Protein AF-A0A8T4AUT2-F1 (afdb_monomer)

Foldseek 3Di:
DDDDPPPPDADPDPPPPPADDDQDPPDDLAPAKDKDFLADFPDDQVQLLVLLQVVQVSQVHHWDWHADPVNQKIKIKGWHQCDDDPRGSQKIWMWIFIDGPPDHGGMIMIGIDGPVSRPDPDDNPDPPDDDPVNVVVSSVVVSVSSVCSRPVDPPQPKDKFKFKFKKFDPQLDFAQQKDDAPVRQKIWAGWWDAPNGTIIIIIHTFIASDPVRRVVVRVVVVLLLQLLLCLLQLAGMGTDDDPPFDRGDDDPCPDDDSVNRVVGDDPSIHHPDDDHSDDPPCSVVSSNVSRVLLVVDDPVLNVLLSQLSVLLNVLNVCCVPDVLSSLVSLLSSLLSLLVVVKAFDPDQDADPVPGTDGTDIPQDSLNSSLVLLLVLCCVPPVDDPVQSVLSSVLSCVSCVPRVVVVVVVVVVVVCLVVVVPDPDDDDDDSVDPPPPVVPPPQPQQCPVSSVQSSLSSSSSSQVSSCVVVVDHDDSDHHDRSPDDGDRWDWDQDPVPGTHTDD

Mean predicted aligned error: 15.31 Å

Solvent-accessible surface area (backbone atoms only — not comparable to full-atom values): 29164 Å² total; per-residue (Å²): 134,86,83,76,78,80,79,81,68,74,68,83,62,78,90,72,67,90,66,88,83,81,89,52,99,86,61,69,74,40,91,54,58,44,84,40,79,67,57,80,69,81,47,58,66,69,58,28,53,52,38,41,47,53,54,16,46,70,42,59,25,49,68,49,79,50,64,42,95,84,60,55,37,35,39,42,35,41,26,33,34,36,67,44,95,96,33,80,55,33,26,43,39,33,40,36,33,81,33,50,67,93,56,76,77,44,57,32,40,34,37,52,30,43,60,74,50,72,74,46,93,85,58,97,78,73,76,77,78,72,50,72,69,60,50,48,53,51,52,50,49,52,55,48,51,52,48,47,25,42,64,60,65,85,80,69,69,56,47,76,47,50,40,40,42,43,27,30,52,43,90,56,55,50,40,80,70,46,52,64,35,79,95,61,37,34,34,39,32,42,38,28,28,45,97,93,36,59,32,26,44,37,37,33,55,21,70,13,76,43,74,65,51,15,48,52,56,32,50,56,49,47,55,53,49,31,36,48,45,16,59,53,66,75,43,60,40,44,82,43,92,66,88,97,54,74,54,55,65,86,74,94,58,96,67,76,49,68,88,52,48,71,80,67,53,55,90,77,46,38,79,69,84,66,87,80,45,64,48,59,94,54,42,66,60,43,35,46,47,52,57,53,50,60,70,67,46,56,70,69,65,37,51,46,50,50,55,18,45,50,27,38,41,52,12,54,73,32,42,89,80,36,54,64,62,14,51,48,21,32,50,48,15,41,32,51,74,20,50,87,59,42,37,61,45,90,57,84,42,62,42,94,89,76,49,76,42,77,50,56,61,75,30,41,60,71,57,15,32,42,52,50,50,48,56,53,46,38,74,78,65,68,58,51,69,69,43,49,55,31,42,48,53,50,54,49,52,53,50,62,54,42,49,50,52,49,53,51,51,50,50,48,51,49,50,65,62,57,65,76,78,59,96,73,90,68,97,67,71,69,94,58,69,86,59,75,80,76,55,70,96,55,69,42,76,42,53,72,60,51,69,45,43,65,57,55,41,44,38,58,58,44,46,50,46,24,76,76,67,76,43,84,57,97,67,79,80,82,79,78,52,72,71,78,83,72,81,58,51,64,50,78,39,100,89,75,45,75,40,78,57,132

Secondary structure (DSSP, 8-state):
--------SS-S-GGG--------TT--S-S-EEEEE--S-SS-HHHHHHHHHHHHHHTT-EEEEEE-TTSSEEEEEEEEEEEETTEEEEEEEEEEEEEETTPPP-EEEEEEEEHHHHH-SS-TT------HHHHHHHHHHHHHHHHHHHH-------EEEEEEEEEE--TT---SS-EEEGGGTEEEPPPEEETTEEEEEEEEEEEESSHHHHHHHHHHHHHHHHHHHHHHHSS--EE---TTS-SB--SSGGG--GGGGGGTS-TTPEE--SS-----TTHHHHHHHHHHHHHHS-HHHHHHHHHHHHHHHHHHHHTTT-HHHHHHHHHHHHHHHHGGG-EE-SS-EEETTTEEEPPPEEE-HHHHHHHHHHHHHHHHH---HHHHHHHHHHHHHHIIIIIHHHHHHHHHHHHHHHGGGSS-----S-SS---GGGS-TTTTTHHHHHHHHHHHHHHHHHHHHHHHHS------SPP-S-PPP---EEEEETTTEEEEE-

Nearest PDB structures (foldseek):
  3tgo-assembly2_D  TM=3.183E-01  e=4.111E-02  Escherichia coli K-12
  3q63-assembly2_D  TM=3.493E-01  e=3.575E-01  Mesorhizobium japonicum MAFF 303099
  6byd-assembly1_A  TM=4.516E-01  e=3.997E+00  Saccharomyces cerevisiae S288C
  5yqp-assembly2_B  TM=5.111E-01  e=4.888E+00  Saccharomyces cerevisiae S288C
  5yqj-assembly3_C  TM=2.648E-01  e=4.648E+00  Saccharomyces cerevisiae S288C

Sequence (502 aa):
MPFTINITGPADNQSRQKHGVYCNHSSYPSSLTWKVDLGRLELPTEKFFENLFLSAEANGGNSYFYPRQDGTQTLCRFEWHLPWRNSAAAVRVGVVFDLMNKQRPTVATGYFATNEMFSNTSDEQKIKKISGKKLNEVKDFLSGELRKANLAESKQNLSTQLHVYYVSPPSSFVLKDGFAVQNGAIKFLPSMMYEGKHVLAVLIKSVGRSRRDSQRRSVETLYLVLALCSLATGALWKEASIDGVPQEVTGKIHRFKISDAHKLYSEKFKAASWGAPTIPKDAKSLIRRLVRQYQAFEETPKKKFREALFAHYGALSVANENKTLAIVGFLASMGSLSKHLQKRCSGKVNCSDCGGIHPHNEVGDRRAITINLQDRLAQDFNLSKDNLDALDSWIKRLYNVHRSQFVHSAQHRFREFNQSTGNDQTSGGPTAAPSDSRIVSKLNEFLSDFQKLPNVSRFLLLDQFKIHFGESIPHGNPPDFTERYTQEAFIGFPTSGWTRVY

Structure (mmCIF, N/CA/C/O backbone):
data_AF-A0A8T4AUT2-F1
#
_entry.id   AF-A0A8T4AUT2-F1
#
loop_
_atom_site.group_PDB
_atom_site.id
_atom_site.type_symbol
_atom_site.label_atom_id
_atom_site.label_alt_id
_atom_site.label_comp_id
_atom_site.label_asym_id
_atom_site.label_entity_id
_atom_site.label_seq_id
_atom_site.pdbx_PDB_ins_code
_atom_site.Cartn_x
_atom_site.Cartn_y
_atom_site.Cartn_z
_atom_site.occupancy
_atom_site.B_iso_or_equiv
_atom_site.auth_seq_id
_atom_site.auth_comp_id
_atom_site.auth_asym_id
_atom_site.auth_atom_id
_atom_site.pdbx_PDB_model_num
ATOM 1 N N . MET A 1 1 ? 27.245 -0.176 -44.318 1.00 22.53 1 MET A N 1
ATOM 2 C CA . MET A 1 1 ? 26.352 -1.272 -43.882 1.00 22.53 1 MET A CA 1
ATOM 3 C C . MET A 1 1 ? 25.766 -0.906 -42.523 1.00 22.53 1 MET A C 1
ATOM 5 O O . MET A 1 1 ? 26.556 -0.602 -41.634 1.00 22.53 1 MET A O 1
ATOM 9 N N . PRO A 1 2 ? 24.433 -0.850 -42.364 1.00 22.67 2 PRO A N 1
ATOM 10 C CA . PRO A 1 2 ? 23.800 -0.605 -41.071 1.00 22.67 2 PRO A CA 1
ATOM 11 C C . PRO A 1 2 ? 24.007 -1.828 -40.170 1.00 22.67 2 PRO A C 1
ATOM 13 O O . PRO A 1 2 ? 23.786 -2.959 -40.597 1.00 22.67 2 PRO A O 1
ATOM 16 N N . PHE A 1 3 ? 24.474 -1.612 -38.941 1.00 26.09 3 PHE A N 1
ATOM 17 C CA . PHE A 1 3 ? 24.590 -2.683 -37.958 1.00 26.09 3 PHE A CA 1
ATOM 18 C C . PHE A 1 3 ? 23.209 -2.906 -37.340 1.00 26.09 3 PHE A C 1
ATOM 20 O O . PHE A 1 3 ? 22.746 -2.119 -36.515 1.00 26.09 3 PHE A O 1
ATOM 27 N N . THR A 1 4 ? 22.537 -3.970 -37.766 1.00 22.66 4 THR A N 1
ATOM 28 C CA . THR A 1 4 ? 21.382 -4.524 -37.068 1.00 22.66 4 THR A CA 1
ATOM 29 C C . THR A 1 4 ? 21.893 -5.089 -35.748 1.00 22.66 4 THR A C 1
ATOM 31 O O . THR A 1 4 ? 22.593 -6.102 -35.727 1.00 22.66 4 THR A O 1
ATOM 34 N N . ILE A 1 5 ? 21.593 -4.431 -34.628 1.00 25.12 5 ILE A N 1
ATOM 35 C CA . ILE A 1 5 ? 21.694 -5.105 -33.335 1.00 25.12 5 ILE A CA 1
ATOM 36 C C . ILE A 1 5 ? 20.618 -6.189 -33.379 1.00 25.12 5 ILE A C 1
ATOM 38 O O . ILE A 1 5 ? 19.431 -5.883 -33.287 1.00 25.12 5 ILE A O 1
ATOM 42 N N . ASN A 1 6 ? 21.019 -7.444 -33.591 1.00 22.97 6 ASN A N 1
ATOM 43 C CA . ASN A 1 6 ? 20.125 -8.581 -33.423 1.00 22.97 6 ASN A CA 1
ATOM 44 C C . ASN A 1 6 ? 19.752 -8.645 -31.939 1.00 22.97 6 ASN A C 1
ATOM 46 O O . ASN A 1 6 ? 20.487 -9.196 -31.122 1.00 22.97 6 ASN A O 1
ATOM 50 N N . ILE A 1 7 ? 18.628 -8.016 -31.592 1.00 28.44 7 ILE A N 1
ATOM 51 C CA . ILE A 1 7 ? 17.967 -8.153 -30.296 1.00 28.44 7 ILE A CA 1
ATOM 52 C C . ILE A 1 7 ? 17.405 -9.576 -30.263 1.00 28.44 7 ILE A C 1
ATOM 54 O O . ILE A 1 7 ? 16.261 -9.826 -30.641 1.00 28.44 7 ILE A O 1
ATOM 58 N N . THR A 1 8 ? 18.236 -10.544 -29.887 1.00 23.89 8 THR A N 1
ATOM 59 C CA . THR A 1 8 ? 17.796 -11.921 -29.659 1.00 23.89 8 THR A CA 1
ATOM 60 C C . THR A 1 8 ? 17.116 -11.995 -28.297 1.00 23.89 8 THR A C 1
ATOM 62 O O . THR A 1 8 ? 17.742 -12.351 -27.305 1.00 23.89 8 THR A O 1
ATOM 65 N N . GLY A 1 9 ? 15.834 -11.630 -28.274 1.00 25.33 9 GLY A N 1
ATOM 66 C CA . GLY A 1 9 ? 14.906 -11.920 -27.181 1.00 25.33 9 GLY A CA 1
ATOM 67 C C . GLY A 1 9 ? 15.087 -11.106 -25.887 1.00 25.33 9 GLY A C 1
ATOM 68 O O . GLY A 1 9 ? 16.107 -10.449 -25.681 1.00 25.33 9 GLY A O 1
ATOM 69 N N . PRO A 1 10 ? 14.066 -11.110 -25.008 1.00 28.41 10 PRO A N 1
ATOM 70 C CA . PRO A 1 10 ? 14.187 -10.565 -23.659 1.00 28.41 10 PRO A CA 1
ATOM 71 C C . PRO A 1 10 ? 15.277 -11.327 -22.895 1.00 28.41 10 PRO A C 1
ATOM 73 O O . PRO A 1 10 ? 15.365 -12.545 -23.006 1.00 28.41 10 PRO A O 1
ATOM 76 N N . ALA A 1 11 ? 16.100 -10.619 -22.116 1.00 33.47 11 ALA A N 1
ATOM 77 C CA . ALA A 1 11 ? 17.110 -11.251 -21.273 1.00 33.47 11 ALA A CA 1
ATOM 78 C C . ALA A 1 11 ? 16.449 -12.275 -20.331 1.00 33.47 11 ALA A C 1
ATOM 80 O O . ALA A 1 11 ? 15.643 -11.907 -19.469 1.00 33.47 11 ALA A O 1
ATOM 81 N N . ASP A 1 12 ? 16.789 -13.552 -20.504 1.00 29.06 12 ASP A N 1
ATOM 82 C CA . ASP A 1 12 ? 16.372 -14.615 -19.601 1.00 29.06 12 ASP A CA 1
ATOM 83 C C . ASP A 1 12 ? 16.930 -14.355 -18.191 1.00 29.06 12 ASP A C 1
ATOM 85 O O . ASP A 1 12 ? 18.135 -14.243 -17.972 1.00 29.06 12 ASP A O 1
ATOM 89 N N . ASN A 1 13 ? 16.009 -14.294 -17.226 1.00 36.22 13 ASN A N 1
ATOM 90 C CA . ASN A 1 13 ? 16.213 -14.301 -15.774 1.00 36.22 13 ASN A CA 1
ATOM 91 C C . ASN A 1 13 ? 17.039 -13.159 -15.133 1.00 36.22 13 ASN A C 1
ATOM 93 O O . ASN A 1 13 ? 18.220 -13.300 -14.816 1.00 36.22 13 ASN A O 1
ATOM 97 N N . GLN A 1 14 ? 16.337 -12.093 -14.719 1.00 39.19 14 GLN A N 1
ATOM 98 C CA . GLN A 1 14 ? 16.816 -11.117 -13.719 1.00 39.19 14 GLN A CA 1
ATOM 99 C C . GLN A 1 14 ? 17.168 -11.773 -12.361 1.00 39.19 14 GLN A C 1
ATOM 101 O O . GLN A 1 14 ? 18.038 -11.284 -11.647 1.00 39.19 14 GLN A O 1
ATOM 106 N N . SER A 1 15 ? 16.555 -12.916 -12.022 1.00 34.06 15 SER A N 1
ATOM 107 C CA . SER A 1 15 ? 16.720 -13.619 -10.734 1.00 34.06 15 SER A CA 1
ATOM 108 C C . SER A 1 15 ? 18.100 -14.265 -10.511 1.00 34.06 15 SER A C 1
ATOM 110 O O . SER A 1 15 ? 18.414 -14.665 -9.391 1.00 34.06 15 SER A O 1
ATOM 112 N N . ARG A 1 16 ? 18.943 -14.370 -11.551 1.00 32.78 16 ARG A N 1
ATOM 113 C CA . ARG A 1 16 ? 20.293 -14.967 -11.468 1.00 32.78 16 ARG A CA 1
ATOM 114 C C . ARG A 1 16 ? 21.430 -13.942 -11.433 1.00 32.78 16 ARG A C 1
ATOM 116 O O . ARG A 1 16 ? 22.574 -14.321 -11.185 1.00 32.78 16 ARG A O 1
ATOM 123 N N . GLN A 1 17 ? 21.146 -12.658 -11.646 1.00 40.78 17 GLN A N 1
ATOM 124 C CA . GLN A 1 17 ? 22.164 -11.606 -11.642 1.00 40.78 17 GLN A CA 1
ATOM 125 C C . GLN A 1 17 ? 22.468 -11.149 -10.205 1.00 40.78 17 GLN A C 1
ATOM 127 O O . GLN A 1 17 ? 21.906 -10.179 -9.705 1.00 40.78 17 GLN A O 1
ATOM 132 N N . LYS A 1 18 ? 23.379 -11.857 -9.524 1.00 35.91 18 LYS A N 1
ATOM 133 C CA . LYS A 1 18 ? 23.950 -11.445 -8.228 1.00 35.91 18 LYS A CA 1
ATOM 134 C C . LYS A 1 18 ? 24.985 -10.335 -8.436 1.00 35.91 18 LYS A C 1
ATOM 136 O O . LYS A 1 18 ? 26.183 -10.599 -8.453 1.00 35.91 18 LYS A O 1
ATOM 141 N N . HIS A 1 19 ? 24.546 -9.096 -8.608 1.00 44.81 19 HIS A N 1
ATOM 142 C CA . HIS A 1 19 ? 25.460 -7.953 -8.639 1.00 44.81 19 HIS A CA 1
ATOM 143 C C . HIS A 1 19 ? 25.034 -6.898 -7.622 1.00 44.81 19 HIS A C 1
ATOM 145 O O . HIS A 1 19 ? 23.843 -6.666 -7.436 1.00 44.81 19 HIS A O 1
ATOM 151 N N . GLY A 1 20 ? 26.015 -6.264 -6.974 1.00 38.97 20 GLY A N 1
ATOM 152 C CA . GLY A 1 20 ? 25.772 -5.258 -5.944 1.00 38.97 20 GLY A CA 1
ATOM 153 C C . GLY A 1 20 ? 24.944 -4.080 -6.463 1.00 38.97 20 GLY A C 1
ATOM 154 O O . GLY A 1 20 ? 25.210 -3.540 -7.540 1.00 38.97 20 GLY A O 1
ATOM 155 N N . VAL A 1 21 ? 23.937 -3.686 -5.684 1.00 40.50 21 VAL A N 1
ATOM 156 C CA . VAL A 1 21 ? 23.207 -2.428 -5.863 1.00 40.50 21 VAL A CA 1
ATOM 157 C C . VAL A 1 21 ? 24.050 -1.327 -5.217 1.00 40.50 21 VAL A C 1
ATOM 159 O O . VAL A 1 21 ? 24.328 -1.382 -4.022 1.00 40.50 21 VAL A O 1
ATOM 162 N N . TYR A 1 22 ? 24.498 -0.346 -6.002 1.00 48.38 22 TYR A N 1
ATOM 163 C CA . TYR A 1 22 ? 25.294 0.773 -5.490 1.00 48.38 22 TYR A CA 1
ATOM 164 C C . TYR A 1 22 ? 24.356 1.847 -4.936 1.00 48.38 22 TYR A C 1
ATOM 166 O O . TYR A 1 22 ? 23.683 2.545 -5.695 1.00 48.38 22 TYR A O 1
ATOM 174 N N . CYS A 1 23 ? 24.314 1.958 -3.609 1.00 41.78 23 CYS A N 1
ATOM 175 C CA . CYS A 1 23 ? 23.425 2.848 -2.863 1.00 41.78 23 CYS A CA 1
ATOM 176 C C . CYS A 1 23 ? 24.129 4.145 -2.428 1.00 41.78 23 CYS A C 1
ATOM 178 O O . CYS A 1 23 ? 24.100 4.483 -1.247 1.00 41.78 23 CYS A O 1
ATOM 180 N N . ASN A 1 24 ? 24.804 4.866 -3.331 1.00 47.47 24 ASN A N 1
ATOM 181 C CA . ASN A 1 24 ? 25.446 6.128 -2.953 1.00 47.47 24 ASN A CA 1
ATOM 182 C C . ASN A 1 24 ? 25.302 7.218 -4.027 1.00 47.47 24 ASN A C 1
ATOM 184 O O . ASN A 1 24 ? 25.418 6.951 -5.220 1.00 47.47 24 ASN A O 1
ATOM 188 N N . HIS A 1 25 ? 25.075 8.455 -3.576 1.00 45.62 25 HIS A N 1
ATOM 189 C CA . HIS A 1 25 ? 25.040 9.670 -4.395 1.00 45.62 25 HIS A CA 1
ATOM 190 C C . HIS A 1 25 ? 26.406 10.017 -5.013 1.00 45.62 25 HIS A C 1
ATOM 192 O O . HIS A 1 25 ? 26.460 10.812 -5.947 1.00 45.62 25 HIS A O 1
ATOM 198 N N . SER A 1 26 ? 27.504 9.448 -4.501 1.00 46.66 26 SER A N 1
ATOM 199 C CA . SER A 1 26 ? 28.872 9.819 -4.886 1.00 46.66 26 SER A CA 1
ATOM 200 C C . SER A 1 26 ? 29.628 8.787 -5.729 1.00 46.66 26 SER A C 1
ATOM 202 O O . SER A 1 26 ? 30.733 9.093 -6.172 1.00 46.66 26 SER A O 1
ATOM 204 N N . SER A 1 27 ? 29.079 7.593 -5.987 1.00 56.41 27 SER A N 1
ATOM 205 C CA . SER A 1 27 ? 29.794 6.545 -6.730 1.00 56.41 27 SER A CA 1
ATOM 206 C C . SER A 1 27 ? 29.032 6.051 -7.961 1.00 56.41 27 SER A C 1
ATOM 208 O O . SER A 1 27 ? 27.989 5.397 -7.891 1.00 56.41 27 SER A O 1
ATOM 210 N N . TYR A 1 28 ? 29.596 6.351 -9.132 1.00 61.94 28 TYR A N 1
ATOM 211 C CA . TYR A 1 28 ? 29.209 5.717 -10.387 1.00 61.94 28 TYR A CA 1
ATOM 212 C C . TYR A 1 28 ? 29.903 4.353 -10.499 1.00 61.94 28 TYR A C 1
ATOM 214 O O . TYR A 1 28 ? 31.017 4.199 -10.001 1.00 61.94 28 TYR A O 1
ATOM 222 N N . PRO A 1 29 ? 29.310 3.371 -11.199 1.00 59.41 29 PRO A N 1
ATOM 223 C CA . PRO A 1 29 ? 29.960 2.082 -11.459 1.00 59.41 29 PRO A CA 1
ATOM 224 C C . PRO A 1 29 ? 31.302 2.151 -12.191 1.00 59.41 29 PRO A C 1
ATOM 226 O O . PRO A 1 29 ? 32.008 1.155 -12.283 1.00 59.41 29 PRO A O 1
ATOM 229 N N . SER A 1 30 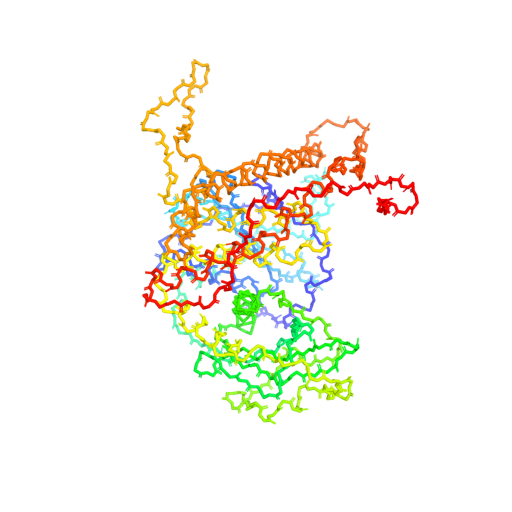? 31.600 3.294 -12.801 1.00 67.31 30 SER A N 1
ATOM 230 C CA . SER A 1 30 ? 32.774 3.518 -13.632 1.00 67.31 30 SER A CA 1
ATOM 231 C C . SER A 1 30 ? 33.148 4.994 -13.612 1.00 67.31 30 SER A C 1
ATOM 233 O O . SER A 1 30 ? 32.258 5.847 -13.605 1.00 67.31 30 SER A O 1
ATOM 235 N N . SER A 1 31 ? 34.437 5.295 -13.760 1.00 66.94 31 SER A N 1
ATOM 236 C CA . SER A 1 31 ? 34.932 6.650 -14.042 1.00 66.94 31 SER A CA 1
ATOM 237 C C . SER A 1 31 ? 34.590 7.141 -15.456 1.00 66.94 31 SER A C 1
ATOM 239 O O . SER A 1 31 ? 34.692 8.334 -15.733 1.00 66.94 31 SER A O 1
ATOM 241 N N . LEU A 1 32 ? 34.152 6.250 -16.358 1.00 77.62 32 LEU A N 1
ATOM 242 C CA . LEU A 1 32 ? 33.767 6.606 -17.723 1.00 77.62 32 LEU A CA 1
ATOM 243 C C . LEU A 1 32 ? 32.359 7.216 -17.759 1.00 77.62 32 LEU A C 1
ATOM 245 O O . LEU A 1 32 ? 31.378 6.559 -18.118 1.00 77.62 32 LEU A O 1
ATOM 249 N N . THR A 1 33 ? 32.283 8.487 -17.378 1.00 85.19 33 THR A N 1
ATOM 250 C CA . THR A 1 33 ? 31.058 9.288 -17.356 1.00 85.19 33 THR A CA 1
ATOM 251 C C . THR A 1 33 ? 31.140 10.461 -18.330 1.00 85.19 33 THR A C 1
ATOM 253 O O . THR A 1 33 ? 32.218 10.876 -18.760 1.00 85.19 33 THR A O 1
ATOM 256 N N . TRP A 1 34 ? 29.988 10.981 -18.741 1.00 89.38 34 TRP A N 1
ATOM 257 C CA . TRP A 1 34 ? 29.900 12.190 -19.555 1.00 89.38 34 TRP A CA 1
ATOM 258 C C . TRP A 1 34 ? 28.577 12.906 -19.312 1.00 89.38 34 TRP A C 1
ATOM 260 O O . TRP A 1 34 ? 27.576 12.301 -18.930 1.00 89.38 34 TRP A O 1
ATOM 270 N N . LYS A 1 35 ? 28.560 14.212 -19.565 1.00 89.75 35 LYS A N 1
ATOM 271 C CA . LYS A 1 35 ? 27.337 15.008 -19.501 1.00 89.75 35 LYS A CA 1
ATOM 272 C C . LYS A 1 35 ? 26.459 14.715 -20.719 1.00 89.75 35 LYS A C 1
ATOM 274 O O . LYS A 1 35 ? 26.958 14.653 -21.842 1.00 89.75 35 LYS A O 1
ATOM 279 N N . VAL A 1 36 ? 25.161 14.549 -20.492 1.00 88.44 36 VAL A N 1
ATOM 280 C CA . VAL A 1 36 ? 24.147 14.391 -21.535 1.00 88.44 36 VAL A CA 1
ATOM 281 C C . VAL A 1 36 ? 23.129 15.511 -21.380 1.00 88.44 36 VAL A C 1
ATOM 283 O O . VAL A 1 36 ? 22.373 15.548 -20.407 1.00 88.44 36 VAL A O 1
ATOM 286 N N . ASP A 1 37 ? 23.135 16.447 -22.325 1.00 86.75 37 ASP A N 1
ATOM 287 C CA . ASP A 1 37 ? 22.167 17.538 -22.357 1.00 86.75 37 ASP A CA 1
ATOM 288 C C . ASP A 1 37 ? 20.864 17.049 -23.001 1.00 86.75 37 ASP A C 1
ATOM 290 O O . ASP A 1 37 ? 20.851 16.530 -24.116 1.00 86.75 37 ASP A O 1
ATOM 294 N N . LEU A 1 38 ? 19.754 17.207 -22.279 1.00 82.69 38 LEU A N 1
ATOM 295 C CA . LEU A 1 38 ? 18.429 16.759 -22.724 1.00 82.69 38 LEU A CA 1
ATOM 296 C C . LEU A 1 38 ? 17.693 17.821 -23.536 1.00 82.69 38 LEU A C 1
ATOM 298 O O . LEU A 1 38 ? 16.759 17.509 -24.272 1.00 82.69 38 LEU A O 1
ATOM 302 N N . GLY A 1 39 ? 18.095 19.081 -23.364 1.00 79.19 39 GLY A N 1
ATOM 303 C CA . GLY A 1 39 ? 17.345 20.228 -23.850 1.00 79.19 39 GLY A CA 1
ATOM 304 C C . GLY A 1 39 ? 16.029 20.416 -23.092 1.00 79.19 39 GLY A C 1
ATOM 305 O O . GLY A 1 39 ? 15.903 20.079 -21.912 1.00 79.19 39 GLY A O 1
ATOM 306 N N . ARG A 1 40 ? 15.043 21.006 -23.770 1.00 82.56 40 ARG A N 1
ATOM 307 C CA . ARG A 1 40 ? 13.706 21.233 -23.216 1.00 82.56 40 ARG A CA 1
ATOM 308 C C . ARG A 1 40 ? 12.906 19.927 -23.223 1.00 82.56 40 ARG A C 1
ATOM 310 O O . ARG A 1 40 ? 12.854 19.220 -24.227 1.00 82.56 40 ARG A O 1
ATOM 317 N N . LEU A 1 41 ? 12.247 19.625 -22.106 1.00 85.31 41 LEU A N 1
ATOM 318 C CA . LEU A 1 41 ? 11.273 18.537 -22.059 1.00 85.31 41 LEU A CA 1
ATOM 319 C C . LEU A 1 41 ? 9.965 18.964 -22.721 1.00 85.31 41 LEU A C 1
ATOM 321 O O . LEU A 1 41 ? 9.389 19.990 -22.349 1.00 85.31 41 LEU A O 1
ATOM 325 N N . GLU A 1 42 ? 9.488 18.131 -23.639 1.00 85.19 42 GLU A N 1
ATOM 326 C CA . GLU A 1 42 ? 8.186 18.277 -24.295 1.00 85.19 42 GLU A CA 1
ATOM 327 C C . GLU A 1 42 ? 7.063 17.639 -23.457 1.00 85.19 42 GLU A C 1
ATOM 329 O O . GLU A 1 42 ? 5.893 18.001 -23.573 1.00 85.19 42 GLU A O 1
ATOM 334 N N . LEU A 1 43 ? 7.415 16.717 -22.551 1.00 82.00 43 LEU A N 1
ATOM 335 C CA . LEU A 1 43 ? 6.489 16.022 -21.655 1.00 82.00 43 LEU A CA 1
ATOM 336 C C . LEU A 1 43 ? 6.657 16.459 -20.186 1.00 82.00 43 LEU A C 1
ATOM 338 O O . LEU A 1 43 ? 7.732 16.913 -19.786 1.00 82.00 43 LEU A O 1
ATOM 342 N N . PRO A 1 44 ? 5.623 16.278 -19.336 1.00 82.25 44 PRO A N 1
ATOM 343 C CA . PRO A 1 44 ? 5.780 16.340 -17.884 1.00 82.25 44 PRO A CA 1
ATOM 344 C C . PRO A 1 44 ? 6.886 15.398 -17.391 1.00 82.25 44 PRO A C 1
ATOM 346 O O . PRO A 1 44 ? 7.018 14.278 -17.895 1.00 82.25 44 PRO A O 1
ATOM 349 N N . THR A 1 45 ? 7.642 15.834 -16.381 1.00 80.75 45 THR A N 1
ATOM 350 C CA . THR A 1 45 ? 8.788 15.109 -15.806 1.00 80.75 45 THR A CA 1
ATOM 351 C C . THR A 1 45 ? 8.445 13.662 -15.444 1.00 80.75 45 THR A C 1
ATOM 353 O O . THR A 1 45 ? 9.215 12.745 -15.717 1.00 80.75 45 THR A O 1
ATOM 356 N N . GLU A 1 46 ? 7.261 13.436 -14.877 1.00 78.25 46 GLU A N 1
ATOM 357 C CA . GLU A 1 46 ? 6.785 12.121 -14.450 1.00 78.25 46 GLU A CA 1
ATOM 358 C C . GLU A 1 46 ? 6.594 11.180 -15.642 1.00 78.25 46 GLU A C 1
ATOM 360 O O . GLU A 1 46 ? 6.996 10.018 -15.592 1.00 78.25 46 GLU A O 1
ATOM 365 N N . LYS A 1 47 ? 6.025 11.689 -16.743 1.00 74.62 47 LYS A N 1
ATOM 366 C CA . LYS A 1 47 ? 5.827 10.908 -17.971 1.00 74.62 47 LYS A CA 1
ATOM 367 C C . LYS A 1 47 ? 7.154 10.594 -18.647 1.00 74.62 47 LYS A C 1
ATOM 369 O O . LYS A 1 47 ? 7.337 9.483 -19.133 1.00 74.62 47 LYS A O 1
ATOM 374 N N . PHE A 1 48 ? 8.077 11.551 -18.659 1.00 84.69 48 PHE A N 1
ATOM 375 C CA . PHE A 1 48 ? 9.421 11.347 -19.188 1.00 84.69 48 PHE A CA 1
ATOM 376 C C . PHE A 1 48 ? 10.163 10.230 -18.434 1.00 84.69 48 PHE A C 1
ATOM 378 O O . PHE A 1 48 ? 10.682 9.307 -19.062 1.00 84.69 48 PHE A O 1
ATOM 385 N N . PHE A 1 49 ? 10.145 10.248 -17.097 1.00 84.75 49 PHE A N 1
ATOM 386 C CA . PHE A 1 49 ? 10.764 9.185 -16.300 1.00 84.75 49 PHE A CA 1
ATOM 387 C C . PHE A 1 49 ? 10.044 7.842 -16.407 1.00 84.75 49 PHE A C 1
ATOM 389 O O . PHE A 1 49 ? 10.714 6.812 -16.447 1.00 84.75 49 PHE A O 1
ATOM 396 N N . GLU A 1 50 ? 8.712 7.822 -16.516 1.00 76.94 50 GLU A N 1
ATOM 397 C CA . GLU A 1 50 ? 7.976 6.586 -16.816 1.00 76.94 50 GLU A CA 1
ATOM 398 C C . GLU A 1 50 ? 8.419 6.000 -18.168 1.00 76.94 50 GLU A C 1
ATOM 400 O O . GLU A 1 50 ? 8.652 4.799 -18.279 1.00 76.94 50 GLU A O 1
ATOM 405 N N . ASN A 1 51 ? 8.604 6.835 -19.193 1.00 82.12 51 ASN A N 1
ATOM 406 C CA . ASN A 1 51 ? 9.061 6.382 -20.508 1.00 82.12 51 ASN A CA 1
ATOM 407 C C . ASN A 1 51 ? 10.491 5.819 -20.464 1.00 82.12 51 ASN A C 1
ATOM 409 O O . ASN A 1 51 ? 10.762 4.795 -21.093 1.00 82.12 51 ASN A O 1
ATOM 413 N N . LEU A 1 52 ? 11.390 6.452 -19.705 1.00 85.19 52 LEU A N 1
ATOM 414 C CA . LEU A 1 52 ? 12.751 5.949 -19.500 1.00 85.19 52 LEU A CA 1
ATOM 415 C C . LEU A 1 52 ? 12.772 4.624 -18.744 1.00 85.19 52 LEU A C 1
ATOM 417 O O . LEU A 1 52 ? 13.487 3.712 -19.151 1.00 85.19 52 LEU A O 1
ATOM 421 N N . PHE A 1 53 ? 11.961 4.502 -17.692 1.00 78.75 53 PHE A N 1
ATOM 422 C CA . PHE A 1 53 ? 11.788 3.254 -16.952 1.00 78.75 53 PHE A CA 1
ATOM 423 C C . PHE A 1 53 ? 11.402 2.108 -17.894 1.00 78.75 53 PHE A C 1
ATOM 425 O O . PHE A 1 53 ? 12.049 1.063 -17.908 1.00 78.75 53 PHE A O 1
ATOM 432 N N . LEU A 1 54 ? 10.387 2.329 -18.735 1.00 73.38 54 LEU A N 1
ATOM 433 C CA . LEU A 1 54 ? 9.908 1.319 -19.680 1.00 73.38 54 LEU A CA 1
ATOM 434 C C . LEU A 1 54 ? 10.953 0.971 -20.749 1.00 73.38 54 LEU A C 1
ATOM 436 O O . LEU A 1 54 ? 11.059 -0.192 -21.137 1.00 73.38 54 LEU A O 1
ATOM 440 N N . SER A 1 55 ? 11.733 1.951 -21.216 1.00 83.25 55 SER A N 1
ATOM 441 C CA . SER A 1 55 ? 12.840 1.706 -22.150 1.00 83.25 55 SER A CA 1
ATOM 442 C C . SER A 1 55 ? 13.946 0.852 -21.514 1.00 83.25 55 SER A C 1
ATOM 444 O O . SER A 1 55 ? 14.399 -0.125 -22.120 1.00 83.25 55 SER A O 1
ATOM 446 N N . ALA A 1 56 ? 14.356 1.180 -20.286 1.00 79.50 56 ALA A N 1
ATOM 447 C CA . ALA A 1 56 ? 15.348 0.415 -19.533 1.00 79.50 56 ALA A CA 1
ATOM 448 C C . ALA A 1 56 ? 14.880 -1.034 -19.319 1.00 79.50 56 ALA A C 1
ATOM 450 O O . ALA A 1 56 ? 15.603 -1.983 -19.630 1.00 79.50 56 ALA A O 1
ATOM 451 N N . GLU A 1 57 ? 13.632 -1.209 -18.879 1.00 70.19 57 GLU A N 1
ATOM 452 C CA . GLU A 1 57 ? 13.028 -2.516 -18.621 1.00 70.19 57 GLU A CA 1
ATOM 453 C C . GLU A 1 57 ? 12.919 -3.384 -19.886 1.00 70.19 57 GLU A C 1
ATOM 455 O O . GLU A 1 57 ? 13.212 -4.582 -19.837 1.00 70.19 57 GLU A O 1
ATOM 460 N N . ALA A 1 58 ? 12.556 -2.793 -21.031 1.00 69.75 58 ALA A N 1
ATOM 461 C CA . ALA A 1 58 ? 12.472 -3.503 -22.311 1.00 69.75 58 ALA A CA 1
ATOM 462 C C . ALA A 1 58 ? 13.813 -4.127 -22.741 1.00 69.75 58 ALA A C 1
ATOM 464 O O . ALA A 1 58 ? 13.825 -5.120 -23.465 1.00 69.75 58 ALA A O 1
ATOM 465 N N . ASN A 1 59 ? 14.932 -3.585 -22.255 1.00 69.12 59 ASN A N 1
ATOM 466 C CA . ASN A 1 59 ? 16.282 -4.085 -22.510 1.00 69.12 59 ASN A CA 1
ATOM 467 C C . ASN A 1 59 ? 16.840 -4.924 -21.344 1.00 69.12 59 ASN A C 1
ATOM 469 O O . ASN A 1 59 ? 18.050 -5.101 -21.232 1.00 69.12 59 ASN A O 1
ATOM 473 N N . GLY A 1 60 ? 15.984 -5.410 -20.436 1.00 63.47 60 GLY A N 1
ATOM 474 C CA . GLY A 1 60 ? 16.411 -6.186 -19.264 1.00 63.47 60 GLY A CA 1
ATOM 475 C C . GLY A 1 60 ? 17.224 -5.382 -18.244 1.00 63.47 60 GLY A C 1
ATOM 476 O O . GLY A 1 60 ? 17.888 -5.972 -17.391 1.00 63.47 60 GLY A O 1
ATOM 477 N N . GLY A 1 61 ? 17.188 -4.054 -18.353 1.00 69.19 61 GLY A N 1
ATOM 478 C CA . GLY A 1 61 ? 17.846 -3.110 -17.468 1.00 69.19 61 GLY A CA 1
ATOM 479 C C . GLY A 1 61 ? 17.042 -2.788 -16.206 1.00 69.19 61 GLY A C 1
ATOM 480 O O . GLY A 1 61 ? 16.008 -3.403 -15.937 1.00 69.19 61 GLY A O 1
ATOM 481 N N . ASN A 1 62 ? 17.530 -1.822 -15.426 1.00 70.38 62 ASN A N 1
ATOM 482 C CA . ASN A 1 62 ? 17.002 -1.473 -14.105 1.00 70.38 62 ASN A CA 1
ATOM 483 C C . ASN A 1 62 ? 16.767 0.032 -13.959 1.00 70.38 62 ASN A C 1
ATOM 485 O O . ASN A 1 62 ? 17.280 0.851 -14.721 1.00 70.38 62 ASN A O 1
ATOM 489 N N . SER A 1 63 ? 15.994 0.422 -12.950 1.00 67.81 63 SER A N 1
ATOM 490 C CA . SER A 1 63 ? 15.827 1.825 -12.574 1.00 67.81 63 SER A CA 1
ATOM 491 C C . SER A 1 63 ? 15.784 1.973 -11.062 1.00 67.81 63 SER A C 1
ATOM 493 O O . SER A 1 63 ? 15.210 1.133 -10.373 1.00 67.81 63 SER A O 1
ATOM 495 N N . TYR A 1 64 ? 16.376 3.048 -10.553 1.00 70.50 64 TYR A N 1
ATOM 496 C CA . TYR A 1 64 ? 16.525 3.297 -9.126 1.00 70.50 64 TYR A CA 1
ATOM 497 C C . TYR A 1 64 ? 16.168 4.740 -8.791 1.00 70.50 64 TYR A C 1
ATOM 499 O O . TYR A 1 64 ? 16.484 5.662 -9.546 1.00 70.50 64 TYR A O 1
ATOM 507 N N . PHE A 1 65 ? 15.545 4.921 -7.630 1.00 69.44 65 PHE A N 1
ATOM 508 C CA . PHE A 1 65 ? 15.120 6.217 -7.116 1.00 69.44 65 PHE A CA 1
ATOM 509 C C . PHE A 1 65 ? 15.615 6.356 -5.678 1.00 69.44 65 PHE A C 1
ATOM 511 O O . PHE A 1 65 ? 15.152 5.639 -4.791 1.00 69.44 65 PHE A O 1
ATOM 518 N N . TYR A 1 66 ? 16.560 7.269 -5.458 1.00 64.88 66 TYR A N 1
ATOM 519 C CA . TYR A 1 66 ? 17.176 7.515 -4.156 1.00 64.88 66 TYR A CA 1
ATOM 520 C C . TYR A 1 66 ? 16.871 8.950 -3.705 1.00 64.88 66 TYR A C 1
ATOM 522 O O . TYR A 1 66 ? 17.598 9.882 -4.065 1.00 64.88 66 TYR A O 1
ATOM 530 N N . PRO A 1 67 ? 15.769 9.170 -2.966 1.00 58.38 67 PRO A N 1
ATOM 531 C CA . PRO A 1 67 ? 15.525 10.457 -2.333 1.00 58.38 67 PRO A CA 1
ATOM 532 C C . PRO A 1 67 ? 16.515 10.666 -1.180 1.00 58.38 67 PRO A C 1
ATOM 534 O O . PRO A 1 67 ? 16.750 9.754 -0.383 1.00 58.38 67 PRO A O 1
ATOM 537 N N . ARG A 1 68 ? 17.063 11.879 -1.046 1.00 57.56 68 ARG A N 1
ATOM 538 C CA . ARG A 1 68 ? 17.770 12.272 0.178 1.00 57.56 68 ARG A CA 1
ATOM 539 C C . ARG A 1 68 ? 16.812 12.257 1.371 1.00 57.56 68 ARG A C 1
ATOM 541 O O . ARG A 1 68 ? 15.614 12.496 1.225 1.00 57.56 68 ARG A O 1
ATOM 548 N N . GLN A 1 69 ? 17.357 12.027 2.567 1.00 50.16 69 GLN A N 1
ATOM 549 C CA . GLN A 1 69 ? 16.578 11.948 3.813 1.00 50.16 69 GLN A CA 1
ATOM 550 C C . GLN A 1 69 ? 15.776 13.222 4.124 1.00 50.16 69 GLN A C 1
ATOM 552 O O . GLN A 1 69 ? 14.713 13.144 4.733 1.00 50.16 69 GLN A O 1
ATOM 557 N N . ASP A 1 70 ? 16.264 14.384 3.697 1.00 51.84 70 ASP A N 1
ATOM 558 C CA . ASP A 1 70 ? 15.608 15.684 3.864 1.00 51.84 70 ASP A CA 1
ATOM 559 C C . ASP A 1 70 ? 14.570 15.992 2.762 1.00 51.84 70 ASP A C 1
ATOM 561 O O . ASP A 1 70 ? 13.872 17.004 2.831 1.00 51.84 70 ASP A O 1
ATOM 565 N N . GLY A 1 71 ? 14.452 15.130 1.743 1.00 56.22 71 GLY A N 1
ATOM 566 C CA . GLY A 1 71 ? 13.546 15.288 0.607 1.00 56.22 71 GLY A CA 1
ATOM 567 C C . GLY A 1 71 ? 13.886 16.454 -0.328 1.00 56.22 71 GLY A C 1
ATOM 568 O O . GLY A 1 71 ? 13.065 16.804 -1.179 1.00 56.22 71 GLY A O 1
ATOM 569 N N . THR A 1 72 ? 15.059 17.081 -0.181 1.00 66.94 72 THR A N 1
ATOM 570 C CA . THR A 1 72 ? 15.454 18.248 -0.992 1.00 66.94 72 THR A CA 1
ATOM 571 C C . THR A 1 72 ? 15.938 17.853 -2.382 1.00 66.94 72 THR A C 1
ATOM 573 O O . THR A 1 72 ? 15.796 18.631 -3.327 1.00 66.94 72 THR A O 1
ATOM 576 N N . GLN A 1 73 ? 16.448 16.630 -2.504 1.00 69.50 73 GLN A N 1
ATOM 577 C CA . GLN A 1 73 ? 17.124 16.113 -3.683 1.00 69.50 73 GLN A CA 1
ATOM 578 C C . GLN A 1 73 ? 16.712 14.661 -3.929 1.00 69.50 73 GLN A C 1
ATOM 580 O O . GLN A 1 73 ? 16.522 13.888 -2.988 1.00 69.50 73 GLN A O 1
ATOM 585 N N . THR A 1 74 ? 16.560 14.273 -5.189 1.00 71.50 74 THR A N 1
ATOM 586 C CA . THR A 1 74 ? 16.293 12.890 -5.590 1.00 71.50 74 THR A CA 1
ATOM 587 C C . THR A 1 74 ? 17.206 12.510 -6.738 1.00 71.50 74 THR A C 1
ATOM 589 O O . THR A 1 74 ? 17.227 13.180 -7.769 1.00 71.50 74 THR A O 1
ATOM 592 N N . LEU A 1 75 ? 17.929 11.406 -6.560 1.00 74.38 75 LEU A N 1
ATOM 593 C CA . LEU A 1 75 ? 18.714 10.800 -7.621 1.00 74.38 75 LEU A CA 1
ATOM 594 C C . LEU A 1 75 ? 17.847 9.770 -8.349 1.00 74.38 75 LEU A C 1
ATOM 596 O O . LEU A 1 75 ? 17.389 8.798 -7.744 1.00 74.38 75 LEU A O 1
ATOM 600 N N . CYS A 1 76 ? 17.638 9.974 -9.647 1.00 78.88 76 CYS A N 1
ATOM 601 C CA . CYS A 1 76 ? 16.960 9.016 -10.521 1.00 78.88 76 CYS A CA 1
ATOM 602 C C . CYS A 1 76 ? 17.990 8.372 -11.451 1.00 78.88 76 CYS A C 1
ATOM 604 O O . CYS A 1 76 ? 18.672 9.072 -12.198 1.00 78.88 76 CYS A O 1
ATOM 606 N N . ARG A 1 77 ? 18.109 7.045 -11.434 1.00 82.81 77 ARG A N 1
ATOM 607 C CA . ARG A 1 77 ? 19.063 6.290 -12.259 1.00 82.81 77 ARG A CA 1
ATOM 608 C C . ARG A 1 77 ? 18.324 5.302 -13.143 1.00 82.81 77 ARG A C 1
ATOM 610 O O . ARG A 1 77 ? 17.501 4.546 -12.644 1.00 82.81 77 ARG A O 1
ATOM 617 N N . PHE A 1 78 ? 18.672 5.268 -14.423 1.00 84.50 78 PHE A N 1
ATOM 618 C CA . PHE A 1 78 ? 18.129 4.328 -15.406 1.00 84.50 78 PHE A CA 1
ATOM 619 C C . PHE A 1 78 ? 19.288 3.602 -16.081 1.00 84.50 78 PHE A C 1
ATOM 621 O O . PHE A 1 78 ? 20.270 4.240 -16.460 1.00 84.50 78 PHE A O 1
ATOM 628 N N . GLU A 1 79 ? 19.201 2.280 -16.197 1.00 84.50 79 GLU A N 1
ATOM 629 C CA . GLU A 1 79 ? 20.256 1.429 -16.746 1.00 84.50 79 GLU A CA 1
ATOM 630 C C . GLU A 1 79 ? 19.703 0.517 -17.829 1.00 84.50 79 GLU A C 1
ATOM 632 O O . GLU A 1 79 ? 18.667 -0.107 -17.634 1.00 84.50 79 GLU A O 1
ATOM 637 N N . TRP A 1 80 ? 20.447 0.363 -18.914 1.00 86.25 80 TRP A N 1
ATOM 638 C CA . TRP A 1 80 ? 20.237 -0.631 -19.954 1.00 86.25 80 TRP A CA 1
ATOM 639 C C . TRP A 1 80 ? 21.340 -1.678 -19.861 1.00 86.25 80 TRP A C 1
ATOM 641 O O . TRP A 1 80 ? 22.526 -1.347 -19.765 1.00 86.25 80 TRP A O 1
ATOM 651 N N . HIS A 1 81 ? 20.948 -2.948 -19.899 1.00 81.56 81 HIS A N 1
ATOM 652 C CA . HIS A 1 81 ? 21.872 -4.072 -19.895 1.00 81.56 81 HIS A CA 1
ATOM 653 C C . HIS A 1 81 ? 22.072 -4.559 -21.328 1.00 81.56 81 HIS A C 1
ATOM 655 O O . HIS A 1 81 ? 21.190 -5.172 -21.922 1.00 81.56 81 HIS A O 1
ATOM 661 N N . LEU A 1 82 ? 23.233 -4.257 -21.904 1.00 75.69 82 LEU A N 1
ATOM 662 C CA . LEU A 1 82 ? 23.516 -4.500 -23.314 1.00 75.69 82 LEU A CA 1
ATOM 663 C C . LEU A 1 82 ? 24.475 -5.684 -23.501 1.00 75.69 82 LEU A C 1
ATOM 665 O O . LEU A 1 82 ? 25.368 -5.906 -22.674 1.00 75.69 82 LEU A O 1
ATOM 669 N N . PRO A 1 83 ? 24.326 -6.453 -24.594 1.00 70.12 83 PRO A N 1
ATOM 670 C CA . PRO A 1 83 ? 25.276 -7.498 -24.946 1.00 70.12 83 PRO A CA 1
ATOM 671 C C . PRO A 1 83 ? 26.647 -6.907 -25.305 1.00 70.12 83 PRO A C 1
ATOM 673 O O . PRO A 1 83 ? 26.752 -5.837 -25.909 1.00 70.12 83 PRO A O 1
ATOM 676 N N . TRP A 1 84 ? 27.714 -7.629 -24.962 1.00 70.88 84 TRP A N 1
ATOM 677 C CA . TRP A 1 84 ? 29.090 -7.226 -25.246 1.00 70.88 84 TRP A CA 1
ATOM 678 C C . TRP A 1 84 ? 30.006 -8.439 -25.403 1.00 70.88 84 TRP A C 1
ATOM 680 O O . TRP A 1 84 ? 30.012 -9.322 -24.551 1.00 70.88 84 TRP A O 1
ATOM 690 N N . ARG A 1 85 ? 30.800 -8.471 -26.487 1.00 64.94 85 ARG A N 1
ATOM 691 C CA . ARG A 1 85 ? 31.801 -9.522 -26.779 1.00 64.94 85 ARG A CA 1
ATOM 692 C C . ARG A 1 85 ? 31.269 -10.944 -26.534 1.00 64.94 85 ARG A C 1
ATOM 694 O O . ARG A 1 85 ? 31.824 -11.688 -25.735 1.00 64.94 85 ARG A O 1
ATOM 701 N N . ASN A 1 86 ? 30.181 -11.291 -27.223 1.00 61.94 86 ASN A N 1
ATOM 702 C CA . ASN A 1 86 ? 29.517 -12.604 -27.175 1.00 61.94 86 ASN A CA 1
ATOM 703 C C . ASN A 1 86 ? 28.907 -12.992 -25.816 1.00 61.94 86 ASN A C 1
ATOM 705 O O . ASN A 1 86 ? 28.464 -14.124 -25.653 1.00 61.94 86 ASN A O 1
ATOM 709 N N . SER A 1 87 ? 28.838 -12.063 -24.861 1.00 58.72 87 SER A N 1
ATOM 710 C CA . SER A 1 87 ? 28.144 -12.254 -23.591 1.00 58.72 87 SER A CA 1
ATOM 711 C C . SER A 1 87 ? 26.901 -11.368 -23.521 1.00 58.72 87 SER A C 1
ATOM 713 O O . SER A 1 87 ? 26.948 -10.169 -23.824 1.00 58.72 87 SER A O 1
ATOM 715 N N . ALA A 1 88 ? 25.768 -11.965 -23.153 1.00 59.09 88 ALA A N 1
ATOM 716 C CA . ALA A 1 88 ? 24.523 -11.241 -22.926 1.00 59.09 88 ALA A CA 1
ATOM 717 C C . ALA A 1 88 ? 24.641 -10.374 -21.659 1.00 59.09 88 ALA A C 1
ATOM 719 O O . ALA A 1 88 ? 25.215 -10.810 -20.663 1.00 59.09 88 ALA A O 1
ATOM 720 N N . ALA A 1 89 ? 24.101 -9.149 -21.693 1.00 58.19 89 ALA A N 1
ATOM 721 C CA . ALA A 1 89 ? 24.084 -8.222 -20.550 1.00 58.19 89 ALA A CA 1
ATOM 722 C C . ALA A 1 89 ? 25.467 -7.927 -19.914 1.00 58.19 89 ALA A C 1
ATOM 724 O O . ALA A 1 89 ? 25.565 -7.653 -18.720 1.00 58.19 89 ALA A O 1
ATOM 725 N N . ALA A 1 90 ? 26.548 -7.979 -20.698 1.00 65.81 90 ALA A N 1
ATOM 726 C CA . ALA A 1 90 ? 27.914 -7.788 -20.205 1.00 65.81 90 ALA A CA 1
ATOM 727 C C . ALA A 1 90 ? 28.340 -6.316 -20.040 1.00 65.81 90 ALA A C 1
ATOM 729 O O . ALA A 1 90 ? 29.415 -6.036 -19.496 1.00 65.81 90 ALA A O 1
ATOM 730 N N . VAL A 1 91 ? 27.507 -5.380 -20.501 1.00 73.69 91 VAL A N 1
ATOM 731 C CA . VAL A 1 91 ? 27.683 -3.936 -20.332 1.00 73.69 91 VAL A CA 1
ATOM 732 C C . VAL A 1 91 ? 26.443 -3.328 -19.693 1.00 73.69 91 VAL A C 1
ATOM 734 O O . VAL A 1 91 ? 25.317 -3.629 -20.086 1.00 73.69 91 VAL A O 1
ATOM 737 N N . ARG A 1 92 ? 26.664 -2.397 -18.767 1.00 78.94 92 ARG A N 1
ATOM 738 C CA . ARG A 1 92 ? 25.656 -1.470 -18.264 1.00 78.94 92 ARG A CA 1
ATOM 739 C C . ARG A 1 92 ? 25.921 -0.089 -18.818 1.00 78.94 92 ARG A C 1
ATOM 741 O O . ARG A 1 92 ? 26.989 0.485 -18.616 1.00 78.94 92 ARG A O 1
ATOM 748 N N . VAL A 1 93 ? 24.925 0.440 -19.498 1.00 85.62 93 VAL A N 1
ATOM 749 C CA . VAL A 1 93 ? 24.894 1.835 -19.914 1.00 85.62 93 VAL A CA 1
ATOM 750 C C . VAL A 1 93 ? 23.803 2.495 -19.103 1.00 85.62 93 VAL A C 1
ATOM 752 O O . VAL A 1 93 ? 22.717 1.935 -19.005 1.00 85.62 93 VAL A O 1
ATOM 755 N N . GLY A 1 94 ? 24.049 3.653 -18.511 1.00 88.25 94 GLY A N 1
ATOM 756 C CA . GLY A 1 94 ? 22.997 4.300 -17.744 1.00 88.25 94 GLY A CA 1
ATOM 757 C C . GLY A 1 94 ? 23.102 5.803 -17.700 1.00 88.25 94 GLY A C 1
ATOM 758 O O . GLY A 1 94 ? 24.103 6.393 -18.096 1.00 88.25 94 GLY A O 1
ATOM 759 N N . VAL A 1 95 ? 22.023 6.407 -17.224 1.00 89.69 95 VAL A N 1
ATOM 760 C CA . VAL A 1 95 ? 21.906 7.846 -17.011 1.00 89.69 95 VAL A CA 1
ATOM 761 C C . VAL A 1 95 ? 21.484 8.102 -15.577 1.00 89.69 95 VAL A C 1
ATOM 763 O O . VAL A 1 95 ? 20.668 7.370 -15.011 1.00 89.69 95 VAL A O 1
ATOM 766 N N . VAL A 1 96 ? 22.061 9.141 -14.993 1.00 87.62 96 VAL A N 1
ATOM 767 C CA . VAL A 1 96 ? 21.774 9.599 -13.640 1.00 87.62 96 VAL A CA 1
ATOM 768 C C . VAL A 1 96 ? 21.293 11.036 -13.708 1.00 87.62 96 VAL A C 1
ATOM 770 O O . VAL A 1 96 ? 21.943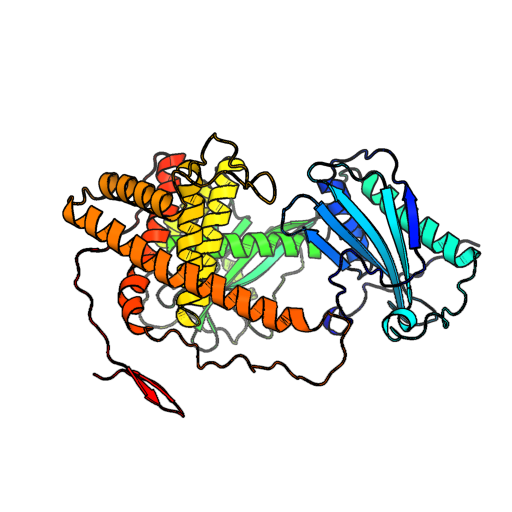 11.893 -14.304 1.00 87.62 96 VAL A O 1
ATOM 773 N N . PHE A 1 97 ? 20.150 11.285 -13.088 1.00 86.62 97 PHE A N 1
ATOM 774 C CA . PHE A 1 97 ? 19.584 12.605 -12.895 1.00 86.62 97 PHE A CA 1
ATOM 775 C C . PHE A 1 97 ? 19.703 12.958 -11.432 1.00 86.62 97 PHE A C 1
ATOM 777 O O . PHE A 1 97 ? 19.261 12.193 -10.575 1.00 86.62 97 PHE A O 1
ATOM 784 N N . ASP A 1 98 ? 20.255 14.130 -11.175 1.00 84.12 98 ASP A N 1
ATOM 785 C CA . ASP A 1 98 ? 20.278 14.706 -9.850 1.00 84.12 98 ASP A CA 1
ATOM 786 C C . ASP A 1 98 ? 19.291 15.874 -9.806 1.00 84.12 98 ASP A C 1
ATOM 788 O O . ASP A 1 98 ? 19.494 16.895 -10.467 1.00 84.12 98 ASP A O 1
ATOM 792 N N . LEU A 1 99 ? 18.158 15.674 -9.133 1.00 79.44 99 LEU A N 1
ATOM 793 C CA . LEU A 1 99 ? 17.023 16.590 -9.188 1.00 79.44 99 LEU A CA 1
ATOM 794 C C . LEU A 1 99 ? 16.785 17.230 -7.836 1.00 79.44 99 LEU A C 1
ATOM 796 O O . LEU A 1 99 ? 16.468 16.541 -6.865 1.00 79.44 99 LEU A O 1
ATOM 800 N N . MET A 1 100 ? 16.811 18.558 -7.801 1.00 77.06 100 MET A N 1
ATOM 801 C CA . MET A 1 100 ? 16.246 19.294 -6.679 1.00 77.06 100 MET A CA 1
ATOM 802 C C . MET A 1 100 ? 14.717 19.195 -6.706 1.00 77.06 100 MET A C 1
ATOM 804 O O . MET A 1 100 ? 14.094 19.008 -7.757 1.00 77.06 100 MET A O 1
ATOM 808 N N . ASN A 1 101 ? 14.085 19.333 -5.543 1.00 69.69 101 ASN A N 1
ATOM 809 C CA . ASN A 1 101 ? 12.632 19.283 -5.418 1.00 69.69 101 ASN A CA 1
ATOM 810 C C . ASN A 1 101 ? 11.945 20.245 -6.415 1.00 69.69 101 ASN A C 1
ATOM 812 O O . ASN A 1 101 ? 12.265 21.432 -6.467 1.00 69.69 101 ASN A O 1
ATOM 816 N N . LYS A 1 102 ? 10.985 19.725 -7.195 1.00 69.50 102 LYS A N 1
ATOM 817 C CA . LYS A 1 102 ? 10.247 20.424 -8.273 1.00 69.50 102 LYS A CA 1
ATOM 818 C C . LYS A 1 102 ? 11.085 20.892 -9.474 1.00 69.50 102 LYS A C 1
ATOM 820 O O . LYS A 1 102 ? 10.547 21.569 -10.351 1.00 69.50 102 LYS A O 1
ATOM 825 N N . GLN A 1 103 ? 12.363 20.530 -9.563 1.00 78.00 103 GLN A N 1
ATOM 826 C CA . GLN A 1 103 ? 13.193 20.846 -10.722 1.00 78.00 103 GLN A CA 1
ATOM 827 C C . GLN A 1 103 ? 12.838 19.945 -11.912 1.00 78.00 103 GLN A C 1
ATOM 829 O O . GLN A 1 103 ? 12.584 18.749 -11.764 1.00 78.00 103 GLN A O 1
ATOM 834 N N . ARG A 1 104 ? 12.841 20.516 -13.122 1.00 80.62 104 ARG A N 1
ATOM 835 C CA . ARG A 1 104 ? 12.741 19.731 -14.359 1.00 80.62 104 ARG A CA 1
ATOM 836 C C . ARG A 1 104 ? 14.125 19.219 -14.775 1.00 80.62 104 ARG A C 1
ATOM 838 O O . ARG A 1 104 ? 15.072 20.004 -14.730 1.00 80.62 104 ARG A O 1
ATOM 845 N N . PRO A 1 105 ? 14.255 17.954 -15.213 1.00 84.38 105 PRO A N 1
ATOM 846 C CA . PRO A 1 105 ? 15.524 17.442 -15.709 1.00 84.38 105 PRO A CA 1
ATOM 847 C C . PRO A 1 105 ? 15.929 18.161 -16.998 1.00 84.38 105 PRO A C 1
ATOM 849 O O . PRO A 1 105 ? 15.190 18.152 -17.978 1.00 84.38 105 PRO A O 1
ATOM 852 N N . THR A 1 106 ? 17.112 18.769 -16.996 1.00 82.75 106 THR A N 1
ATOM 853 C CA . THR A 1 106 ? 17.716 19.422 -18.175 1.00 82.75 106 THR A CA 1
ATOM 854 C C . THR A 1 106 ? 19.060 18.805 -18.552 1.00 82.75 106 THR A C 1
ATOM 856 O O . THR A 1 106 ? 19.453 18.819 -19.719 1.00 82.75 106 THR A O 1
ATOM 859 N N . VAL A 1 107 ? 19.743 18.215 -17.572 1.00 85.94 107 VAL A N 1
ATOM 860 C CA . VAL A 1 107 ? 21.041 17.561 -17.707 1.00 85.94 107 VAL A CA 1
ATOM 861 C C . VAL A 1 107 ? 20.986 16.213 -17.000 1.00 85.94 107 VAL A C 1
ATOM 863 O O . VAL A 1 107 ? 20.409 16.101 -15.917 1.00 85.94 107 VAL A O 1
ATOM 866 N N . ALA A 1 108 ? 21.617 15.210 -17.598 1.00 88.88 108 ALA A N 1
ATOM 867 C CA . ALA A 1 108 ? 21.920 13.940 -16.955 1.00 88.88 108 ALA A CA 1
ATOM 868 C C . ALA A 1 108 ? 23.420 13.631 -17.050 1.00 88.88 108 ALA A C 1
ATOM 870 O O . ALA A 1 108 ? 24.129 14.146 -17.917 1.00 88.88 108 ALA A O 1
ATOM 871 N N . THR A 1 109 ? 23.893 12.742 -16.184 1.00 89.12 109 THR A N 1
ATOM 872 C CA . THR A 1 109 ? 25.222 12.134 -16.284 1.00 89.12 109 THR A CA 1
ATOM 873 C C . THR A 1 109 ? 25.073 10.741 -16.879 1.00 89.12 109 THR A C 1
ATOM 875 O O . THR A 1 109 ? 24.498 9.853 -16.250 1.00 89.12 109 THR A O 1
ATOM 878 N N . GLY A 1 110 ? 25.567 10.549 -18.099 1.00 89.06 110 GLY A N 1
ATOM 879 C CA . GLY A 1 110 ? 25.690 9.241 -18.733 1.00 89.06 110 GLY A CA 1
ATOM 880 C C . GLY A 1 110 ? 26.917 8.498 -18.212 1.00 89.06 110 GLY A C 1
ATOM 881 O O . GLY A 1 110 ? 27.927 9.121 -17.887 1.00 89.06 110 GLY A O 1
ATOM 882 N N . TYR A 1 111 ? 26.846 7.173 -18.140 1.00 86.81 111 TYR A N 1
ATOM 883 C CA . TYR A 1 111 ? 27.991 6.329 -17.806 1.00 86.81 111 TYR A CA 1
ATOM 884 C C . TYR A 1 111 ? 27.966 5.005 -18.576 1.00 86.81 111 TYR A C 1
ATOM 886 O O . TYR A 1 111 ? 26.919 4.545 -19.044 1.00 86.81 111 TYR A O 1
ATOM 894 N N . PHE A 1 112 ? 29.140 4.383 -18.681 1.00 84.94 112 PHE A N 1
ATOM 895 C CA . PHE A 1 112 ? 29.334 3.073 -19.295 1.00 84.94 112 PHE A CA 1
ATOM 896 C C . PHE A 1 112 ? 30.214 2.203 -18.403 1.00 84.94 112 PHE A C 1
ATOM 898 O O . PHE A 1 112 ? 31.350 2.563 -18.106 1.00 84.94 112 PHE A O 1
ATOM 905 N N . ALA A 1 113 ? 29.718 1.019 -18.057 1.00 78.56 113 ALA A N 1
ATOM 906 C CA . ALA A 1 113 ? 30.446 0.038 -17.273 1.00 78.56 113 ALA A CA 1
ATOM 907 C C . ALA A 1 113 ? 30.369 -1.352 -17.915 1.00 78.56 113 ALA A C 1
ATOM 909 O O . ALA A 1 113 ? 29.324 -1.772 -18.401 1.00 78.56 113 ALA A O 1
ATOM 910 N N . THR A 1 114 ? 31.471 -2.094 -17.899 1.00 74.44 114 THR A N 1
ATOM 911 C CA . THR A 1 114 ? 31.501 -3.528 -18.250 1.00 74.44 114 THR A CA 1
ATOM 912 C C . THR A 1 114 ? 31.496 -4.359 -16.974 1.00 74.44 114 THR A C 1
ATOM 914 O O . THR A 1 114 ? 31.920 -3.855 -15.940 1.00 74.44 114 THR A O 1
ATOM 917 N N . ASN A 1 115 ? 31.101 -5.633 -17.029 1.00 66.25 115 ASN A N 1
ATOM 918 C CA . ASN A 1 115 ? 31.173 -6.536 -15.866 1.00 66.25 115 ASN A CA 1
ATOM 919 C C . ASN A 1 115 ? 32.554 -6.546 -15.172 1.00 66.25 115 ASN A C 1
ATOM 921 O O . ASN A 1 115 ? 32.609 -6.592 -13.948 1.00 66.25 115 ASN A O 1
ATOM 925 N N . GLU A 1 116 ? 33.650 -6.419 -15.931 1.00 62.03 116 GLU A N 1
ATOM 926 C CA . GLU A 1 116 ? 35.028 -6.333 -15.406 1.00 62.03 116 GLU A CA 1
ATOM 927 C C . GLU A 1 116 ? 35.252 -5.085 -14.519 1.00 62.03 116 GLU A C 1
ATOM 929 O O . GLU A 1 116 ? 36.052 -5.118 -13.589 1.00 62.03 116 GLU A O 1
ATOM 934 N N . MET A 1 117 ? 34.518 -3.993 -14.769 1.00 65.19 117 MET A N 1
ATOM 935 C CA . MET A 1 117 ? 34.592 -2.743 -13.993 1.00 65.19 117 MET A CA 1
ATOM 936 C C . MET A 1 117 ? 33.829 -2.821 -12.664 1.00 65.19 117 MET A C 1
ATOM 938 O O . MET A 1 117 ? 34.054 -1.996 -11.788 1.00 65.19 117 MET A O 1
ATOM 942 N N . PHE A 1 118 ? 32.947 -3.812 -12.496 1.00 58.28 118 PHE A N 1
ATOM 943 C CA . PHE A 1 118 ? 32.200 -4.031 -11.253 1.00 58.28 118 PHE A CA 1
ATOM 944 C C . PHE A 1 118 ? 32.957 -4.898 -10.240 1.00 58.28 118 PHE A C 1
ATOM 946 O O . PHE A 1 118 ? 32.671 -4.822 -9.048 1.00 58.28 118 PHE A O 1
ATOM 953 N N . SER A 1 119 ? 33.885 -5.745 -10.700 1.00 52.12 119 SER A N 1
ATOM 954 C CA . SER A 1 119 ? 34.577 -6.730 -9.857 1.00 52.12 119 SER A CA 1
ATOM 955 C C . SER A 1 119 ? 35.865 -6.220 -9.207 1.00 52.12 119 SER A C 1
ATOM 957 O O . SER A 1 119 ? 36.289 -6.801 -8.214 1.00 52.12 119 SER A O 1
ATOM 959 N N . ASN A 1 120 ? 36.473 -5.146 -9.723 1.00 50.62 120 ASN A N 1
ATOM 960 C CA . ASN A 1 120 ? 37.745 -4.616 -9.223 1.00 50.62 120 ASN A CA 1
ATOM 961 C C . ASN A 1 120 ? 37.571 -3.191 -8.685 1.00 50.62 120 ASN A C 1
ATOM 963 O O . ASN A 1 120 ? 37.699 -2.222 -9.425 1.00 50.62 120 ASN A O 1
ATOM 967 N N . THR A 1 121 ? 37.310 -3.056 -7.385 1.00 48.03 121 THR A N 1
ATOM 968 C CA . THR A 1 121 ? 37.256 -1.758 -6.685 1.00 48.03 121 THR A CA 1
ATOM 969 C C . THR A 1 121 ? 38.632 -1.185 -6.324 1.00 48.03 121 THR A C 1
ATOM 971 O O . THR A 1 121 ? 38.692 -0.069 -5.824 1.00 48.03 121 THR A O 1
ATOM 974 N N . SER A 1 122 ? 39.728 -1.917 -6.556 1.00 46.47 122 SER A N 1
ATOM 975 C CA . SER A 1 122 ? 41.078 -1.540 -6.102 1.00 46.47 122 SER A CA 1
ATOM 976 C C . SER A 1 122 ? 42.082 -1.211 -7.210 1.00 46.47 122 SER A C 1
ATOM 978 O O . SER A 1 122 ? 43.162 -0.730 -6.895 1.00 46.47 122 SER A O 1
ATOM 980 N N . ASP A 1 123 ? 41.752 -1.435 -8.486 1.00 42.12 123 ASP A N 1
ATOM 981 C CA . ASP A 1 123 ? 42.659 -1.159 -9.607 1.00 42.12 123 ASP A CA 1
ATOM 982 C C . ASP A 1 123 ? 41.994 -0.197 -10.598 1.00 42.12 123 ASP A C 1
ATOM 984 O O . ASP A 1 123 ? 41.233 -0.605 -11.478 1.00 42.12 123 ASP A O 1
ATOM 988 N N .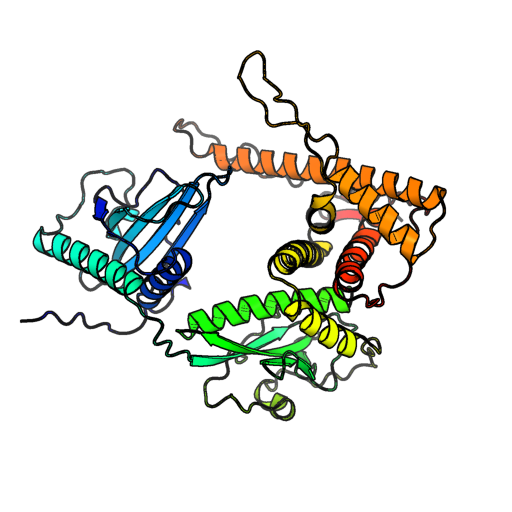 GLU A 1 124 ? 42.343 1.088 -10.518 1.00 45.53 124 GLU A N 1
ATOM 989 C CA . GLU A 1 124 ? 41.945 2.126 -11.484 1.00 45.53 124 GLU A CA 1
ATOM 990 C C . GLU A 1 124 ? 42.424 1.848 -12.931 1.00 45.53 124 GLU A C 1
ATOM 992 O O . GLU A 1 124 ? 42.103 2.602 -13.850 1.00 45.53 124 GLU A O 1
ATOM 997 N N . GLN A 1 125 ? 43.176 0.769 -13.190 1.00 45.59 125 GLN A N 1
ATOM 998 C CA . GLN A 1 125 ? 43.992 0.635 -14.404 1.00 45.59 125 GLN A CA 1
ATOM 999 C C . GLN A 1 125 ? 43.720 -0.557 -15.334 1.00 45.59 125 GLN A C 1
ATOM 1001 O O . GLN A 1 125 ? 44.561 -0.873 -16.175 1.00 45.59 125 GLN A O 1
ATOM 1006 N N . LYS A 1 126 ? 42.539 -1.184 -15.326 1.00 46.41 126 LYS A N 1
ATOM 1007 C CA . LYS A 1 126 ? 42.189 -2.148 -16.401 1.00 46.41 126 LYS A CA 1
ATOM 1008 C C . LYS A 1 126 ? 40.840 -1.886 -17.063 1.00 46.41 126 LYS A C 1
ATOM 1010 O O . LYS A 1 126 ? 40.054 -2.795 -17.303 1.00 46.41 126 LYS A O 1
ATOM 1015 N N . ILE A 1 127 ? 40.615 -0.646 -17.499 1.00 51.78 127 ILE A N 1
ATOM 1016 C CA . ILE A 1 127 ? 39.691 -0.400 -18.614 1.00 51.78 127 ILE A CA 1
ATOM 1017 C C . ILE A 1 127 ? 40.340 -1.011 -19.866 1.00 51.78 127 ILE A C 1
ATOM 1019 O O . ILE A 1 127 ? 41.267 -0.431 -20.434 1.00 51.78 127 ILE A O 1
ATOM 1023 N N . LYS A 1 128 ? 39.864 -2.169 -20.349 1.00 54.59 128 LYS A N 1
ATOM 1024 C CA . LYS A 1 128 ? 40.151 -2.570 -21.738 1.00 54.59 128 LYS A CA 1
ATOM 1025 C C . LYS A 1 128 ? 39.620 -1.449 -22.632 1.00 54.59 128 LYS A C 1
ATOM 1027 O O . LYS A 1 128 ? 38.405 -1.295 -22.725 1.00 54.59 128 LYS A O 1
ATOM 1032 N N . LYS A 1 129 ? 40.522 -0.659 -23.235 1.00 62.06 129 LYS A N 1
ATOM 1033 C CA . LYS A 1 129 ? 40.209 0.535 -24.040 1.00 62.06 129 LYS A CA 1
ATOM 1034 C C . LYS A 1 129 ? 38.983 0.281 -24.927 1.00 62.06 129 LYS A C 1
ATOM 1036 O O . LYS A 1 129 ? 39.048 -0.493 -25.883 1.00 62.06 129 LYS A O 1
ATOM 1041 N N . ILE A 1 130 ? 37.856 0.912 -24.591 1.00 72.75 130 ILE A N 1
ATOM 1042 C CA . ILE A 1 130 ? 36.736 1.051 -25.521 1.00 72.75 130 ILE A CA 1
ATOM 1043 C C . ILE A 1 130 ? 37.210 1.969 -26.646 1.00 72.75 130 ILE A C 1
ATOM 1045 O O . ILE A 1 130 ? 37.833 2.999 -26.393 1.00 72.75 130 ILE A O 1
ATOM 1049 N N . SER A 1 131 ? 36.978 1.581 -27.897 1.00 78.62 131 SER A N 1
ATOM 1050 C CA . SER A 1 131 ? 37.349 2.438 -29.020 1.00 78.62 131 SER A CA 1
ATOM 1051 C C . SER A 1 131 ? 36.492 3.705 -29.009 1.00 78.62 131 SER A C 1
ATOM 1053 O O . SER A 1 131 ? 35.316 3.656 -28.643 1.00 78.62 131 SER A O 1
ATOM 1055 N N . GLY A 1 132 ? 37.049 4.838 -29.450 1.00 81.75 132 GLY A N 1
ATOM 1056 C CA . GLY A 1 132 ? 36.301 6.102 -29.523 1.00 81.75 132 GLY A CA 1
ATOM 1057 C C . GLY A 1 132 ? 35.015 5.971 -30.345 1.00 81.75 132 GLY A C 1
ATOM 1058 O O . GLY A 1 132 ? 33.966 6.458 -29.935 1.00 81.75 132 GLY A O 1
ATOM 1059 N N . LYS A 1 133 ? 35.062 5.196 -31.438 1.00 83.00 133 LYS A N 1
ATOM 1060 C CA . LYS A 1 133 ? 33.881 4.841 -32.234 1.00 83.00 133 LYS A CA 1
ATOM 1061 C C . LYS A 1 133 ? 32.811 4.144 -31.390 1.00 83.00 133 LYS A C 1
ATOM 1063 O O . LYS A 1 133 ? 31.656 4.550 -31.418 1.00 83.00 133 LYS A O 1
ATOM 1068 N N . LYS A 1 134 ? 33.189 3.125 -30.611 1.00 79.81 134 LYS A N 1
ATOM 1069 C CA . LYS A 1 134 ? 32.232 2.359 -29.808 1.00 79.81 134 LYS A CA 1
ATOM 1070 C C . LYS A 1 134 ? 31.669 3.165 -28.638 1.00 79.81 134 LYS A C 1
ATOM 1072 O O . LYS A 1 134 ? 30.503 3.002 -28.299 1.00 79.81 134 LYS A O 1
ATOM 1077 N N . LEU A 1 135 ? 32.472 4.049 -28.050 1.00 83.31 135 LEU A N 1
ATOM 1078 C CA . LEU A 1 135 ? 32.000 4.985 -27.034 1.00 83.31 135 LEU A CA 1
ATOM 1079 C C . LEU A 1 135 ? 30.997 5.987 -27.621 1.00 83.31 135 LEU A C 1
ATOM 1081 O O . LEU A 1 135 ? 29.969 6.237 -27.001 1.00 83.31 135 LEU A O 1
ATOM 1085 N N . ASN A 1 136 ? 31.250 6.516 -28.821 1.00 85.94 136 ASN A N 1
ATOM 1086 C CA . ASN A 1 136 ? 30.301 7.401 -29.499 1.00 85.94 136 ASN A CA 1
ATOM 1087 C C . ASN A 1 136 ? 28.989 6.678 -29.832 1.00 85.94 136 ASN A C 1
ATOM 1089 O O . ASN A 1 136 ? 27.930 7.214 -29.540 1.00 85.94 136 ASN A O 1
ATOM 1093 N N . GLU A 1 137 ? 29.037 5.423 -30.291 1.00 85.69 137 GLU A N 1
ATOM 1094 C CA . GLU A 1 137 ? 27.824 4.610 -30.487 1.00 85.69 137 GLU A CA 1
ATOM 1095 C C . GLU A 1 137 ? 26.993 4.471 -29.195 1.00 85.69 137 GLU A C 1
ATOM 1097 O O . GLU A 1 137 ? 25.766 4.528 -29.230 1.00 85.69 137 GLU A O 1
ATOM 1102 N N . VAL A 1 138 ? 27.646 4.309 -28.038 1.00 86.44 138 VAL A N 1
ATOM 1103 C CA . VAL A 1 138 ? 26.968 4.258 -26.729 1.00 86.44 138 VAL A CA 1
ATOM 1104 C C . VAL A 1 138 ? 26.354 5.614 -26.361 1.00 86.44 138 VAL A C 1
ATOM 1106 O O . VAL A 1 138 ? 25.233 5.667 -25.850 1.00 86.44 138 VAL A O 1
ATOM 1109 N N . LYS A 1 139 ? 27.066 6.715 -26.624 1.00 89.81 139 LYS A N 1
ATOM 1110 C CA . LYS A 1 139 ? 26.559 8.080 -26.411 1.00 89.81 139 LYS A CA 1
ATOM 1111 C C . LYS A 1 139 ? 25.338 8.373 -27.282 1.00 89.81 139 LYS A C 1
ATOM 1113 O O . LYS A 1 139 ? 24.365 8.947 -26.786 1.00 89.81 139 LYS A O 1
ATOM 1118 N N . ASP A 1 140 ? 25.373 7.938 -28.538 1.00 89.50 140 ASP A N 1
ATOM 1119 C CA . ASP A 1 140 ? 24.278 8.086 -29.496 1.00 89.50 140 ASP A CA 1
ATOM 1120 C C . ASP A 1 140 ? 23.075 7.237 -29.086 1.00 89.50 140 ASP A C 1
ATOM 1122 O O . ASP A 1 140 ? 21.943 7.716 -29.126 1.00 89.50 140 ASP A O 1
ATOM 1126 N N . PHE A 1 141 ? 23.312 6.008 -28.613 1.00 89.38 141 PHE A N 1
ATOM 1127 C CA . PHE A 1 141 ? 22.268 5.161 -28.039 1.00 89.38 141 PHE A CA 1
ATOM 1128 C C . PHE A 1 141 ? 21.564 5.854 -26.865 1.00 89.38 141 PHE A C 1
ATOM 1130 O O . PHE A 1 141 ? 20.342 5.993 -26.892 1.00 89.38 141 PHE A O 1
ATOM 1137 N N . LEU A 1 142 ? 22.314 6.349 -25.870 1.00 89.56 142 LEU A N 1
ATOM 1138 C CA . LEU A 1 142 ? 21.725 7.036 -24.715 1.00 89.56 142 LEU A CA 1
ATOM 1139 C C . LEU A 1 142 ? 20.954 8.291 -25.118 1.00 89.56 142 LEU A C 1
ATOM 1141 O O . LEU A 1 142 ? 19.815 8.476 -24.694 1.00 89.56 142 LEU A O 1
ATOM 1145 N N . SER A 1 143 ? 21.545 9.131 -25.965 1.00 90.00 143 SER A N 1
ATOM 1146 C CA . SER A 1 143 ? 20.878 10.329 -26.486 1.00 90.00 143 SER A CA 1
ATOM 1147 C C . SER A 1 143 ? 19.595 9.966 -27.241 1.00 90.00 143 SER A C 1
ATOM 1149 O O . SER A 1 143 ? 18.568 10.631 -27.094 1.00 90.00 143 SER A O 1
ATOM 1151 N N . GLY A 1 144 ? 19.629 8.871 -28.004 1.00 89.06 144 GLY A N 1
ATOM 1152 C CA . GLY A 1 144 ? 18.482 8.307 -28.702 1.00 89.06 144 GLY A CA 1
ATOM 1153 C C . GLY A 1 144 ? 17.368 7.859 -27.758 1.00 89.06 144 GLY A C 1
ATOM 1154 O O . GLY A 1 144 ? 16.216 8.222 -27.982 1.00 89.06 144 GLY A O 1
ATOM 1155 N N . GLU A 1 145 ? 17.682 7.125 -26.689 1.00 89.88 145 GLU A N 1
ATOM 1156 C CA . GLU A 1 145 ? 16.690 6.671 -25.703 1.00 89.88 145 GLU A CA 1
ATOM 1157 C C . GLU A 1 145 ? 16.073 7.830 -24.916 1.00 89.88 145 GLU A C 1
ATOM 1159 O O . GLU A 1 145 ? 14.855 7.874 -24.734 1.00 89.88 145 GLU A O 1
ATOM 1164 N N . LEU A 1 146 ? 16.875 8.825 -24.536 1.00 90.50 146 LEU A N 1
ATOM 1165 C CA . LEU A 1 146 ? 16.378 10.044 -23.899 1.00 90.50 146 LEU A CA 1
ATOM 1166 C C . LEU A 1 146 ? 15.445 10.830 -24.829 1.00 90.50 146 LEU A C 1
ATOM 1168 O O . LEU A 1 146 ? 14.363 11.253 -24.419 1.00 90.50 146 LEU A O 1
ATOM 1172 N N . ARG A 1 147 ? 15.825 10.982 -26.103 1.00 88.81 147 ARG A N 1
ATOM 1173 C CA . ARG A 1 147 ? 14.996 11.655 -27.108 1.00 88.81 147 ARG A CA 1
ATOM 1174 C C . ARG A 1 147 ? 13.699 10.893 -27.361 1.00 88.81 147 ARG A C 1
ATOM 1176 O O . ARG A 1 147 ? 12.642 11.515 -27.394 1.00 88.81 147 ARG A O 1
ATOM 1183 N N . LYS A 1 148 ? 13.751 9.564 -27.495 1.00 88.12 148 LYS A N 1
ATOM 1184 C CA . LYS A 1 148 ? 12.552 8.719 -27.612 1.00 88.12 148 LYS A CA 1
ATOM 1185 C C . LYS A 1 148 ? 11.651 8.876 -26.393 1.00 88.12 148 LYS A C 1
ATOM 1187 O O . LYS A 1 148 ? 10.452 9.044 -26.563 1.00 88.12 148 LYS A O 1
ATOM 1192 N N . ALA A 1 149 ? 12.204 8.877 -25.181 1.00 88.38 149 ALA A N 1
ATOM 1193 C CA . ALA A 1 149 ? 11.422 9.061 -23.963 1.00 88.38 149 ALA A CA 1
ATOM 1194 C C . ALA A 1 149 ? 10.762 10.448 -23.882 1.00 88.38 149 ALA A C 1
ATOM 1196 O O . ALA A 1 149 ? 9.637 10.548 -23.397 1.00 88.38 149 ALA A O 1
ATOM 1197 N N . ASN A 1 150 ? 11.424 11.496 -24.381 1.00 88.00 150 ASN A N 1
ATOM 1198 C CA . ASN A 1 150 ? 10.894 12.863 -24.415 1.00 88.00 150 ASN A CA 1
ATOM 1199 C C . ASN A 1 150 ? 9.863 13.082 -25.541 1.00 88.00 150 ASN A C 1
ATOM 1201 O O . ASN A 1 150 ? 8.935 13.862 -25.375 1.00 88.00 150 ASN A O 1
ATOM 1205 N N . LEU A 1 151 ? 10.003 12.379 -26.670 1.00 84.31 151 LEU A N 1
ATOM 1206 C CA . LEU A 1 151 ? 9.128 12.504 -27.846 1.00 84.31 151 LEU A CA 1
ATOM 1207 C C . LEU A 1 151 ? 8.060 11.414 -27.951 1.00 84.31 151 LEU A C 1
ATOM 1209 O O . LEU A 1 151 ? 7.287 11.419 -28.907 1.00 84.31 151 LEU A O 1
ATOM 1213 N N . ALA A 1 152 ? 8.023 10.456 -27.024 1.00 75.25 152 ALA A N 1
ATOM 1214 C CA . ALA A 1 152 ? 7.012 9.411 -27.009 1.00 75.25 152 ALA A CA 1
ATOM 1215 C C . ALA A 1 152 ? 5.635 10.036 -26.742 1.00 75.25 152 ALA A C 1
ATOM 1217 O O . ALA A 1 152 ? 5.174 10.126 -25.601 1.00 75.25 152 ALA A O 1
ATOM 1218 N N . GLU A 1 153 ? 4.976 10.474 -27.817 1.00 61.72 153 GLU A N 1
ATOM 1219 C CA . GLU A 1 153 ? 3.566 10.815 -27.807 1.00 61.72 153 GLU A CA 1
ATOM 1220 C C . GLU A 1 153 ? 2.768 9.614 -27.311 1.00 61.72 153 GLU A C 1
ATOM 1222 O O . GLU A 1 153 ? 3.091 8.450 -27.560 1.00 61.72 153 GLU A O 1
ATOM 1227 N N . SER A 1 154 ? 1.673 9.915 -26.625 1.00 52.41 154 SER A N 1
ATOM 1228 C CA . SER A 1 154 ? 0.696 8.960 -26.118 1.00 52.41 154 SER A CA 1
ATOM 1229 C C . SER A 1 154 ? -0.083 8.253 -27.245 1.00 52.41 154 SER A C 1
ATOM 1231 O O . SER A 1 154 ? -1.302 8.105 -27.153 1.00 52.41 154 SER A O 1
ATOM 1233 N N . LYS A 1 155 ? 0.573 7.749 -28.300 1.00 50.34 155 LYS A N 1
ATOM 1234 C CA . LYS A 1 155 ? 0.026 6.647 -29.108 1.00 50.34 155 LYS A CA 1
ATOM 1235 C C . LYS A 1 155 ? 0.147 5.377 -28.279 1.00 50.34 155 LYS A C 1
ATOM 1237 O O . LYS A 1 155 ? 1.006 4.518 -28.447 1.00 50.34 155 LYS A O 1
ATOM 1242 N N . GLN A 1 156 ? -0.696 5.368 -27.263 1.00 53.91 156 GLN A N 1
ATOM 1243 C CA . GLN A 1 156 ? -0.804 4.390 -26.215 1.00 53.91 156 GLN A CA 1
ATOM 1244 C C . GLN A 1 156 ? -1.416 3.135 -26.842 1.00 53.91 156 GLN A C 1
ATOM 1246 O O . GLN A 1 156 ? -2.626 2.937 -26.797 1.00 53.91 156 GLN A O 1
ATOM 1251 N N . ASN A 1 157 ? -0.579 2.273 -27.429 1.00 58.84 157 ASN A N 1
ATOM 1252 C CA . ASN A 1 157 ? -0.933 0.870 -27.657 1.00 58.84 157 ASN A CA 1
ATOM 1253 C C . ASN A 1 157 ? -1.032 0.189 -26.288 1.00 58.84 157 ASN A C 1
ATOM 1255 O O . ASN A 1 157 ? -0.179 -0.592 -25.875 1.00 58.84 157 ASN A O 1
ATOM 1259 N N . LEU A 1 158 ? -2.044 0.586 -25.527 1.00 70.31 158 LEU A N 1
ATOM 1260 C CA . LEU A 1 158 ? -2.334 0.047 -24.224 1.00 70.31 158 LEU A CA 1
ATOM 1261 C C . LEU A 1 158 ? -2.944 -1.328 -24.425 1.00 70.31 158 LEU A C 1
ATOM 1263 O O . LEU A 1 158 ? -4.045 -1.473 -24.957 1.00 70.31 158 LEU A O 1
ATOM 1267 N N . SER A 1 159 ? -2.223 -2.344 -23.971 1.00 73.88 159 SER A N 1
ATOM 1268 C CA . SER A 1 159 ? -2.777 -3.683 -23.908 1.00 73.88 159 SER A CA 1
ATOM 1269 C C . SER A 1 159 ? -3.535 -3.833 -22.595 1.00 73.88 159 SER A C 1
ATOM 1271 O O . SER A 1 159 ? -3.054 -3.481 -21.514 1.00 73.88 159 SER A O 1
ATOM 1273 N N . THR A 1 160 ? -4.757 -4.338 -22.696 1.00 80.44 160 THR A N 1
ATOM 1274 C CA . THR A 1 160 ? -5.535 -4.732 -21.52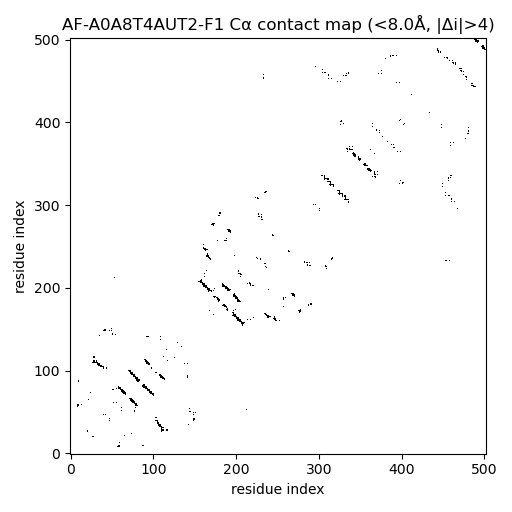9 1.00 80.44 160 THR A CA 1
ATOM 1275 C C . THR A 1 160 ? -5.222 -6.189 -21.220 1.00 80.44 160 THR A C 1
ATOM 1277 O O . THR A 1 160 ? -5.480 -7.055 -22.053 1.00 80.44 160 THR A 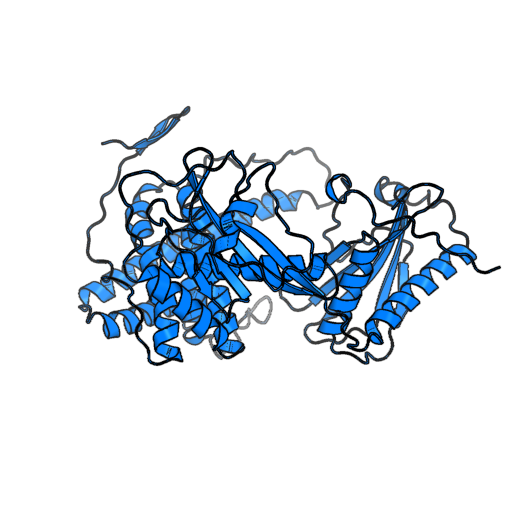O 1
ATOM 1280 N N . GLN A 1 161 ? -4.715 -6.462 -20.023 1.00 82.88 161 GLN A N 1
ATOM 1281 C CA . GLN A 1 161 ? -4.392 -7.806 -19.541 1.00 82.88 161 GLN A CA 1
ATOM 1282 C C . GLN A 1 161 ? -5.288 -8.168 -18.350 1.00 82.88 161 GLN A C 1
ATOM 1284 O O . GLN A 1 161 ? -5.835 -7.284 -17.682 1.00 82.88 161 GLN A O 1
ATOM 1289 N N . LEU A 1 162 ? -5.453 -9.465 -18.088 1.00 85.25 162 LEU A N 1
ATOM 1290 C CA . LEU A 1 162 ? -6.095 -9.965 -16.872 1.00 85.25 162 LEU A CA 1
ATOM 1291 C C . LEU A 1 162 ? -5.081 -10.781 -16.073 1.00 85.25 162 LEU A C 1
ATOM 1293 O O . LEU A 1 162 ? -4.599 -11.804 -16.549 1.00 85.25 162 LEU A O 1
ATOM 1297 N N . HIS A 1 163 ? -4.810 -10.338 -14.852 1.00 86.88 163 HIS A N 1
ATOM 1298 C CA . HIS A 1 163 ? -3.865 -10.976 -13.936 1.00 86.88 163 HIS A CA 1
ATOM 1299 C C . HIS A 1 163 ? -4.616 -11.784 -12.880 1.00 86.88 163 HIS A C 1
ATOM 1301 O O . HIS A 1 163 ? -5.717 -11.385 -12.483 1.00 86.88 163 HIS A O 1
ATOM 1307 N N . VAL A 1 164 ? -4.043 -12.910 -12.444 1.00 89.12 164 VAL A N 1
ATOM 1308 C CA . VAL A 1 164 ? -4.638 -13.804 -11.441 1.00 89.12 164 VAL A CA 1
ATOM 1309 C C . VAL A 1 164 ? -3.766 -13.809 -10.198 1.00 89.12 164 VAL A C 1
ATOM 1311 O O . VAL A 1 164 ? -2.601 -14.184 -10.250 1.00 89.12 164 VAL A O 1
ATOM 1314 N N . TYR A 1 165 ? -4.354 -13.454 -9.064 1.00 90.38 165 TYR A N 1
ATOM 1315 C CA . TYR A 1 165 ? -3.680 -13.523 -7.775 1.00 90.38 165 TYR A CA 1
ATOM 1316 C C . TYR A 1 165 ? -4.445 -14.447 -6.848 1.00 90.38 165 TYR A C 1
ATOM 1318 O O . TYR A 1 165 ? -5.666 -14.351 -6.744 1.00 90.38 165 TYR A O 1
ATOM 1326 N N . TYR A 1 166 ? -3.738 -15.327 -6.154 1.00 91.50 166 TYR A N 1
ATOM 1327 C CA . TYR A 1 166 ? -4.332 -16.148 -5.107 1.00 91.50 166 TYR A CA 1
ATOM 1328 C C . TYR A 1 166 ? -4.172 -15.425 -3.782 1.00 91.50 166 TYR A C 1
ATOM 1330 O O . TYR A 1 166 ? -3.127 -14.844 -3.499 1.00 91.50 166 TYR A O 1
ATOM 1338 N N . VAL A 1 167 ? -5.225 -15.420 -2.977 1.00 93.25 167 VAL A N 1
ATOM 1339 C CA . VAL A 1 167 ? -5.249 -14.694 -1.709 1.00 93.25 167 VAL A CA 1
ATOM 1340 C C . VAL A 1 167 ? -5.815 -15.588 -0.618 1.00 93.25 167 VAL A C 1
ATOM 1342 O O . VAL A 1 167 ? -6.747 -16.361 -0.845 1.00 93.25 167 VAL A O 1
ATOM 1345 N N . SER A 1 168 ? -5.243 -15.467 0.573 1.00 91.94 168 SER A N 1
ATOM 1346 C CA . SER A 1 168 ? -5.698 -16.103 1.801 1.00 91.94 168 SER A CA 1
ATOM 1347 C C . SER A 1 168 ? -6.534 -15.085 2.580 1.00 91.94 168 SER A C 1
ATOM 1349 O O . SER A 1 168 ? -5.958 -14.180 3.196 1.00 91.94 168 SE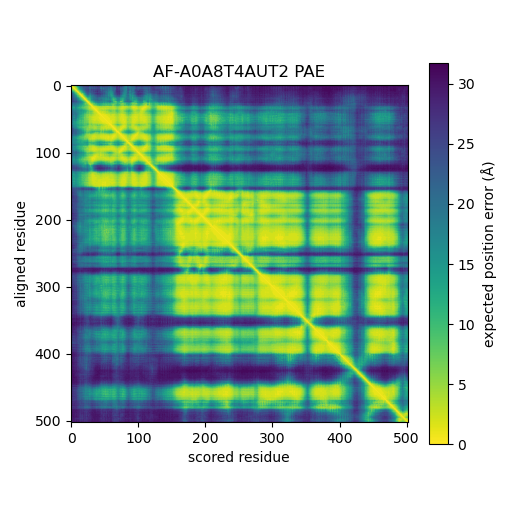R A O 1
ATOM 1351 N N . PRO A 1 169 ? -7.874 -15.185 2.555 1.00 90.75 169 PRO A N 1
ATOM 1352 C CA . PRO A 1 169 ? -8.716 -14.413 3.457 1.00 90.75 169 PRO A CA 1
ATOM 1353 C C . PRO A 1 169 ? -8.612 -14.956 4.902 1.00 90.75 169 PRO A C 1
ATOM 1355 O O . PRO A 1 169 ? -8.031 -16.026 5.123 1.00 90.75 169 PRO A O 1
ATOM 1358 N N . PRO A 1 170 ? -9.189 -14.253 5.893 1.00 86.50 170 PRO A N 1
ATOM 1359 C CA . PRO A 1 170 ? -9.391 -14.779 7.241 1.00 86.50 170 PRO A CA 1
ATOM 1360 C C . PRO A 1 170 ? -10.140 -16.117 7.207 1.00 86.50 170 PRO A C 1
ATOM 1362 O O . PRO A 1 170 ? -11.029 -16.300 6.378 1.00 86.50 170 PRO A O 1
ATOM 1365 N N . SER A 1 171 ? -9.836 -17.036 8.128 1.00 81.25 171 SER A N 1
ATOM 1366 C CA . SER A 1 171 ? -10.465 -18.371 8.176 1.00 81.25 171 SER A CA 1
ATOM 1367 C C . SER A 1 171 ? -11.990 -18.327 8.320 1.00 81.25 171 SER A C 1
ATOM 1369 O O . SER A 1 171 ? -12.682 -19.226 7.855 1.00 81.25 171 SER A O 1
ATOM 1371 N N . SER A 1 172 ? -12.522 -17.259 8.917 1.00 77.81 172 SER A N 1
ATOM 1372 C CA . SER A 1 172 ? -13.959 -17.012 9.043 1.00 77.81 172 SER A CA 1
ATOM 1373 C C . SER A 1 172 ? -14.633 -16.542 7.746 1.00 77.81 172 SER A C 1
ATOM 1375 O O . SER A 1 172 ? -15.859 -16.460 7.687 1.00 77.81 172 SER A O 1
ATOM 1377 N N . PHE A 1 173 ? -13.867 -16.218 6.701 1.00 83.81 173 PHE A N 1
ATOM 1378 C CA . PHE A 1 173 ? -14.380 -15.677 5.448 1.00 83.81 173 PHE A CA 1
ATOM 1379 C C . PHE A 1 173 ? -14.339 -16.735 4.339 1.00 83.81 173 PHE A C 1
ATOM 1381 O O . PHE A 1 173 ? -13.305 -16.971 3.713 1.00 83.81 173 PHE A O 1
ATOM 1388 N N . VAL A 1 174 ? -15.499 -17.334 4.051 1.00 85.38 174 VAL A N 1
ATOM 1389 C CA . VAL A 1 174 ? -15.664 -18.310 2.962 1.00 85.38 174 VAL A CA 1
ATOM 1390 C C . VAL A 1 174 ? -16.604 -17.762 1.898 1.00 85.38 174 VAL A C 1
ATOM 1392 O O . VAL A 1 174 ? -17.806 -17.605 2.116 1.00 85.38 174 VAL A O 1
ATOM 1395 N N . LEU A 1 175 ? -16.063 -17.489 0.712 1.00 86.19 175 LEU A N 1
ATOM 1396 C CA . LEU A 1 175 ? -16.820 -16.945 -0.407 1.00 86.19 175 LEU A CA 1
ATOM 1397 C C . LEU A 1 175 ? -17.445 -18.066 -1.242 1.00 86.19 175 LEU A C 1
ATOM 1399 O O . LEU A 1 175 ? -16.777 -18.638 -2.091 1.00 86.19 175 LEU A O 1
ATOM 1403 N N . LYS A 1 176 ? -18.729 -18.371 -1.037 1.00 83.25 176 LYS A N 1
ATOM 1404 C CA . LYS A 1 176 ? -19.432 -19.381 -1.856 1.00 83.25 176 LYS A CA 1
ATOM 1405 C C . LYS A 1 176 ? -19.644 -18.908 -3.293 1.00 83.25 176 LYS A C 1
ATOM 1407 O O . LYS A 1 176 ? -19.267 -19.589 -4.238 1.00 83.25 176 LYS A O 1
ATOM 1412 N N . ASP A 1 177 ? -20.176 -17.697 -3.435 1.00 84.56 177 ASP A N 1
ATOM 1413 C CA . ASP A 1 177 ? -20.423 -17.072 -4.730 1.00 84.56 177 ASP A CA 1
ATOM 1414 C C . ASP A 1 177 ? -19.476 -15.902 -4.941 1.00 84.56 177 ASP A C 1
ATOM 1416 O O . ASP A 1 177 ? -19.491 -14.913 -4.189 1.00 84.56 177 ASP A O 1
ATOM 1420 N N . GLY A 1 178 ? -18.698 -15.985 -6.018 1.00 87.94 178 GLY A N 1
ATOM 1421 C CA . GLY A 1 178 ? -17.818 -14.907 -6.436 1.00 87.94 178 GLY A CA 1
ATOM 1422 C C . GLY A 1 178 ? -18.559 -13.581 -6.644 1.00 87.94 178 GLY A C 1
ATOM 1423 O O . GLY A 1 178 ? -19.792 -13.490 -6.695 1.00 87.94 178 GLY A O 1
ATOM 1424 N N . PHE A 1 179 ? -17.803 -12.496 -6.753 1.00 91.69 179 PHE A N 1
ATOM 1425 C CA . PHE A 1 179 ? -18.364 -11.185 -7.055 1.00 91.69 179 PHE A CA 1
ATOM 1426 C C . PHE A 1 179 ? -17.385 -10.273 -7.756 1.00 91.69 179 PHE A C 1
ATOM 1428 O O . PHE A 1 179 ? -16.180 -10.475 -7.714 1.00 91.69 179 PHE A O 1
ATOM 1435 N N . ALA A 1 180 ? -17.926 -9.236 -8.381 1.00 91.88 180 ALA A N 1
ATOM 1436 C CA . ALA A 1 180 ? -17.139 -8.201 -9.015 1.00 91.88 180 ALA A CA 1
ATOM 1437 C C . ALA A 1 180 ? -17.260 -6.860 -8.282 1.00 91.88 180 ALA A C 1
ATOM 1439 O O . ALA A 1 180 ? -18.292 -6.566 -7.667 1.00 91.88 180 ALA A O 1
ATOM 1440 N N . VAL A 1 181 ? -16.207 -6.053 -8.402 1.00 91.81 181 VAL A N 1
ATOM 1441 C CA . VAL A 1 181 ? -16.154 -4.628 -8.044 1.00 91.81 181 VAL A CA 1
ATOM 1442 C C . VAL A 1 181 ? -15.576 -3.825 -9.214 1.00 91.81 181 VAL A C 1
ATOM 1444 O O . VAL A 1 181 ? -15.102 -4.409 -10.192 1.00 91.81 181 VAL A O 1
ATOM 1447 N N . GLN A 1 182 ? -15.660 -2.490 -9.148 1.00 87.06 182 GLN A N 1
ATOM 1448 C CA . GLN A 1 182 ? -15.150 -1.583 -10.192 1.00 87.06 182 GLN A CA 1
ATOM 1449 C C . GLN A 1 182 ? -15.663 -1.956 -11.598 1.00 87.06 182 GLN A C 1
ATOM 1451 O O . GLN A 1 182 ? -14.887 -2.232 -12.511 1.00 87.06 182 GLN A O 1
ATOM 1456 N N . ASN A 1 183 ? -16.986 -2.061 -11.762 1.00 84.12 183 ASN A N 1
ATOM 1457 C CA . ASN A 1 183 ? -17.631 -2.432 -13.031 1.00 84.12 183 ASN A CA 1
ATOM 1458 C C . ASN A 1 183 ? -17.072 -3.712 -13.689 1.00 84.12 183 ASN A C 1
ATOM 1460 O O . ASN A 1 183 ? -17.025 -3.825 -14.912 1.00 84.12 183 ASN A O 1
ATOM 1464 N N . GLY A 1 184 ? -16.616 -4.688 -12.895 1.00 85.06 184 GLY A N 1
ATOM 1465 C CA . GLY A 1 184 ? -16.082 -5.943 -13.429 1.00 85.06 184 GLY A CA 1
ATOM 1466 C C . GLY A 1 184 ? -14.576 -5.956 -13.673 1.00 85.06 184 GLY A C 1
ATOM 1467 O O . GLY A 1 184 ? -14.070 -6.986 -14.121 1.00 85.06 184 GLY A O 1
ATOM 1468 N N . ALA A 1 185 ? -13.858 -4.864 -13.387 1.00 89.06 185 ALA A N 1
ATOM 1469 C CA . ALA A 1 185 ? -12.403 -4.828 -13.515 1.00 89.06 185 ALA A CA 1
ATOM 1470 C C . ALA A 1 185 ? -11.709 -5.729 -12.485 1.00 89.06 185 ALA A C 1
ATOM 1472 O O . ALA A 1 185 ? -10.684 -6.324 -12.801 1.00 89.06 185 ALA A O 1
ATOM 1473 N N . ILE A 1 186 ? -12.288 -5.878 -11.291 1.00 92.75 186 ILE A N 1
ATOM 1474 C CA . ILE A 1 186 ? -11.789 -6.781 -10.251 1.00 92.75 186 ILE A CA 1
ATOM 1475 C C . ILE A 1 186 ? -12.866 -7.825 -9.961 1.00 92.75 186 ILE A C 1
ATOM 1477 O O . ILE A 1 186 ? -14.028 -7.470 -9.735 1.00 92.75 186 ILE A O 1
ATOM 1481 N N . LYS A 1 187 ? -12.498 -9.108 -9.962 1.00 92.94 187 LYS A N 1
ATOM 1482 C CA . LYS A 1 187 ? -13.411 -10.220 -9.662 1.00 92.94 187 LYS A CA 1
ATOM 1483 C C . LYS A 1 187 ? -12.806 -11.125 -8.602 1.00 92.94 187 LYS A C 1
ATOM 1485 O O . LYS A 1 187 ? -11.704 -11.625 -8.778 1.00 92.94 187 LYS A O 1
ATOM 1490 N N . PHE A 1 188 ? -13.560 -11.371 -7.547 1.00 92.62 188 PHE A N 1
ATOM 1491 C CA . PHE A 1 188 ? -13.277 -12.373 -6.534 1.00 92.62 188 PHE A CA 1
ATOM 1492 C C . PHE A 1 188 ? -13.984 -13.658 -6.938 1.00 92.62 188 PHE A C 1
ATOM 1494 O O . PHE A 1 188 ? -15.200 -13.652 -7.156 1.00 92.62 188 PHE A O 1
ATOM 1501 N N . LEU A 1 189 ? -13.231 -14.739 -7.073 1.00 91.50 189 LEU A N 1
ATOM 1502 C CA . LEU A 1 189 ? -13.768 -16.062 -7.362 1.00 91.50 189 LEU A CA 1
ATOM 1503 C C . LEU A 1 189 ? -14.135 -16.792 -6.063 1.00 91.50 189 LEU A C 1
ATOM 1505 O O . LEU A 1 189 ? -13.659 -16.394 -4.999 1.00 91.50 189 LEU A O 1
ATOM 1509 N N . PRO A 1 190 ? -14.996 -17.822 -6.128 1.00 89.94 190 PRO A N 1
ATOM 1510 C CA . PRO A 1 190 ? -15.330 -18.638 -4.968 1.00 89.94 190 PRO A CA 1
ATOM 1511 C C . PRO A 1 190 ? -14.101 -19.156 -4.216 1.00 89.94 190 PRO A C 1
ATOM 1513 O O . PRO A 1 190 ? -13.081 -19.478 -4.819 1.00 89.94 190 PRO A O 1
ATOM 1516 N N . SER A 1 191 ? -14.205 -19.253 -2.896 1.00 89.00 191 SER A N 1
ATOM 1517 C CA . SER A 1 191 ? -13.168 -19.821 -2.044 1.00 89.00 191 SER A CA 1
ATOM 1518 C C . SER A 1 191 ? -13.040 -21.328 -2.256 1.00 89.00 191 SER A C 1
ATOM 1520 O O . SER A 1 191 ? -14.029 -22.057 -2.287 1.00 89.00 191 SER A O 1
ATOM 1522 N N . MET A 1 192 ? -11.798 -21.788 -2.301 1.00 88.19 192 MET A N 1
ATOM 1523 C CA . MET A 1 192 ? -11.388 -23.183 -2.367 1.00 88.19 192 MET A CA 1
ATOM 1524 C C . MET A 1 192 ? -10.452 -23.503 -1.197 1.00 88.19 192 MET A C 1
ATOM 1526 O O . MET A 1 192 ? -9.935 -22.605 -0.531 1.00 88.19 192 MET A O 1
ATOM 1530 N N . MET A 1 193 ? -10.228 -24.788 -0.945 1.00 86.75 193 MET A N 1
ATOM 1531 C CA . MET A 1 193 ? -9.235 -25.270 0.010 1.00 86.75 193 MET A CA 1
ATOM 1532 C C . MET A 1 193 ? -7.959 -25.672 -0.720 1.00 86.75 193 MET A C 1
ATOM 1534 O O . MET A 1 193 ? -8.012 -26.475 -1.650 1.00 86.75 193 MET A O 1
ATOM 1538 N N . TYR A 1 194 ? -6.820 -25.162 -0.261 1.00 86.38 194 TYR A N 1
ATOM 1539 C CA . TYR A 1 194 ? -5.486 -25.558 -0.709 1.00 86.38 194 TYR A CA 1
ATOM 1540 C C . TYR A 1 194 ? -4.610 -25.787 0.527 1.00 86.38 194 TYR A C 1
ATOM 1542 O O . TYR A 1 194 ? -4.514 -24.902 1.374 1.00 86.38 194 TYR A O 1
ATOM 1550 N N . GLU A 1 195 ? -4.039 -26.988 0.675 1.00 84.31 195 GLU A N 1
ATOM 1551 C CA . GLU A 1 195 ? -3.186 -27.364 1.826 1.00 84.31 195 GLU A CA 1
ATOM 1552 C C . GLU A 1 195 ? -3.797 -27.012 3.202 1.00 84.31 195 GLU A C 1
ATOM 1554 O O . GLU A 1 195 ? -3.137 -26.494 4.101 1.00 84.31 195 GLU A O 1
ATOM 1559 N N . GLY A 1 196 ? -5.104 -27.248 3.365 1.00 80.12 196 GLY A N 1
ATOM 1560 C CA . GLY A 1 196 ? -5.816 -26.971 4.619 1.00 80.12 196 GLY A CA 1
ATOM 1561 C C . GLY A 1 196 ? -6.127 -25.491 4.881 1.00 80.12 196 GLY A C 1
ATOM 1562 O O . GLY A 1 196 ? -6.661 -25.170 5.938 1.00 80.12 196 GLY A O 1
ATOM 1563 N N . LYS A 1 197 ? -5.848 -24.589 3.932 1.00 83.38 197 LYS A N 1
ATOM 1564 C CA . LYS A 1 197 ? -6.148 -23.153 4.032 1.00 83.38 197 LYS A CA 1
ATOM 1565 C C . LYS A 1 197 ? -7.222 -22.738 3.035 1.00 83.38 197 LYS A C 1
ATOM 1567 O O . LYS A 1 197 ? -7.266 -23.232 1.907 1.00 83.38 197 LYS A O 1
ATOM 1572 N N . HIS A 1 198 ? -8.049 -21.778 3.440 1.00 85.19 198 HIS A N 1
ATOM 1573 C CA . HIS A 1 198 ? -8.959 -21.098 2.528 1.00 85.19 198 HIS A CA 1
ATOM 1574 C C . HIS A 1 198 ? -8.168 -20.181 1.599 1.00 85.19 198 HIS A C 1
ATOM 1576 O O . HIS A 1 198 ? -7.397 -19.334 2.048 1.00 85.19 198 HIS A O 1
ATOM 1582 N N . VAL A 1 199 ? -8.396 -20.340 0.303 1.00 89.56 199 VAL A N 1
ATOM 1583 C CA . VAL A 1 199 ? -7.809 -19.521 -0.752 1.00 89.56 199 VAL A CA 1
ATOM 1584 C C . VAL A 1 199 ? -8.918 -19.089 -1.693 1.00 89.56 199 VAL A C 1
ATOM 1586 O O . VAL A 1 199 ? -9.810 -19.867 -2.013 1.00 89.56 199 VAL A O 1
ATOM 1589 N N . LEU A 1 200 ? -8.859 -17.863 -2.190 1.00 90.75 200 LEU A N 1
ATOM 1590 C CA . LEU A 1 200 ? -9.658 -17.438 -3.335 1.00 90.75 200 LEU A CA 1
ATOM 1591 C C . LEU A 1 200 ? -8.766 -16.798 -4.392 1.00 90.75 200 LEU A C 1
ATOM 1593 O O . LEU A 1 200 ? -7.686 -16.299 -4.087 1.00 90.75 200 LEU A O 1
ATOM 1597 N N . ALA A 1 201 ? -9.216 -16.820 -5.641 1.00 91.44 201 ALA A N 1
ATOM 1598 C CA . ALA A 1 201 ? -8.529 -16.147 -6.731 1.00 91.44 201 ALA A CA 1
ATOM 1599 C C . ALA A 1 201 ? -9.162 -14.769 -6.960 1.00 91.44 201 ALA A C 1
ATOM 1601 O O . ALA A 1 201 ? -10.387 -14.623 -6.994 1.00 91.44 201 ALA A O 1
ATOM 1602 N N . VAL A 1 202 ? -8.319 -13.757 -7.125 1.00 92.94 202 VAL A N 1
ATOM 1603 C CA . VAL A 1 202 ? -8.685 -12.388 -7.472 1.00 92.94 202 VAL A CA 1
ATOM 1604 C C . VAL A 1 202 ? -8.170 -12.105 -8.874 1.00 92.94 202 VAL A C 1
ATOM 1606 O O . VAL A 1 202 ? -6.971 -12.143 -9.141 1.00 92.94 202 VAL A O 1
ATOM 1609 N N . LEU A 1 203 ? -9.097 -11.815 -9.777 1.00 92.06 203 LEU A N 1
ATOM 1610 C CA . LEU A 1 203 ? -8.810 -11.432 -11.150 1.00 92.06 203 LEU A CA 1
ATOM 1611 C C . LEU A 1 203 ? -8.780 -9.914 -11.250 1.00 92.06 203 LEU A C 1
ATOM 1613 O O . LEU A 1 203 ? -9.766 -9.270 -10.887 1.00 92.06 203 LEU A O 1
ATOM 1617 N N . ILE A 1 204 ? -7.697 -9.352 -11.783 1.00 91.38 204 ILE A N 1
ATOM 1618 C CA . ILE A 1 204 ? -7.527 -7.902 -11.928 1.00 91.38 204 ILE A CA 1
ATOM 1619 C C . ILE A 1 204 ? -7.268 -7.558 -13.390 1.00 91.38 204 ILE A C 1
ATOM 1621 O O . ILE A 1 204 ? -6.251 -7.931 -13.975 1.00 91.38 204 ILE A O 1
ATOM 1625 N N . LYS A 1 205 ? -8.203 -6.816 -13.984 1.00 90.19 205 LYS A N 1
ATOM 1626 C CA . LYS A 1 205 ? -8.085 -6.256 -15.327 1.00 90.19 205 LYS A CA 1
ATOM 1627 C C . LYS A 1 205 ? -7.261 -4.978 -15.246 1.00 90.19 205 LYS A C 1
ATOM 1629 O O . LYS A 1 205 ? -7.710 -3.992 -14.668 1.00 90.19 205 LYS A O 1
ATOM 1634 N N . SER A 1 206 ? -6.081 -4.995 -15.853 1.00 87.31 206 SER A N 1
ATOM 1635 C CA . SER A 1 206 ? -5.143 -3.875 -15.834 1.00 87.31 206 SER A CA 1
ATOM 1636 C C . SER A 1 206 ? -4.743 -3.472 -17.245 1.00 87.31 206 SER A C 1
ATOM 1638 O O . SER A 1 206 ? -4.672 -4.293 -18.160 1.00 87.31 206 SER A O 1
ATOM 1640 N N . VAL A 1 207 ? -4.478 -2.184 -17.421 1.00 84.88 207 VAL A N 1
ATOM 1641 C CA . VAL A 1 207 ? -4.124 -1.579 -18.701 1.00 84.88 207 VAL A CA 1
ATOM 1642 C C . VAL A 1 207 ? -2.712 -1.023 -18.581 1.00 84.88 207 VAL A C 1
ATOM 1644 O O . VAL A 1 207 ? -2.448 -0.198 -17.706 1.00 84.88 207 VAL A O 1
ATOM 1647 N N . GLY A 1 208 ? -1.811 -1.487 -19.444 1.00 76.56 208 GLY A N 1
ATOM 1648 C CA . GLY A 1 208 ? -0.404 -1.092 -19.421 1.00 76.56 208 GLY A CA 1
ATOM 1649 C C . GLY A 1 208 ? 0.212 -1.067 -20.812 1.00 76.56 208 GLY A C 1
ATOM 1650 O O . GLY A 1 208 ? -0.313 -1.667 -21.757 1.00 76.56 208 GLY A O 1
ATOM 1651 N N . ARG A 1 209 ? 1.331 -0.350 -20.940 1.00 73.31 209 ARG A N 1
ATOM 1652 C CA . ARG A 1 209 ? 2.061 -0.216 -22.215 1.00 73.31 209 ARG A CA 1
ATOM 1653 C C . ARG A 1 209 ? 2.818 -1.487 -22.588 1.00 73.31 209 ARG A C 1
ATOM 1655 O O . ARG A 1 209 ? 2.993 -1.792 -23.760 1.00 73.31 209 ARG A O 1
ATOM 1662 N N . SER A 1 210 ? 3.243 -2.231 -21.576 1.00 71.50 210 SER A N 1
ATOM 1663 C CA . SER A 1 210 ? 3.843 -3.555 -21.689 1.00 71.50 210 SER A CA 1
ATOM 1664 C C . SER A 1 210 ? 3.103 -4.528 -20.769 1.00 71.50 210 SER A C 1
ATOM 1666 O O . SER A 1 210 ? 2.318 -4.123 -19.903 1.00 71.50 210 SER A O 1
ATOM 1668 N N . ARG A 1 211 ? 3.373 -5.828 -20.928 1.00 73.25 211 ARG A N 1
ATOM 1669 C CA . ARG A 1 211 ? 2.883 -6.857 -20.001 1.00 73.25 211 ARG A CA 1
ATOM 1670 C C . ARG A 1 211 ? 3.326 -6.569 -18.562 1.00 73.25 211 ARG A C 1
ATOM 1672 O O . ARG A 1 211 ? 2.493 -6.620 -17.665 1.00 73.25 211 ARG A O 1
ATOM 1679 N N . ARG A 1 212 ? 4.597 -6.201 -18.360 1.00 72.44 212 ARG A N 1
ATOM 1680 C CA . ARG A 1 212 ? 5.157 -5.894 -17.034 1.00 72.44 212 ARG A CA 1
ATOM 1681 C C . ARG A 1 212 ? 4.581 -4.617 -16.424 1.00 72.44 212 ARG A C 1
ATOM 1683 O O . ARG A 1 212 ? 4.240 -4.615 -15.249 1.00 72.44 212 ARG A O 1
ATOM 1690 N N . ASP A 1 213 ? 4.363 -3.566 -17.216 1.00 72.62 213 ASP A N 1
ATOM 1691 C CA . ASP A 1 213 ? 3.689 -2.350 -16.733 1.00 72.62 213 ASP A CA 1
ATOM 1692 C C . ASP A 1 213 ? 2.245 -2.646 -16.299 1.00 72.62 213 ASP A C 1
ATOM 1694 O O . ASP A 1 213 ? 1.806 -2.224 -15.229 1.00 72.62 213 ASP A O 1
ATOM 1698 N N . SER A 1 214 ? 1.518 -3.442 -17.091 1.00 79.62 214 SER A N 1
ATOM 1699 C CA . SER A 1 214 ? 0.177 -3.900 -16.720 1.00 79.62 214 SER A CA 1
ATOM 1700 C C . SER A 1 214 ? 0.197 -4.723 -15.426 1.00 79.62 214 SER A C 1
ATOM 1702 O O . SER A 1 214 ? -0.648 -4.491 -14.560 1.00 79.62 214 SER A O 1
ATOM 1704 N N . GLN A 1 215 ? 1.174 -5.625 -15.278 1.00 81.06 215 GLN A N 1
ATOM 1705 C CA . GLN A 1 215 ? 1.371 -6.447 -14.082 1.00 81.06 215 GLN A CA 1
ATOM 1706 C C . GLN A 1 215 ? 1.694 -5.595 -12.849 1.00 81.06 215 GLN A C 1
ATOM 1708 O O . GLN A 1 215 ? 1.103 -5.780 -11.792 1.00 81.06 215 GLN A O 1
ATOM 1713 N N . ARG A 1 216 ? 2.581 -4.603 -12.967 1.00 79.75 216 ARG A N 1
ATOM 1714 C CA . ARG A 1 216 ? 2.890 -3.665 -11.877 1.00 79.75 216 ARG A CA 1
ATOM 1715 C C . ARG A 1 216 ? 1.631 -2.944 -11.395 1.00 79.75 216 ARG A C 1
ATOM 1717 O O . ARG A 1 216 ? 1.335 -2.940 -10.204 1.00 79.75 216 ARG A O 1
ATOM 1724 N N . ARG A 1 217 ? 0.840 -2.403 -12.326 1.00 81.19 217 ARG A N 1
ATOM 1725 C CA . ARG A 1 217 ? -0.432 -1.727 -12.015 1.00 81.19 217 ARG A CA 1
ATOM 1726 C C . ARG A 1 217 ? -1.458 -2.677 -11.385 1.00 81.19 217 ARG A C 1
ATOM 1728 O O . ARG A 1 217 ? -2.215 -2.265 -10.503 1.00 81.19 217 ARG A O 1
ATOM 1735 N N . SER A 1 218 ? -1.498 -3.947 -11.798 1.00 85.56 218 SER A N 1
ATOM 1736 C CA . SER A 1 218 ? -2.383 -4.932 -11.166 1.00 85.56 218 SER A CA 1
ATOM 1737 C C . SER A 1 218 ? -1.905 -5.346 -9.779 1.00 85.56 218 SER A C 1
ATOM 1739 O O . SER A 1 218 ? -2.756 -5.534 -8.919 1.00 85.56 218 SER A O 1
ATOM 1741 N N . VAL A 1 219 ? -0.595 -5.408 -9.526 1.00 85.19 219 VAL A N 1
ATOM 1742 C CA . VAL A 1 219 ? -0.033 -5.622 -8.182 1.00 85.19 219 VAL A CA 1
ATOM 1743 C C . VAL A 1 219 ? -0.389 -4.453 -7.258 1.00 85.19 219 VAL A C 1
ATOM 1745 O O . VAL A 1 219 ? -0.891 -4.672 -6.158 1.00 85.19 219 VAL A O 1
ATOM 1748 N N . GLU A 1 220 ? -0.226 -3.205 -7.706 1.00 84.50 220 GLU A N 1
ATOM 1749 C CA . GLU A 1 220 ? -0.659 -2.027 -6.936 1.00 84.50 220 GLU A CA 1
ATOM 1750 C C . GLU A 1 220 ? -2.159 -2.089 -6.601 1.00 84.50 220 GLU A C 1
ATOM 1752 O O . GLU A 1 220 ? -2.573 -1.826 -5.468 1.00 84.50 220 GLU A O 1
ATOM 1757 N N . THR A 1 221 ? -2.974 -2.497 -7.578 1.00 90.62 221 THR A N 1
ATOM 1758 C CA . THR A 1 221 ? -4.418 -2.693 -7.395 1.00 90.62 221 THR A CA 1
ATOM 1759 C C . THR A 1 221 ? -4.711 -3.833 -6.418 1.00 90.62 221 THR A C 1
ATOM 1761 O O . THR A 1 221 ? -5.589 -3.684 -5.571 1.00 90.62 221 THR A O 1
ATOM 1764 N N . LEU A 1 222 ? -3.974 -4.946 -6.487 1.00 91.75 222 LEU A N 1
ATOM 1765 C CA . LEU A 1 222 ? -4.116 -6.079 -5.574 1.00 91.75 222 LEU A CA 1
ATOM 1766 C C . LEU A 1 222 ? -3.900 -5.633 -4.132 1.00 91.75 222 LEU A C 1
ATOM 1768 O O . LEU A 1 222 ? -4.779 -5.840 -3.303 1.00 91.75 222 LEU A O 1
ATOM 1772 N N . TYR A 1 223 ? -2.771 -4.989 -3.833 1.00 91.38 223 TYR A N 1
ATOM 1773 C CA . TYR A 1 223 ? -2.443 -4.579 -2.466 1.00 91.38 223 TYR A CA 1
ATOM 1774 C C . TYR A 1 223 ? -3.432 -3.555 -1.910 1.00 91.38 223 TYR A C 1
ATOM 1776 O O . TYR A 1 223 ? -3.826 -3.648 -0.748 1.00 91.38 223 TYR A O 1
ATOM 1784 N N . LEU A 1 224 ? -3.900 -2.621 -2.742 1.00 92.62 224 LEU A N 1
ATOM 1785 C CA . LEU A 1 224 ? -4.982 -1.716 -2.363 1.00 92.62 224 LEU A CA 1
ATOM 1786 C C . LEU A 1 224 ? -6.264 -2.488 -2.014 1.00 92.62 224 LEU A C 1
ATOM 1788 O O . LEU A 1 224 ? -6.901 -2.215 -0.997 1.00 92.62 224 LEU A O 1
ATOM 1792 N N . VAL A 1 225 ? -6.649 -3.456 -2.846 1.00 94.69 225 VAL A N 1
ATOM 1793 C CA . VAL A 1 225 ? -7.851 -4.267 -2.634 1.00 94.69 225 VAL A CA 1
ATOM 1794 C C . VAL A 1 225 ? -7.724 -5.138 -1.385 1.00 94.69 225 VAL A C 1
ATOM 1796 O O . VAL A 1 225 ? -8.677 -5.204 -0.613 1.00 94.69 225 VAL A O 1
ATOM 1799 N N . LEU A 1 226 ? -6.567 -5.758 -1.140 1.00 94.88 226 LEU A N 1
ATOM 1800 C CA . LEU A 1 226 ? -6.296 -6.532 0.076 1.00 94.88 226 LEU A CA 1
ATOM 1801 C C . LEU A 1 226 ? -6.392 -5.655 1.326 1.00 94.88 226 LEU A C 1
ATOM 1803 O O . LEU A 1 226 ? -7.012 -6.059 2.312 1.00 94.88 226 LEU A O 1
ATOM 1807 N N . ALA A 1 227 ? -5.859 -4.434 1.272 1.00 94.81 227 ALA A N 1
ATOM 1808 C CA . ALA A 1 227 ? -5.964 -3.481 2.367 1.00 94.81 227 ALA A CA 1
ATOM 1809 C C . ALA A 1 227 ? -7.422 -3.066 2.630 1.00 94.81 227 ALA A C 1
ATOM 1811 O O . ALA A 1 227 ? -7.861 -3.072 3.778 1.00 94.81 227 ALA A O 1
ATOM 1812 N N . LEU A 1 228 ? -8.211 -2.792 1.584 1.00 95.31 228 LEU A N 1
ATOM 1813 C CA . LEU A 1 228 ? -9.643 -2.487 1.712 1.00 95.31 228 LEU A CA 1
ATOM 1814 C C . LEU A 1 228 ? -10.466 -3.687 2.210 1.00 95.31 228 LEU A C 1
ATOM 1816 O O . LEU A 1 228 ? -11.388 -3.507 3.003 1.00 95.31 228 LEU A O 1
ATOM 1820 N N . CYS A 1 229 ? -10.140 -4.912 1.789 1.00 94.31 229 CYS A N 1
ATOM 1821 C CA . CYS A 1 229 ? -10.788 -6.125 2.297 1.00 94.31 229 CYS A CA 1
ATOM 1822 C C . CYS A 1 229 ? -10.438 -6.370 3.769 1.00 94.31 229 CYS A C 1
ATOM 1824 O O . CYS A 1 229 ? -11.310 -6.737 4.561 1.00 94.31 229 CYS A O 1
ATOM 1826 N N . SER A 1 230 ? -9.188 -6.096 4.152 1.00 93.94 230 SER A N 1
ATOM 1827 C CA . SER A 1 230 ? -8.751 -6.162 5.548 1.00 93.94 230 SER A CA 1
ATOM 1828 C C . SER A 1 230 ? -9.469 -5.118 6.400 1.00 93.94 230 SER A C 1
ATOM 1830 O O . SER A 1 230 ? -9.972 -5.438 7.472 1.00 93.94 230 SER A O 1
ATOM 1832 N N . LEU A 1 231 ? -9.631 -3.898 5.876 1.00 93.25 231 LEU A N 1
ATOM 1833 C CA . LEU A 1 231 ? -10.423 -2.850 6.515 1.00 93.25 231 LEU A CA 1
ATOM 1834 C C . LEU A 1 231 ? -11.896 -3.263 6.667 1.00 93.25 231 LEU A C 1
ATOM 1836 O O . LEU A 1 231 ? -12.471 -3.099 7.739 1.00 93.25 231 LEU A O 1
ATOM 1840 N N . ALA A 1 232 ? -12.509 -3.841 5.630 1.00 91.12 232 ALA A N 1
ATOM 1841 C CA . ALA A 1 232 ? -13.901 -4.289 5.680 1.00 91.12 232 ALA A CA 1
ATOM 1842 C C . ALA A 1 232 ? -14.116 -5.366 6.751 1.00 91.12 232 ALA A C 1
ATOM 1844 O O . ALA A 1 232 ? -15.035 -5.266 7.561 1.00 91.12 232 ALA A O 1
ATOM 1845 N N . THR A 1 233 ? -13.251 -6.382 6.758 1.00 88.44 233 THR A N 1
ATOM 1846 C CA . THR A 1 233 ? -13.404 -7.580 7.597 1.00 88.44 233 THR A CA 1
ATOM 1847 C C . THR A 1 233 ? -12.797 -7.444 8.991 1.00 88.44 233 THR A C 1
ATOM 1849 O O . THR A 1 233 ? -13.121 -8.245 9.861 1.00 88.44 233 THR A O 1
ATOM 1852 N N . GLY A 1 234 ? -11.937 -6.447 9.217 1.00 88.50 234 GLY A N 1
ATOM 1853 C CA . GLY A 1 234 ? -11.191 -6.279 10.467 1.00 88.50 234 GLY A CA 1
ATOM 1854 C C . GLY A 1 234 ? -10.071 -7.303 10.669 1.00 88.50 234 GLY A C 1
ATOM 1855 O O . GLY A 1 234 ? -9.481 -7.354 11.743 1.00 88.50 234 GLY A O 1
ATOM 1856 N N . ALA A 1 235 ? -9.766 -8.114 9.657 1.00 89.62 235 ALA A N 1
ATOM 1857 C CA . ALA A 1 235 ? -8.767 -9.170 9.724 1.00 89.62 235 ALA A C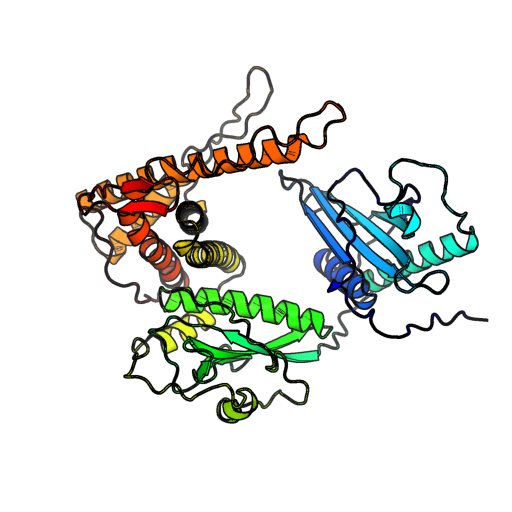A 1
ATOM 1858 C C . ALA A 1 235 ? -7.911 -9.182 8.455 1.00 89.62 235 ALA A C 1
ATOM 1860 O O . ALA A 1 235 ? -8.356 -8.764 7.390 1.00 89.62 235 ALA A O 1
ATOM 1861 N N . LEU A 1 236 ? -6.669 -9.649 8.566 1.00 92.12 236 LEU A N 1
ATOM 1862 C CA . LEU A 1 236 ? -5.703 -9.596 7.473 1.00 92.12 236 LEU A CA 1
ATOM 1863 C C . LEU A 1 236 ? -6.128 -10.476 6.288 1.00 92.12 236 LEU A C 1
ATOM 1865 O O . LEU A 1 236 ? -6.312 -11.684 6.427 1.00 92.12 236 LEU A O 1
ATOM 1869 N N . TRP A 1 237 ? -6.186 -9.868 5.108 1.00 93.06 237 TRP A N 1
ATOM 1870 C CA . TRP A 1 237 ? -6.164 -10.554 3.820 1.00 93.06 237 TRP A CA 1
ATOM 1871 C C . TRP A 1 237 ? -4.755 -10.488 3.257 1.00 93.06 237 TRP A C 1
ATOM 1873 O O . TRP A 1 237 ? -4.172 -9.412 3.239 1.00 93.06 237 TRP A O 1
ATOM 1883 N N . LYS A 1 238 ? -4.202 -11.593 2.762 1.00 92.12 238 LYS A N 1
ATOM 1884 C CA . LYS A 1 238 ? -2.842 -11.593 2.202 1.00 92.12 238 LYS A CA 1
ATOM 1885 C C . LYS A 1 238 ? -2.752 -12.377 0.908 1.00 92.12 238 LYS A C 1
ATOM 1887 O O . LYS A 1 238 ? -3.551 -13.279 0.674 1.00 92.12 238 LYS A O 1
ATOM 1892 N N . GLU A 1 239 ? -1.772 -12.042 0.082 1.00 90.00 239 GLU A N 1
ATOM 1893 C CA . GLU A 1 239 ? -1.408 -12.858 -1.074 1.00 90.00 239 GLU A CA 1
ATOM 1894 C C . GLU A 1 239 ? -0.973 -14.259 -0.609 1.00 90.00 239 GLU A C 1
ATOM 1896 O O . GLU A 1 239 ? -0.321 -14.417 0.426 1.00 90.00 239 GLU A O 1
ATOM 1901 N N . ALA A 1 240 ? -1.396 -15.283 -1.344 1.00 87.00 240 ALA A N 1
ATOM 1902 C CA . ALA A 1 240 ? -1.044 -16.673 -1.110 1.00 87.00 240 ALA A CA 1
ATOM 1903 C C . ALA A 1 240 ? -0.119 -17.143 -2.236 1.00 87.00 240 ALA A C 1
ATOM 1905 O O . ALA A 1 240 ? -0.503 -17.119 -3.405 1.00 87.00 240 ALA A O 1
ATOM 1906 N N . SER A 1 241 ? 1.083 -17.600 -1.878 1.00 80.50 241 SER A N 1
ATOM 1907 C CA . SER A 1 241 ? 1.963 -18.285 -2.825 1.00 80.50 241 SER A CA 1
ATOM 1908 C C . SER A 1 241 ? 1.470 -19.713 -3.006 1.00 80.50 241 SER A C 1
ATOM 1910 O O . SER A 1 241 ? 1.361 -20.452 -2.027 1.00 80.50 241 SER A O 1
ATOM 1912 N N . ILE A 1 242 ? 1.143 -20.082 -4.241 1.00 78.69 242 ILE A N 1
ATOM 1913 C CA . ILE A 1 242 ? 0.687 -21.424 -4.599 1.00 78.69 242 ILE A CA 1
ATOM 1914 C C . ILE A 1 242 ? 1.524 -21.905 -5.772 1.00 78.69 242 ILE A C 1
ATOM 1916 O O . ILE A 1 242 ? 1.592 -21.243 -6.810 1.00 78.69 242 ILE A O 1
ATOM 1920 N N . ASP A 1 243 ? 2.144 -23.066 -5.606 1.00 71.00 243 ASP A N 1
ATOM 1921 C CA . ASP A 1 243 ? 3.030 -23.627 -6.614 1.00 71.00 243 ASP A CA 1
ATOM 1922 C C . ASP A 1 243 ? 2.250 -24.376 -7.699 1.00 71.00 243 ASP A C 1
ATOM 1924 O O . ASP A 1 243 ? 1.341 -25.171 -7.434 1.00 71.00 243 ASP A O 1
ATOM 1928 N N . GLY A 1 244 ? 2.648 -24.157 -8.955 1.00 63.56 244 GLY A N 1
ATOM 1929 C CA . GLY A 1 244 ? 2.107 -24.881 -10.107 1.00 63.56 244 GLY A CA 1
ATOM 1930 C C . GLY A 1 244 ? 0.704 -24.450 -10.541 1.00 63.56 244 GLY A C 1
ATOM 1931 O O . GLY A 1 244 ? 0.018 -25.224 -11.205 1.00 63.56 244 GLY A O 1
ATOM 1932 N N . VAL A 1 245 ? 0.268 -23.239 -10.181 1.00 69.62 245 VAL A N 1
ATOM 1933 C CA . VAL A 1 245 ? -0.996 -22.653 -10.654 1.00 69.62 245 VAL A CA 1
ATOM 1934 C C . VAL A 1 245 ? -0.756 -21.463 -11.583 1.00 69.62 245 VAL A C 1
ATOM 1936 O O . VAL A 1 245 ? 0.247 -20.761 -11.434 1.00 69.62 245 VAL A O 1
ATOM 1939 N N . PRO A 1 246 ? -1.667 -21.190 -12.535 1.00 63.88 246 PRO A N 1
ATOM 1940 C CA . PRO A 1 246 ? -1.537 -20.031 -13.406 1.00 63.88 246 PRO A CA 1
ATOM 1941 C C . PRO A 1 246 ? -1.616 -18.735 -12.590 1.00 63.88 246 PRO A C 1
ATOM 1943 O O . PRO A 1 246 ? -2.653 -18.443 -11.993 1.00 63.88 246 PRO A O 1
ATOM 1946 N N . GLN A 1 247 ? -0.534 -17.954 -12.588 1.00 65.94 247 GLN A N 1
ATOM 1947 C CA . GLN A 1 247 ? -0.512 -16.568 -12.084 1.00 65.94 247 GLN A CA 1
ATOM 1948 C C . GLN A 1 247 ? -1.034 -15.572 -13.132 1.00 65.94 247 GLN A C 1
ATOM 1950 O O . GLN A 1 247 ? -1.386 -14.430 -12.847 1.00 65.94 247 GLN A O 1
ATOM 1955 N N . GLU A 1 248 ? -1.123 -16.021 -14.380 1.00 61.88 248 GLU A N 1
ATOM 1956 C CA . GLU A 1 248 ? -1.664 -15.250 -15.481 1.00 61.88 248 GLU A CA 1
ATOM 1957 C C . GLU A 1 248 ? -2.494 -16.164 -16.372 1.00 61.88 248 GLU A C 1
ATOM 1959 O O . GLU A 1 248 ? -2.113 -17.301 -16.657 1.00 61.88 248 GLU A O 1
ATOM 1964 N N . VAL A 1 249 ? -3.616 -15.642 -16.856 1.00 59.38 249 VAL A N 1
ATOM 1965 C CA . VAL A 1 249 ? -4.279 -16.208 -18.028 1.00 59.38 249 VAL A CA 1
ATOM 1966 C C . VAL A 1 249 ? -3.808 -15.357 -19.200 1.00 59.38 249 VAL A C 1
ATOM 1968 O O . VAL A 1 249 ? -3.904 -14.134 -19.141 1.00 59.38 249 VAL A O 1
ATOM 1971 N N . THR A 1 250 ? -3.298 -15.964 -20.270 1.00 49.47 250 THR A N 1
ATOM 1972 C CA . THR A 1 250 ? -2.952 -15.253 -21.515 1.00 49.47 250 THR A CA 1
ATOM 1973 C C . THR A 1 250 ? -3.986 -15.584 -22.602 1.00 49.47 250 THR A C 1
ATOM 1975 O O . THR A 1 250 ? -4.360 -16.741 -22.773 1.00 49.47 250 THR A O 1
ATOM 1978 N N . GLY A 1 251 ? -4.545 -14.572 -23.292 1.00 52.06 251 GLY A N 1
ATOM 1979 C CA . GLY A 1 251 ? -5.591 -14.752 -24.322 1.00 52.06 251 GLY A CA 1
ATOM 1980 C C . GLY A 1 251 ? -6.682 -13.664 -24.377 1.00 52.06 251 GLY A C 1
ATOM 1981 O O . GLY A 1 251 ? -6.607 -12.649 -23.686 1.00 52.06 251 GLY A O 1
ATOM 1982 N N . LYS A 1 252 ? -7.738 -13.873 -25.193 1.00 46.03 252 LYS A N 1
ATOM 1983 C CA . LYS A 1 252 ? -8.924 -12.983 -25.338 1.00 46.03 252 LYS A CA 1
ATOM 1984 C C . LYS A 1 252 ? -9.803 -12.995 -24.069 1.00 46.03 252 LYS A C 1
ATOM 1986 O O . LYS A 1 252 ? -10.936 -13.468 -24.062 1.00 46.03 252 LYS A O 1
ATOM 1991 N N . ILE A 1 253 ? -9.265 -12.475 -22.972 1.00 50.88 253 ILE A N 1
ATOM 1992 C CA . ILE A 1 253 ? -9.758 -12.676 -21.600 1.00 50.88 253 ILE A CA 1
ATOM 1993 C C . ILE A 1 253 ? -10.719 -11.576 -21.128 1.00 50.88 253 ILE A C 1
ATOM 1995 O O . ILE A 1 253 ? -11.251 -11.611 -20.018 1.00 50.88 253 ILE A O 1
ATOM 1999 N N . HIS A 1 254 ? -11.083 -10.633 -21.997 1.00 53.28 254 HIS A N 1
ATOM 2000 C CA . HIS A 1 254 ? -12.107 -9.626 -21.687 1.00 53.28 254 HIS A CA 1
ATOM 2001 C C . HIS A 1 254 ? -13.484 -10.232 -21.319 1.00 53.28 254 HIS A C 1
ATOM 2003 O O . HIS A 1 254 ? -14.380 -9.494 -20.918 1.00 53.28 254 HIS A O 1
ATOM 2009 N N . ARG A 1 255 ? -13.647 -11.563 -21.418 1.00 63.94 255 ARG A N 1
ATOM 2010 C CA . ARG A 1 255 ? -14.878 -12.316 -21.155 1.00 63.94 255 ARG A CA 1
ATOM 2011 C C . ARG A 1 255 ? -14.813 -13.338 -20.008 1.00 63.94 255 ARG A C 1
ATOM 2013 O O . ARG A 1 255 ? -15.824 -13.996 -19.813 1.00 63.94 255 ARG A O 1
ATOM 2020 N N . PHE A 1 256 ? -13.714 -13.481 -19.250 1.00 74.62 256 PHE A N 1
ATOM 2021 C CA . PHE A 1 256 ? -13.659 -14.483 -18.161 1.00 74.62 256 PHE A CA 1
ATOM 2022 C C . PHE A 1 256 ? -14.777 -14.230 -17.138 1.00 74.62 256 PHE A C 1
ATOM 2024 O O . PHE A 1 256 ? -14.821 -13.155 -16.525 1.00 74.62 256 PHE A O 1
ATOM 2031 N N . LYS A 1 257 ? -15.712 -15.169 -16.980 1.00 80.44 257 LYS A N 1
ATOM 2032 C CA . LYS A 1 257 ? -16.848 -15.042 -16.058 1.00 80.44 257 LYS A CA 1
ATOM 2033 C C . LYS A 1 257 ? -16.512 -15.708 -14.728 1.00 80.44 257 LYS A C 1
ATOM 2035 O O . LYS A 1 257 ? -15.662 -16.580 -14.655 1.00 80.44 257 LYS A O 1
ATOM 2040 N N . ILE A 1 258 ? -17.208 -15.327 -13.658 1.00 80.19 258 ILE A N 1
ATOM 2041 C CA . ILE A 1 258 ? -17.042 -15.983 -12.347 1.00 80.19 258 ILE A CA 1
ATOM 2042 C C . ILE A 1 258 ? -17.375 -17.485 -12.441 1.00 80.19 258 ILE A C 1
ATOM 2044 O O . ILE A 1 258 ? -16.723 -18.296 -11.795 1.00 80.19 258 ILE A O 1
ATOM 2048 N N . SER A 1 259 ? -18.314 -17.866 -13.314 1.00 80.25 259 SER A N 1
ATOM 2049 C CA . SER A 1 259 ? -18.647 -19.264 -13.623 1.00 80.25 259 SER A CA 1
ATOM 2050 C C . SER A 1 259 ? -17.484 -20.068 -14.224 1.00 80.25 259 SER A C 1
ATOM 2052 O O . SER A 1 259 ? -17.493 -21.294 -14.169 1.00 80.25 259 SER A O 1
ATOM 2054 N N . ASP A 1 260 ? -16.467 -19.401 -14.777 1.00 83.25 260 ASP A N 1
ATOM 2055 C CA . ASP A 1 260 ? -15.265 -20.041 -15.320 1.00 83.25 260 ASP A CA 1
ATOM 2056 C C . ASP A 1 260 ? -14.220 -20.374 -14.236 1.00 83.25 260 ASP A C 1
ATOM 2058 O O . ASP A 1 260 ? -13.128 -20.825 -14.571 1.00 83.25 260 ASP A O 1
ATOM 2062 N N . ALA A 1 261 ? -14.520 -20.173 -12.944 1.00 82.88 261 ALA A N 1
ATOM 2063 C CA . ALA A 1 261 ? -13.562 -20.362 -11.848 1.00 82.88 261 ALA A CA 1
ATOM 2064 C C . ALA A 1 261 ? -12.888 -21.747 -11.830 1.00 82.88 261 ALA A C 1
ATOM 2066 O O . ALA A 1 261 ? -11.705 -21.847 -11.509 1.00 82.88 261 ALA A O 1
ATOM 2067 N N . HIS A 1 262 ? -13.602 -22.792 -12.257 1.00 80.12 262 HIS A N 1
ATOM 2068 C CA . HIS A 1 262 ? -13.079 -24.156 -12.388 1.00 80.12 262 HIS A CA 1
ATOM 2069 C C . HIS A 1 262 ? -11.843 -24.266 -13.301 1.00 80.12 262 HIS A C 1
ATOM 2071 O O . HIS A 1 262 ? -11.090 -25.220 -13.181 1.00 80.12 262 HIS A O 1
ATOM 2077 N N . LYS A 1 263 ? -11.601 -23.298 -14.197 1.00 79.94 263 LYS A N 1
ATOM 2078 C CA . LYS A 1 263 ? -10.438 -23.289 -15.104 1.00 79.94 263 LYS A CA 1
ATOM 2079 C C . LYS A 1 263 ? -9.138 -22.837 -14.434 1.00 79.94 263 LYS A C 1
ATOM 2081 O O . LYS A 1 263 ? -8.077 -22.981 -15.031 1.00 79.94 263 LYS A O 1
ATOM 2086 N N . LEU A 1 264 ? -9.218 -22.228 -13.250 1.00 81.06 264 LEU A N 1
ATOM 2087 C CA . LEU A 1 264 ? -8.059 -21.687 -12.525 1.00 81.06 264 LEU A CA 1
ATOM 2088 C C . LEU A 1 264 ? -7.661 -22.543 -11.329 1.00 81.06 264 LEU A C 1
ATOM 2090 O O . LEU A 1 264 ? -6.502 -22.545 -10.926 1.00 81.06 264 LEU A O 1
ATOM 2094 N N . TYR A 1 265 ? -8.613 -23.289 -10.781 1.00 81.62 265 TYR A N 1
ATOM 2095 C CA . TYR A 1 265 ? -8.358 -24.234 -9.712 1.00 81.62 265 TYR A CA 1
ATOM 2096 C C . TYR A 1 265 ? -7.957 -25.582 -10.308 1.00 81.62 265 TYR A C 1
ATOM 2098 O O . TYR A 1 265 ? -8.738 -26.213 -11.011 1.00 81.62 265 TYR A O 1
ATOM 2106 N N . SER A 1 266 ? -6.722 -26.010 -10.045 1.00 76.38 266 SER A N 1
ATOM 2107 C CA . SER A 1 266 ? -6.261 -27.361 -10.376 1.00 76.38 266 SER A CA 1
ATOM 2108 C C . SER A 1 266 ? -6.911 -28.414 -9.468 1.00 76.38 266 SER A C 1
ATOM 2110 O O . SER A 1 266 ? -7.535 -28.082 -8.461 1.00 76.38 266 SER A O 1
ATOM 2112 N N . GLU A 1 267 ? -6.696 -29.698 -9.762 1.00 76.06 267 GLU A N 1
ATOM 2113 C CA . GLU A 1 267 ? -7.167 -30.822 -8.929 1.00 76.06 267 GLU A CA 1
ATOM 2114 C C . GLU A 1 267 ? -6.650 -30.777 -7.479 1.00 76.06 267 GLU A C 1
ATOM 2116 O O . GLU A 1 267 ? -7.229 -31.390 -6.583 1.00 76.06 267 GLU A O 1
ATOM 2121 N N . LYS A 1 268 ? -5.576 -30.016 -7.217 1.00 80.81 268 LYS A N 1
ATOM 2122 C CA . LYS A 1 268 ? -5.051 -29.795 -5.861 1.00 80.81 268 LYS A CA 1
ATOM 2123 C C . LYS A 1 268 ? -6.009 -28.988 -4.979 1.00 80.81 268 LYS A C 1
ATOM 2125 O O . LYS A 1 268 ? -5.897 -29.046 -3.754 1.00 80.81 268 LYS A O 1
ATOM 2130 N N . PHE A 1 269 ? -6.924 -28.227 -5.576 1.00 83.38 269 PHE A N 1
ATOM 2131 C CA . PHE A 1 269 ? -7.923 -27.463 -4.845 1.00 83.38 269 PHE A CA 1
ATOM 2132 C C . PHE A 1 269 ? -9.142 -28.325 -4.558 1.00 83.38 269 PHE A C 1
ATOM 2134 O O . PHE A 1 269 ? -9.740 -28.914 -5.456 1.00 83.38 269 PHE A O 1
ATOM 2141 N N . LYS A 1 270 ? -9.566 -28.337 -3.299 1.00 82.75 270 LYS A N 1
ATOM 2142 C CA . LYS A 1 270 ? -10.797 -29.011 -2.882 1.00 82.75 270 LYS A CA 1
ATOM 2143 C C . LYS A 1 270 ? -11.897 -27.981 -2.676 1.00 82.75 270 LYS A C 1
ATOM 2145 O O . LYS A 1 270 ? -11.626 -26.856 -2.252 1.00 82.75 270 LYS A O 1
ATOM 2150 N N . ALA A 1 271 ? -13.141 -28.361 -2.955 1.00 75.75 271 ALA A N 1
ATOM 2151 C CA . ALA A 1 271 ? -14.282 -27.545 -2.559 1.00 75.75 271 ALA A CA 1
ATOM 2152 C C . ALA A 1 271 ? -14.220 -27.299 -1.041 1.00 75.75 271 ALA A C 1
ATOM 2154 O O . ALA A 1 271 ? -13.877 -28.200 -0.273 1.00 75.75 271 ALA A O 1
ATOM 2155 N N . ALA A 1 272 ? -14.514 -26.076 -0.602 1.00 67.44 272 ALA A N 1
ATOM 2156 C CA . ALA A 1 272 ? -14.525 -25.748 0.818 1.00 67.44 272 ALA A CA 1
ATOM 2157 C C . ALA A 1 272 ? -15.695 -26.463 1.519 1.00 67.44 272 ALA A C 1
ATOM 2159 O O . ALA A 1 272 ? -16.822 -25.976 1.512 1.00 67.44 272 ALA A O 1
ATOM 2160 N N . SER A 1 273 ? -15.431 -27.639 2.095 1.00 56.97 273 SER A N 1
ATOM 2161 C CA . SER A 1 273 ? -16.431 -28.502 2.734 1.00 56.97 273 SER A CA 1
ATOM 2162 C C . SER A 1 273 ? -16.194 -28.634 4.244 1.00 56.97 273 SER A C 1
ATOM 2164 O O . SER A 1 273 ? -15.857 -29.712 4.722 1.00 56.97 273 SER A O 1
ATOM 2166 N N . TRP A 1 274 ? -16.337 -27.544 5.003 1.00 51.91 274 TRP A N 1
ATOM 2167 C CA . TRP A 1 274 ? -16.362 -27.578 6.474 1.00 51.91 274 TRP A CA 1
ATOM 2168 C C . TRP A 1 274 ? -17.423 -26.600 7.006 1.00 51.91 274 TRP A C 1
ATOM 2170 O O . TRP A 1 274 ? -17.690 -25.576 6.374 1.00 51.91 274 TRP A O 1
ATOM 2180 N N . GLY A 1 275 ? -18.067 -26.971 8.124 1.00 49.69 275 GLY A N 1
ATOM 2181 C CA . GLY A 1 275 ? -19.226 -26.313 8.746 1.00 49.69 275 GLY A CA 1
ATOM 2182 C C . GLY A 1 275 ? -19.147 -24.787 8.745 1.00 49.69 275 GLY A C 1
ATOM 2183 O O . GLY A 1 275 ? -18.137 -24.210 9.129 1.00 49.69 275 GLY A O 1
ATOM 2184 N N . ALA A 1 276 ? -20.213 -24.162 8.245 1.00 44.59 276 ALA A N 1
ATOM 2185 C CA . ALA A 1 276 ? -20.203 -22.837 7.637 1.00 44.59 276 ALA A CA 1
ATOM 2186 C C . ALA A 1 276 ? -19.555 -21.724 8.486 1.00 44.59 276 ALA A C 1
ATOM 2188 O O . ALA A 1 276 ? -20.187 -21.220 9.416 1.00 44.59 276 ALA A O 1
ATOM 2189 N N . PRO A 1 277 ? -18.395 -21.186 8.069 1.00 52.41 277 PRO A N 1
ATOM 2190 C CA . PRO A 1 277 ? -18.061 -19.808 8.360 1.00 52.41 277 PRO A CA 1
ATOM 2191 C C . PRO A 1 277 ? -18.937 -18.946 7.447 1.00 52.41 277 PRO A C 1
ATOM 2193 O O . PRO A 1 277 ? -18.718 -18.832 6.238 1.00 52.41 277 PRO A O 1
ATOM 2196 N N . THR A 1 278 ? -20.014 -18.399 8.002 1.00 53.03 278 THR A N 1
ATOM 2197 C CA . THR A 1 278 ? -20.806 -17.370 7.328 1.00 53.03 278 THR A CA 1
ATOM 2198 C C . THR A 1 278 ? -19.934 -16.134 7.155 1.00 53.03 278 THR A C 1
ATOM 2200 O O . THR A 1 278 ? -19.483 -15.561 8.146 1.00 53.03 278 THR A O 1
ATOM 2203 N N . ILE A 1 279 ? -19.746 -15.689 5.905 1.00 59.16 279 ILE A N 1
ATOM 2204 C CA . ILE A 1 279 ? -19.352 -14.303 5.617 1.00 59.16 279 ILE A CA 1
ATOM 2205 C C . ILE A 1 279 ? -20.207 -13.420 6.539 1.00 59.16 279 ILE A C 1
ATOM 2207 O O . ILE A 1 279 ? -21.430 -13.618 6.540 1.00 59.16 279 ILE A O 1
ATOM 2211 N N . PRO A 1 280 ? -19.634 -12.482 7.324 1.00 64.44 280 PRO A N 1
ATOM 2212 C CA . PRO A 1 280 ? -20.456 -11.512 8.040 1.00 64.44 280 PRO A CA 1
ATOM 2213 C C . PRO A 1 280 ? -21.462 -10.946 7.038 1.00 64.44 280 PRO A C 1
ATOM 2215 O O . PRO A 1 280 ? -21.039 -10.600 5.934 1.00 64.44 280 PRO A O 1
ATOM 2218 N N . LYS A 1 281 ? -22.768 -10.940 7.354 1.00 62.19 281 LYS A N 1
ATOM 2219 C CA . LYS A 1 281 ? -23.854 -10.749 6.362 1.00 62.19 281 LYS A CA 1
ATOM 2220 C C . LYS A 1 281 ? -23.604 -9.572 5.400 1.00 62.19 281 LYS A C 1
ATOM 2222 O O . LYS A 1 281 ? -23.956 -9.657 4.226 1.00 62.19 281 LYS A O 1
ATOM 2227 N N . ASP A 1 282 ? -22.869 -8.562 5.862 1.00 74.56 282 ASP A N 1
ATOM 2228 C CA . ASP A 1 282 ? -22.556 -7.340 5.126 1.00 74.56 282 ASP A CA 1
ATOM 2229 C C . ASP A 1 282 ? -21.100 -7.196 4.647 1.00 74.56 282 ASP A C 1
ATOM 2231 O O . ASP A 1 282 ? -20.754 -6.189 4.039 1.00 74.56 282 ASP A O 1
ATOM 2235 N N . ALA A 1 283 ? -20.202 -8.165 4.851 1.00 80.81 283 ALA A N 1
ATOM 2236 C CA . ALA A 1 283 ? -18.794 -7.984 4.469 1.00 80.81 283 ALA A CA 1
ATOM 2237 C C . ALA A 1 283 ? -18.624 -7.829 2.948 1.00 80.81 283 ALA A C 1
ATOM 2239 O O . ALA A 1 283 ? -17.850 -6.995 2.484 1.00 80.81 283 ALA A O 1
ATOM 2240 N N . LYS A 1 284 ? -19.393 -8.579 2.146 1.00 86.19 284 LYS A N 1
ATOM 2241 C CA . LYS A 1 284 ? -19.376 -8.466 0.678 1.00 86.19 284 LYS A CA 1
ATOM 2242 C C . LYS A 1 284 ? -19.908 -7.109 0.213 1.00 86.19 284 LYS A C 1
ATOM 2244 O O . LYS A 1 284 ? -19.280 -6.477 -0.633 1.00 86.19 284 LYS A O 1
ATOM 2249 N N . SER A 1 285 ? -21.046 -6.653 0.742 1.00 87.38 285 SER A N 1
ATOM 2250 C CA . SER A 1 285 ? -21.614 -5.337 0.410 1.00 87.38 285 SER A CA 1
ATOM 2251 C C . SER A 1 285 ? -20.681 -4.208 0.853 1.00 87.38 285 SER A C 1
ATOM 2253 O O . SER A 1 285 ? -20.446 -3.282 0.075 1.00 87.38 285 SER A O 1
ATOM 2255 N N . LEU A 1 286 ? -20.060 -4.342 2.025 1.00 88.62 286 LEU A N 1
ATOM 2256 C CA . LEU A 1 286 ? -19.071 -3.408 2.543 1.00 88.62 286 LEU A CA 1
ATOM 2257 C C . LEU A 1 286 ? -17.823 -3.332 1.657 1.00 88.62 286 LEU A C 1
ATOM 2259 O O . LEU A 1 286 ? -17.439 -2.232 1.277 1.00 88.62 286 LEU A O 1
ATOM 2263 N N . ILE A 1 287 ? -17.234 -4.459 1.239 1.00 91.88 287 ILE A N 1
ATOM 2264 C CA . ILE A 1 287 ? -16.087 -4.460 0.308 1.00 91.88 287 ILE A CA 1
ATOM 2265 C C . ILE A 1 287 ? -16.447 -3.718 -0.985 1.00 91.88 287 ILE A C 1
ATOM 2267 O O . ILE A 1 287 ? -15.690 -2.856 -1.435 1.00 91.88 287 ILE A O 1
ATOM 2271 N N . ARG A 1 288 ? -17.622 -3.999 -1.575 1.00 91.38 288 ARG A N 1
ATOM 2272 C CA . ARG A 1 288 ? -18.070 -3.287 -2.786 1.00 91.38 288 ARG A CA 1
ATOM 2273 C C . ARG A 1 288 ? -18.190 -1.783 -2.545 1.00 91.38 288 ARG A C 1
ATOM 2275 O O . ARG A 1 288 ? -17.756 -0.999 -3.389 1.00 91.38 288 ARG A O 1
ATOM 2282 N N . ARG A 1 289 ? -18.774 -1.393 -1.408 1.00 90.69 289 ARG A N 1
ATOM 2283 C CA . ARG A 1 289 ? -18.969 0.006 -1.014 1.00 90.69 289 ARG A CA 1
ATOM 2284 C C . ARG A 1 289 ? -17.634 0.721 -0.828 1.00 90.69 289 ARG A C 1
ATOM 2286 O O . ARG A 1 289 ? -17.442 1.754 -1.461 1.00 90.69 289 ARG A O 1
ATOM 2293 N N . LEU A 1 290 ? -16.701 0.139 -0.072 1.00 93.19 290 LEU A N 1
ATOM 2294 C CA . LEU A 1 290 ? -15.375 0.711 0.177 1.00 93.19 290 LEU A CA 1
ATOM 2295 C C . LEU A 1 290 ? -14.569 0.878 -1.112 1.00 93.19 290 LEU A C 1
ATOM 2297 O O . LEU A 1 290 ? -13.997 1.939 -1.329 1.00 93.19 290 LEU A O 1
ATOM 2301 N N . VAL A 1 291 ? -14.555 -0.122 -2.003 1.00 93.06 291 VAL A N 1
ATOM 2302 C CA . VAL A 1 291 ? -13.849 -0.012 -3.294 1.00 93.06 291 VAL A CA 1
ATOM 2303 C C . VAL A 1 291 ? -14.451 1.098 -4.158 1.00 93.06 291 VAL A C 1
ATOM 2305 O O . VAL A 1 291 ? -13.713 1.899 -4.732 1.00 93.06 291 VAL A O 1
ATOM 2308 N N . ARG A 1 292 ? -15.786 1.177 -4.233 1.00 91.62 292 ARG A N 1
ATOM 2309 C CA . ARG A 1 292 ? -16.489 2.217 -4.998 1.00 91.62 292 ARG A CA 1
ATOM 2310 C C . ARG A 1 292 ? -16.217 3.611 -4.435 1.00 91.62 292 ARG A C 1
ATOM 2312 O O . ARG A 1 292 ? -15.883 4.516 -5.187 1.00 91.62 292 ARG A O 1
ATOM 2319 N N . GLN A 1 293 ? -16.357 3.784 -3.125 1.00 91.88 293 GLN A N 1
ATOM 2320 C CA . GLN A 1 293 ? -16.139 5.071 -2.472 1.00 91.88 293 GLN A CA 1
ATOM 2321 C C . GLN A 1 293 ? -14.667 5.485 -2.524 1.00 91.88 293 GLN A C 1
ATOM 2323 O O . GLN A 1 293 ? -14.386 6.641 -2.810 1.00 91.88 293 GLN A O 1
ATOM 2328 N N . TYR A 1 294 ? -13.722 4.548 -2.368 1.00 92.62 294 TYR A N 1
ATOM 2329 C CA . TYR A 1 294 ? -12.292 4.821 -2.544 1.00 92.62 294 TYR A CA 1
ATOM 2330 C C . TYR A 1 294 ? -11.991 5.455 -3.914 1.00 92.62 294 TYR A C 1
ATOM 2332 O O . TYR A 1 294 ? -11.203 6.394 -4.021 1.00 92.62 294 TYR A O 1
ATOM 2340 N N . GLN A 1 295 ? -12.641 4.960 -4.970 1.00 90.56 295 GLN A N 1
ATOM 2341 C CA . GLN A 1 295 ? -12.490 5.493 -6.326 1.00 90.56 295 GLN A CA 1
ATOM 2342 C C . GLN A 1 295 ? -13.087 6.891 -6.495 1.00 90.56 295 GLN A C 1
ATOM 2344 O O . GLN A 1 295 ? -12.622 7.628 -7.359 1.00 90.56 295 GLN A O 1
ATOM 2349 N N . ALA A 1 296 ? -14.078 7.244 -5.675 1.00 90.88 296 ALA A N 1
ATOM 2350 C CA . ALA A 1 296 ? -14.766 8.527 -5.706 1.00 90.88 296 ALA A CA 1
ATOM 2351 C C . ALA A 1 296 ? -14.079 9.626 -4.874 1.00 90.88 296 ALA A C 1
ATOM 2353 O O . ALA A 1 296 ? -14.493 10.778 -4.959 1.00 90.88 296 ALA A O 1
ATOM 2354 N N . PHE A 1 297 ? -13.047 9.312 -4.078 1.00 90.00 297 PHE A N 1
ATOM 2355 C CA . PHE A 1 297 ? -12.284 10.353 -3.383 1.00 90.00 297 PHE A CA 1
ATOM 2356 C C . PHE A 1 297 ? -11.554 11.268 -4.370 1.00 90.00 297 PHE A C 1
ATOM 2358 O O . PHE A 1 297 ? -10.939 10.810 -5.336 1.00 90.00 297 PHE A O 1
ATOM 2365 N N . GLU A 1 298 ? -11.504 12.552 -4.026 1.00 91.19 298 GLU A N 1
ATOM 2366 C CA . GLU A 1 298 ? -10.576 13.511 -4.620 1.00 91.19 298 GLU A CA 1
ATOM 2367 C C . GLU A 1 298 ? -9.113 13.129 -4.337 1.00 91.19 298 GLU A C 1
ATOM 2369 O O . GLU A 1 298 ? -8.794 12.574 -3.284 1.00 91.19 298 GLU A O 1
ATOM 2374 N N . GLU A 1 299 ? -8.193 13.476 -5.241 1.00 86.44 299 GLU A N 1
ATOM 2375 C CA . GLU A 1 299 ? -6.797 13.005 -5.202 1.00 86.44 299 GLU A CA 1
ATOM 2376 C C . GLU A 1 299 ? -6.051 13.324 -3.893 1.00 86.44 299 GLU A C 1
ATOM 2378 O O . GLU A 1 299 ? -5.322 12.478 -3.367 1.00 86.44 299 GLU A O 1
ATOM 2383 N N . THR A 1 300 ? -6.253 14.512 -3.313 1.00 85.50 300 THR A N 1
ATOM 2384 C CA . THR A 1 300 ? -5.559 14.901 -2.072 1.00 85.50 300 THR A CA 1
ATOM 2385 C C . THR A 1 300 ? -6.047 14.094 -0.854 1.00 85.50 300 THR A C 1
ATOM 2387 O O . THR A 1 300 ? -5.212 13.462 -0.195 1.00 85.50 300 THR A O 1
ATOM 2390 N N . PRO A 1 301 ? -7.358 14.049 -0.537 1.00 87.12 301 PRO A N 1
ATOM 2391 C CA . PRO A 1 301 ? -7.908 13.131 0.465 1.00 87.12 301 PRO A CA 1
ATOM 2392 C C . PRO A 1 301 ? -7.572 11.658 0.211 1.00 87.12 301 PRO A C 1
ATOM 2394 O O . PRO A 1 301 ? -7.150 10.952 1.127 1.00 87.12 301 PRO A O 1
ATOM 2397 N N . LYS A 1 302 ? -7.673 11.206 -1.044 1.00 88.75 302 LYS A N 1
ATOM 2398 C CA . LYS A 1 302 ? -7.378 9.830 -1.459 1.00 88.75 302 LYS A CA 1
ATOM 2399 C C . LYS A 1 302 ? -5.948 9.425 -1.138 1.00 88.75 302 LYS A C 1
ATOM 2401 O O . LYS A 1 302 ? -5.725 8.317 -0.651 1.00 88.75 302 LYS A O 1
ATOM 2406 N N . LYS A 1 303 ? -4.975 10.312 -1.378 1.00 86.06 303 LYS A N 1
ATOM 2407 C CA . LYS A 1 303 ? -3.566 10.071 -1.041 1.00 86.06 303 LYS A CA 1
ATOM 2408 C C . LYS A 1 303 ? -3.375 9.893 0.466 1.00 86.06 303 LYS A C 1
ATOM 2410 O O . LYS A 1 303 ? -2.754 8.913 0.870 1.00 86.06 303 LYS A O 1
ATOM 2415 N N . LYS A 1 304 ? -3.948 10.784 1.284 1.00 86.50 304 LYS A N 1
ATOM 2416 C CA . LYS A 1 304 ? -3.870 10.701 2.756 1.00 86.50 304 LYS A CA 1
ATOM 2417 C C . LYS A 1 304 ? -4.513 9.420 3.285 1.00 86.50 304 LYS A C 1
ATOM 2419 O O . LYS A 1 304 ? -3.899 8.699 4.069 1.00 86.50 304 LYS A O 1
ATOM 2424 N N . PHE A 1 305 ? -5.716 9.103 2.804 1.00 92.50 305 PHE A N 1
ATOM 2425 C CA . PHE A 1 305 ? -6.410 7.866 3.150 1.00 92.50 305 PHE A CA 1
ATOM 2426 C C . PHE A 1 305 ? -5.586 6.637 2.752 1.00 92.50 305 PHE A C 1
ATOM 2428 O O . PHE A 1 305 ? -5.426 5.723 3.553 1.00 92.50 305 PHE A O 1
ATOM 2435 N N . ARG A 1 306 ? -4.999 6.627 1.548 1.00 90.25 306 ARG A N 1
ATOM 2436 C CA . ARG A 1 306 ? -4.149 5.529 1.065 1.00 90.25 306 ARG A CA 1
ATOM 2437 C C . ARG A 1 306 ? -2.917 5.319 1.950 1.00 90.25 306 ARG A C 1
ATOM 2439 O O . ARG A 1 306 ? -2.603 4.179 2.272 1.00 90.25 306 ARG A O 1
ATOM 2446 N N . GLU A 1 307 ? -2.234 6.390 2.349 1.00 87.25 307 GLU A N 1
ATOM 2447 C CA . GLU A 1 307 ? -1.091 6.323 3.274 1.00 87.25 307 GLU A CA 1
ATOM 2448 C C . GLU A 1 307 ? -1.506 5.726 4.629 1.00 87.25 307 GLU A C 1
ATOM 2450 O O . GLU A 1 307 ? -0.855 4.807 5.128 1.00 87.25 307 GLU A O 1
ATOM 2455 N N . ALA A 1 308 ? -2.627 6.189 5.192 1.00 91.81 308 ALA A N 1
ATOM 2456 C CA . ALA A 1 308 ? -3.157 5.668 6.449 1.00 91.81 308 ALA A CA 1
ATOM 2457 C C . ALA A 1 308 ? -3.593 4.195 6.342 1.00 91.81 308 ALA A C 1
ATOM 2459 O O . ALA A 1 308 ? -3.316 3.393 7.238 1.00 91.81 308 ALA A O 1
ATOM 2460 N N . LEU A 1 309 ? -4.245 3.826 5.237 1.00 95.31 309 LEU A N 1
ATOM 2461 C CA . LEU A 1 309 ? -4.719 2.474 4.963 1.00 95.31 309 LEU A CA 1
ATOM 2462 C C . LEU A 1 309 ? -3.554 1.485 4.840 1.00 95.31 309 LEU A C 1
ATOM 2464 O O . LEU A 1 309 ? -3.604 0.412 5.436 1.00 95.31 309 LEU A O 1
ATOM 2468 N N . PHE A 1 310 ? -2.493 1.836 4.107 1.00 91.94 310 PHE A N 1
ATOM 2469 C CA . PHE A 1 310 ? -1.331 0.955 3.972 1.00 91.94 310 PHE A CA 1
ATOM 2470 C C . PHE A 1 310 ? -0.533 0.824 5.268 1.00 91.94 310 PHE A C 1
ATOM 2472 O O . PHE A 1 310 ? -0.038 -0.264 5.550 1.00 91.94 310 PHE A O 1
ATOM 2479 N N . ALA A 1 311 ? -0.459 1.874 6.091 1.00 89.12 311 ALA A N 1
ATOM 2480 C CA . ALA A 1 311 ? 0.133 1.770 7.423 1.00 89.12 311 ALA A CA 1
ATOM 2481 C C . ALA A 1 311 ? -0.651 0.790 8.321 1.00 89.12 311 ALA A C 1
ATOM 2483 O O . ALA A 1 311 ? -0.051 -0.057 8.981 1.00 89.12 311 ALA A O 1
ATOM 2484 N N . HIS A 1 312 ? -1.988 0.844 8.282 1.00 94.00 312 HIS A N 1
ATOM 2485 C CA . HIS A 1 312 ? -2.857 -0.101 8.992 1.00 94.00 312 HIS A CA 1
ATOM 2486 C C . HIS A 1 312 ? -2.711 -1.537 8.469 1.00 94.00 312 HIS A C 1
ATOM 2488 O O . HIS A 1 312 ? -2.547 -2.475 9.246 1.00 94.00 312 HIS A O 1
ATOM 2494 N N . TYR A 1 313 ? -2.731 -1.718 7.148 1.00 94.00 313 TYR A N 1
ATOM 2495 C CA . TYR A 1 313 ? -2.554 -3.024 6.515 1.00 94.00 313 TYR A CA 1
ATOM 2496 C C . TYR A 1 313 ? -1.182 -3.638 6.829 1.00 94.00 313 TYR A C 1
ATOM 2498 O O . TYR A 1 313 ? -1.093 -4.807 7.202 1.00 94.00 313 TYR A O 1
ATOM 2506 N N . GLY A 1 314 ? -0.119 -2.832 6.756 1.00 86.75 314 GLY A N 1
ATOM 2507 C CA . GLY A 1 314 ? 1.226 -3.235 7.157 1.00 86.75 314 GLY A CA 1
ATOM 2508 C C . GLY A 1 314 ? 1.281 -3.656 8.625 1.00 86.75 314 GLY A C 1
ATOM 2509 O O . GLY A 1 314 ? 1.827 -4.713 8.934 1.00 86.75 314 GLY A O 1
ATOM 2510 N N . ALA A 1 315 ? 0.637 -2.902 9.521 1.00 87.44 315 ALA A N 1
ATOM 2511 C CA . ALA A 1 315 ? 0.540 -3.258 10.935 1.00 87.44 315 ALA A CA 1
ATOM 2512 C C . ALA A 1 315 ? -0.164 -4.604 11.168 1.00 87.44 315 ALA A C 1
ATOM 2514 O O . ALA A 1 315 ? 0.340 -5.427 11.928 1.00 87.44 315 ALA A O 1
ATOM 2515 N N . LEU A 1 316 ? -1.280 -4.865 10.475 1.00 90.31 316 LEU A N 1
ATOM 2516 C CA . LEU A 1 316 ? -1.959 -6.166 10.517 1.00 90.31 316 LEU A CA 1
ATOM 2517 C C . LEU A 1 316 ? -1.062 -7.303 10.011 1.00 90.31 316 LEU A C 1
ATOM 2519 O O . LEU A 1 316 ? -1.093 -8.394 10.576 1.00 90.31 316 LEU A O 1
ATOM 2523 N N . SER A 1 317 ? -0.260 -7.058 8.970 1.00 85.94 317 SER A N 1
ATOM 2524 C CA . SER A 1 317 ? 0.607 -8.085 8.377 1.00 85.94 317 SER A CA 1
ATOM 2525 C C . SER A 1 317 ? 1.712 -8.565 9.319 1.00 85.94 317 SER A C 1
ATOM 2527 O O . SER A 1 317 ? 2.024 -9.751 9.329 1.00 85.94 317 SER A O 1
ATOM 2529 N N . VAL A 1 318 ? 2.238 -7.670 10.160 1.00 81.06 318 VAL A N 1
ATOM 2530 C CA . VAL A 1 318 ? 3.327 -7.968 11.104 1.00 81.06 318 VAL A CA 1
ATOM 2531 C C . VAL A 1 318 ? 2.838 -8.181 12.537 1.00 81.06 318 VAL A C 1
ATOM 2533 O O . VAL A 1 318 ? 3.637 -8.498 13.408 1.00 81.06 318 VAL A O 1
ATOM 2536 N N . ALA A 1 319 ? 1.537 -8.038 12.804 1.00 81.50 319 ALA A N 1
ATOM 2537 C CA . ALA A 1 319 ? 0.930 -8.123 14.137 1.00 81.50 319 ALA A CA 1
ATOM 2538 C C . ALA A 1 319 ? 1.305 -9.393 14.918 1.00 81.50 319 ALA A C 1
ATOM 2540 O O . ALA A 1 319 ? 1.561 -9.327 16.121 1.00 81.50 319 ALA A O 1
ATOM 2541 N N . ASN A 1 320 ? 1.351 -10.533 14.226 1.00 76.25 320 ASN A N 1
ATOM 2542 C CA . ASN A 1 320 ? 1.654 -11.830 14.832 1.00 76.25 320 ASN A CA 1
ATOM 2543 C C . ASN A 1 320 ? 3.159 -12.068 15.021 1.00 76.25 320 ASN A C 1
ATOM 2545 O O . ASN A 1 320 ? 3.540 -12.872 15.864 1.00 76.25 320 ASN A O 1
ATOM 2549 N N . GLU A 1 321 ? 4.002 -11.379 14.252 1.00 72.75 321 GLU A N 1
ATOM 2550 C CA . GLU A 1 321 ? 5.457 -11.577 14.232 1.00 72.75 321 GLU A CA 1
ATOM 2551 C C . GLU A 1 321 ? 6.179 -10.536 15.097 1.00 72.75 321 GLU A C 1
ATOM 2553 O O . GLU A 1 321 ? 7.125 -10.845 15.816 1.00 72.75 321 GLU A O 1
ATOM 2558 N N . ASN A 1 322 ? 5.725 -9.282 15.049 1.00 73.06 322 ASN A N 1
ATOM 2559 C CA . ASN A 1 322 ? 6.342 -8.152 15.723 1.00 73.06 322 ASN A CA 1
ATOM 2560 C C . ASN A 1 322 ? 5.290 -7.122 16.163 1.00 73.06 322 ASN A C 1
ATOM 2562 O O . ASN A 1 322 ? 4.953 -6.175 15.444 1.00 73.06 322 ASN A O 1
ATOM 2566 N N . LYS A 1 323 ? 4.818 -7.275 17.405 1.00 75.56 323 LYS A N 1
ATOM 2567 C CA . LYS A 1 323 ? 3.825 -6.376 18.012 1.00 75.56 323 LYS A CA 1
ATOM 2568 C C . LYS A 1 323 ? 4.305 -4.926 18.086 1.00 75.56 323 LYS A C 1
ATOM 2570 O O . LYS A 1 323 ? 3.520 -4.027 17.819 1.00 75.56 323 LYS A O 1
ATOM 2575 N N . THR A 1 324 ? 5.580 -4.672 18.385 1.00 73.56 324 THR A N 1
ATOM 2576 C CA . THR A 1 324 ? 6.118 -3.299 18.461 1.00 73.56 324 THR A CA 1
ATOM 2577 C C . THR A 1 324 ? 6.050 -2.596 17.107 1.00 73.56 324 THR A C 1
ATOM 2579 O O . THR A 1 324 ? 5.585 -1.459 17.029 1.00 73.56 324 THR A O 1
ATOM 2582 N N . LEU A 1 325 ? 6.464 -3.273 16.032 1.00 73.44 325 LEU A N 1
ATOM 2583 C CA . LEU A 1 325 ? 6.368 -2.737 14.674 1.00 73.44 325 LEU A CA 1
ATOM 2584 C C . LEU A 1 325 ? 4.905 -2.523 14.263 1.00 73.44 325 LEU A C 1
ATOM 2586 O O . LEU A 1 325 ? 4.577 -1.491 13.679 1.00 73.44 325 LEU A O 1
ATOM 2590 N N . ALA A 1 326 ? 4.016 -3.451 14.624 1.00 81.56 326 ALA A N 1
ATOM 2591 C CA . ALA A 1 326 ? 2.585 -3.303 14.384 1.00 81.56 326 ALA A CA 1
ATOM 2592 C C . ALA A 1 326 ? 1.994 -2.089 15.121 1.00 81.56 326 ALA A C 1
ATOM 2594 O O . ALA A 1 326 ? 1.262 -1.309 14.516 1.00 81.56 326 ALA A O 1
ATOM 2595 N N . ILE A 1 327 ? 2.361 -1.857 16.388 1.00 83.94 327 ILE A N 1
ATOM 2596 C CA . ILE A 1 327 ? 1.940 -0.669 17.150 1.00 83.94 327 ILE A CA 1
ATOM 2597 C C . ILE A 1 327 ? 2.378 0.610 16.437 1.00 83.94 327 ILE A C 1
ATOM 2599 O O . ILE A 1 327 ? 1.569 1.521 16.260 1.00 83.94 327 ILE A O 1
ATOM 2603 N N . VAL A 1 328 ? 3.633 0.676 15.981 1.00 82.69 328 VAL A N 1
ATOM 2604 C CA . VAL A 1 328 ? 4.134 1.827 15.215 1.00 82.69 328 VAL A CA 1
ATOM 2605 C C . VAL A 1 328 ? 3.343 2.015 13.919 1.00 82.69 328 VAL A C 1
ATOM 2607 O O . VAL A 1 328 ? 2.983 3.147 13.599 1.00 82.69 328 VAL A O 1
ATOM 2610 N N . GLY A 1 329 ? 3.014 0.937 13.204 1.00 85.00 329 GLY A N 1
ATOM 2611 C CA . GLY A 1 329 ? 2.189 0.999 11.995 1.00 85.00 329 GLY A CA 1
ATOM 2612 C C . GLY A 1 329 ? 0.764 1.507 12.259 1.00 85.00 329 GLY A C 1
ATOM 2613 O O . GLY A 1 329 ? 0.286 2.389 11.542 1.00 85.00 329 GLY A O 1
ATOM 2614 N N . PHE A 1 330 ? 0.104 1.045 13.327 1.00 92.00 330 PHE A N 1
ATOM 2615 C CA . PHE A 1 330 ? -1.214 1.556 13.724 1.00 92.00 330 PHE A CA 1
ATOM 2616 C C . PHE A 1 330 ? -1.154 3.030 14.146 1.00 92.00 330 PHE A C 1
ATOM 2618 O O . PHE A 1 330 ? -1.991 3.823 13.714 1.00 92.00 330 PHE A O 1
ATOM 2625 N N . LEU A 1 331 ? -0.142 3.435 14.923 1.00 89.88 331 LEU A N 1
ATOM 2626 C CA . LEU A 1 331 ? 0.074 4.843 15.280 1.00 89.88 331 LEU A CA 1
ATOM 2627 C C . LEU A 1 331 ? 0.330 5.710 14.038 1.00 89.88 331 LEU A C 1
ATOM 2629 O O . LEU A 1 331 ? -0.226 6.800 13.942 1.00 89.88 331 LEU A O 1
ATOM 2633 N N . ALA A 1 332 ? 1.114 5.230 13.069 1.00 87.56 332 ALA A N 1
ATOM 2634 C CA . ALA A 1 332 ? 1.369 5.935 11.812 1.00 87.56 332 ALA A CA 1
ATOM 2635 C C . ALA A 1 332 ? 0.093 6.096 10.968 1.00 87.56 332 ALA A C 1
ATOM 2637 O O . ALA A 1 332 ? -0.126 7.158 10.381 1.00 87.56 332 ALA A O 1
ATOM 2638 N N . SER A 1 333 ? -0.777 5.081 10.957 1.00 92.56 333 SER A N 1
ATOM 2639 C CA . SER A 1 333 ? -2.097 5.158 10.325 1.00 92.56 333 SER A CA 1
ATOM 2640 C C . SER A 1 333 ? -2.945 6.282 10.930 1.00 92.56 333 SER A C 1
ATOM 2642 O O . SER A 1 333 ? -3.398 7.179 10.215 1.00 92.56 333 SER A O 1
ATOM 2644 N N . MET A 1 334 ? -3.082 6.300 12.259 1.00 93.94 334 MET A N 1
ATOM 2645 C CA . MET A 1 334 ? -3.863 7.318 12.972 1.00 93.94 334 MET A CA 1
ATOM 2646 C C . MET A 1 334 ? -3.237 8.718 12.866 1.00 93.94 334 MET A C 1
ATOM 2648 O O . MET A 1 334 ? -3.950 9.707 12.683 1.00 93.94 334 MET A O 1
ATOM 2652 N N . GLY A 1 335 ? -1.906 8.815 12.929 1.00 90.19 335 GLY A N 1
ATOM 2653 C CA . GLY A 1 335 ? -1.160 10.066 12.774 1.00 90.19 335 GLY A CA 1
ATOM 2654 C C . GLY A 1 335 ? -1.326 10.684 11.385 1.00 90.19 335 GLY A C 1
ATOM 2655 O O . GLY A 1 335 ? -1.520 11.893 11.268 1.00 90.19 335 GLY A O 1
ATOM 2656 N N . SER A 1 336 ? -1.360 9.861 10.329 1.00 88.88 336 SER A N 1
ATOM 2657 C CA . SER A 1 336 ? -1.627 10.326 8.959 1.00 88.88 336 SER A CA 1
ATOM 2658 C C . SER A 1 336 ? -2.991 11.023 8.842 1.00 88.88 336 SER A C 1
ATOM 2660 O O . SER A 1 336 ? -3.084 12.127 8.297 1.00 88.88 336 SER A O 1
ATOM 2662 N N . LEU A 1 337 ? -4.036 10.440 9.443 1.00 90.94 337 LEU A N 1
ATOM 2663 C CA . LEU A 1 337 ? -5.386 11.022 9.469 1.00 90.94 337 LEU A CA 1
ATOM 2664 C C . LEU A 1 337 ? -5.474 12.276 10.357 1.00 90.94 337 LEU A C 1
ATOM 2666 O O . LEU A 1 337 ? -6.239 13.198 10.075 1.00 90.94 337 LEU A O 1
ATOM 2670 N N . SER A 1 338 ? -4.642 12.351 11.394 1.00 91.81 338 SER A N 1
ATOM 2671 C CA . SER A 1 338 ? -4.655 13.435 12.388 1.00 91.81 338 SER A CA 1
ATOM 2672 C C . SER A 1 338 ? -3.703 14.589 12.051 1.00 91.81 338 SER A C 1
ATOM 2674 O O . SER A 1 338 ? -3.659 15.592 12.759 1.00 91.81 338 SER A O 1
ATOM 2676 N N . LYS A 1 339 ? -2.951 14.497 10.946 1.00 87.12 339 LYS A N 1
ATOM 2677 C CA . LYS A 1 339 ? -1.889 15.448 10.576 1.00 87.12 339 LYS A CA 1
ATOM 2678 C C . LYS A 1 339 ? -2.347 16.908 10.492 1.00 87.12 339 LYS A C 1
ATOM 2680 O O . LYS A 1 339 ? -1.563 17.806 10.770 1.00 87.12 339 LYS A O 1
ATOM 2685 N N . HIS A 1 340 ? -3.602 17.151 10.122 1.00 87.12 340 HIS A N 1
ATOM 2686 C CA . HIS A 1 340 ? -4.180 18.495 10.013 1.00 87.12 340 HIS A CA 1
ATOM 2687 C C . HIS A 1 340 ? -4.353 19.207 11.368 1.00 87.12 340 HIS A C 1
ATOM 2689 O O . HIS A 1 340 ? -4.483 20.426 11.395 1.00 87.12 340 HIS A O 1
ATOM 2695 N N . LEU A 1 341 ? -4.324 18.463 12.478 1.00 89.75 341 LEU A N 1
ATOM 2696 C CA . LEU A 1 341 ? -4.385 19.003 13.838 1.00 89.75 341 LEU A CA 1
ATOM 2697 C C . LEU A 1 341 ? -2.996 19.323 14.405 1.00 89.75 341 LEU A C 1
ATOM 2699 O O . LEU A 1 341 ? -2.894 19.932 15.469 1.00 89.75 341 LEU A O 1
ATOM 2703 N N . GLN A 1 342 ? -1.922 18.912 13.722 1.00 86.19 342 GLN A N 1
ATOM 2704 C CA . GLN A 1 342 ? -0.564 19.253 14.132 1.00 86.19 342 GLN A CA 1
ATOM 2705 C C . GLN A 1 342 ? -0.310 20.740 13.883 1.00 86.19 342 GLN A C 1
ATOM 2707 O O . GLN A 1 342 ? -0.588 21.265 12.804 1.00 86.19 342 GLN A O 1
ATOM 2712 N N . LYS A 1 343 ? 0.268 21.409 14.878 1.00 81.88 343 LYS A N 1
ATOM 2713 C CA . LYS A 1 343 ? 0.628 22.826 14.819 1.00 81.88 343 LYS A CA 1
ATOM 2714 C C . LYS A 1 343 ? 2.108 22.971 15.113 1.00 81.88 343 LYS A C 1
ATOM 2716 O O . LYS A 1 343 ? 2.625 22.342 16.038 1.00 81.88 343 LYS A O 1
ATOM 2721 N N . ARG A 1 344 ? 2.784 23.793 14.319 1.00 78.06 344 ARG A N 1
ATOM 2722 C CA . ARG A 1 344 ? 4.174 24.187 14.545 1.00 78.06 344 ARG A CA 1
ATOM 2723 C C . ARG A 1 344 ? 4.206 25.624 15.016 1.00 78.06 344 ARG A C 1
ATOM 2725 O O . ARG A 1 344 ? 3.414 26.429 14.533 1.00 78.06 344 ARG A O 1
ATOM 2732 N N . CYS A 1 345 ? 5.144 25.916 15.907 1.00 72.12 345 CYS A N 1
ATOM 2733 C CA . CYS A 1 345 ? 5.387 27.275 16.349 1.00 72.12 345 CYS A CA 1
ATOM 2734 C C . CYS A 1 345 ? 5.680 28.170 15.137 1.00 72.12 345 CYS A C 1
ATOM 2736 O O . CYS A 1 345 ? 6.435 27.788 14.242 1.00 72.12 345 CYS A O 1
ATOM 2738 N N . SER A 1 346 ? 5.064 29.350 15.092 1.00 66.75 346 SER A N 1
ATOM 2739 C CA . SER A 1 346 ? 5.315 30.358 14.053 1.00 66.75 346 SER A CA 1
ATOM 2740 C C . SER A 1 346 ? 6.666 31.063 14.229 1.00 66.75 346 SER A C 1
ATOM 2742 O O . SER A 1 346 ? 7.163 31.693 13.294 1.00 66.75 346 SER A O 1
ATOM 2744 N N . GLY A 1 347 ? 7.279 30.943 15.412 1.00 63.25 347 GLY A N 1
ATOM 2745 C CA . GLY A 1 347 ? 8.581 31.516 15.722 1.00 63.25 347 GLY A CA 1
ATOM 2746 C C . GLY A 1 347 ? 9.732 30.794 15.017 1.00 63.25 347 GLY A C 1
ATOM 2747 O O . GLY A 1 347 ? 9.778 29.564 14.947 1.00 63.25 347 GLY A O 1
ATOM 2748 N N . LYS A 1 348 ? 10.716 31.566 14.537 1.00 57.50 348 LYS A N 1
ATOM 2749 C CA . LYS A 1 348 ? 12.037 31.028 14.191 1.00 57.50 348 LYS A CA 1
ATOM 2750 C C . LYS A 1 348 ? 12.752 30.693 15.496 1.00 57.50 348 LYS A C 1
ATOM 2752 O O . LYS A 1 348 ? 13.134 31.595 16.235 1.00 57.50 348 LYS A O 1
ATOM 2757 N N . VAL A 1 349 ? 12.919 29.409 15.793 1.00 56.16 349 VAL A N 1
ATOM 2758 C CA . VAL A 1 349 ? 13.763 28.986 16.912 1.00 56.16 349 VAL A CA 1
ATOM 2759 C C . VAL A 1 349 ? 15.203 29.037 16.410 1.00 56.16 349 VAL A C 1
ATOM 2761 O O . VAL A 1 349 ? 15.593 28.213 15.595 1.00 56.16 349 VAL A O 1
ATOM 2764 N N . ASN A 1 350 ? 15.995 30.016 16.838 1.00 55.88 350 ASN A N 1
ATOM 2765 C CA . ASN A 1 350 ? 17.420 30.058 16.511 1.00 55.88 350 ASN A CA 1
ATOM 2766 C C . ASN A 1 350 ? 18.210 29.374 17.632 1.00 55.88 350 ASN A C 1
ATOM 2768 O O . ASN A 1 350 ? 18.112 29.776 18.788 1.00 55.88 350 ASN A O 1
ATOM 2772 N N . CYS A 1 351 ? 18.984 28.343 17.287 1.00 52.78 351 CYS A N 1
ATOM 2773 C CA . CYS A 1 351 ? 20.055 27.835 18.144 1.00 52.78 351 CYS A CA 1
ATOM 2774 C C . CYS A 1 351 ? 21.095 28.946 18.309 1.00 52.78 351 CYS A C 1
ATOM 2776 O O . CYS A 1 351 ? 21.530 29.497 17.295 1.00 52.78 351 CYS A O 1
ATOM 2778 N N . SER A 1 352 ? 21.504 29.249 19.542 1.00 52.12 352 SER A N 1
ATOM 2779 C CA . SER A 1 352 ? 22.580 30.212 19.816 1.00 52.12 352 SER A CA 1
ATOM 2780 C C . SER A 1 352 ? 23.908 29.806 19.171 1.00 52.12 352 SER A C 1
ATOM 2782 O O . SER A 1 352 ? 24.667 30.674 18.757 1.00 52.12 352 SER A O 1
ATOM 2784 N N . ASP A 1 353 ? 24.145 28.501 19.021 1.00 48.03 353 ASP A N 1
ATOM 2785 C CA . ASP A 1 353 ? 25.456 27.966 18.631 1.00 48.03 353 ASP A CA 1
ATOM 2786 C C . ASP A 1 353 ? 25.518 27.557 17.152 1.00 48.03 353 ASP A C 1
ATOM 2788 O O . ASP A 1 353 ? 26.590 27.477 16.559 1.00 48.03 353 ASP A O 1
ATOM 2792 N N . CYS A 1 354 ? 24.367 27.265 16.546 1.00 51.00 354 CYS A N 1
ATOM 2793 C CA . CYS A 1 354 ? 24.291 26.513 15.296 1.00 51.00 354 CYS A CA 1
ATOM 2794 C C . CYS A 1 354 ? 23.341 27.101 14.238 1.00 51.00 354 CYS A C 1
ATOM 2796 O O . CYS A 1 354 ? 23.281 26.596 13.117 1.00 51.00 354 CYS A O 1
ATOM 2798 N N . GLY A 1 355 ? 22.633 28.197 14.545 1.00 55.28 355 GLY A N 1
ATOM 2799 C CA . GLY A 1 355 ? 21.624 28.761 13.644 1.00 55.28 355 GLY A CA 1
ATOM 2800 C C . GLY A 1 355 ? 20.363 27.888 13.521 1.00 55.28 355 GLY A C 1
ATOM 2801 O O . GLY A 1 355 ? 20.239 26.856 14.171 1.00 55.28 355 GLY A O 1
ATOM 2802 N N . GLY A 1 356 ? 19.374 28.366 12.754 1.00 51.97 356 GLY A N 1
ATOM 2803 C CA . GLY A 1 356 ? 17.952 27.972 12.794 1.00 51.97 356 GLY A CA 1
ATOM 2804 C C . GLY A 1 356 ? 17.624 26.499 13.093 1.00 51.97 356 GLY A C 1
ATOM 2805 O O . GLY A 1 356 ? 17.863 25.610 12.281 1.00 51.97 356 GLY A O 1
ATOM 2806 N N . ILE A 1 357 ? 16.959 26.265 14.225 1.00 56.38 357 ILE A N 1
ATOM 2807 C CA . ILE A 1 357 ? 16.275 25.015 14.561 1.00 56.38 357 ILE A CA 1
ATOM 2808 C C . ILE A 1 357 ? 14.912 25.035 13.862 1.00 56.38 357 ILE A C 1
ATOM 2810 O O . ILE A 1 357 ? 14.216 26.054 13.824 1.00 56.38 357 ILE A O 1
ATOM 2814 N N . HIS A 1 358 ? 14.501 23.896 13.302 1.00 54.91 358 HIS A N 1
ATOM 2815 C CA . HIS A 1 358 ? 13.140 23.749 12.797 1.00 54.91 358 HIS A CA 1
ATOM 2816 C C . HIS A 1 358 ? 12.118 24.123 13.886 1.00 54.91 358 HIS A C 1
ATOM 2818 O O . HIS A 1 358 ? 12.313 23.758 15.047 1.00 54.91 358 HIS A O 1
ATOM 2824 N N . PRO A 1 359 ? 11.014 24.811 13.542 1.00 59.34 359 PRO A N 1
ATOM 2825 C CA . PRO A 1 359 ? 10.030 25.203 14.538 1.00 59.34 359 PRO A CA 1
ATOM 2826 C C . PRO A 1 359 ? 9.526 23.984 15.317 1.00 59.34 359 PRO A C 1
ATOM 2828 O O . PRO A 1 359 ? 9.189 22.956 14.716 1.00 59.34 359 PRO A O 1
ATOM 2831 N N . HIS A 1 360 ? 9.490 24.090 16.647 1.00 66.25 360 HIS A N 1
ATOM 2832 C CA . HIS A 1 360 ? 8.998 23.015 17.505 1.00 66.25 360 HIS A CA 1
ATOM 2833 C C . HIS A 1 360 ? 7.485 22.813 17.305 1.00 66.25 360 HIS A C 1
ATOM 2835 O O . HIS A 1 360 ? 6.771 23.712 16.853 1.00 66.25 360 HIS A O 1
ATOM 2841 N N . ASN A 1 361 ? 6.980 21.618 17.617 1.00 64.06 361 ASN A N 1
ATOM 2842 C CA . ASN A 1 361 ? 5.547 21.341 17.512 1.00 64.06 361 ASN A CA 1
ATOM 2843 C C . ASN A 1 361 ? 4.815 21.907 18.741 1.00 64.06 361 ASN A C 1
ATOM 2845 O O . ASN A 1 361 ? 5.073 21.451 19.852 1.00 64.06 361 ASN A O 1
ATOM 2849 N N . GLU A 1 362 ? 3.875 22.830 18.538 1.00 75.38 362 GLU A N 1
ATOM 2850 C CA . GLU A 1 362 ? 2.899 23.249 19.560 1.00 75.38 362 GLU A CA 1
ATOM 2851 C C . GLU A 1 362 ? 1.887 22.128 19.820 1.00 75.38 362 GLU A C 1
ATOM 2853 O O . GLU A 1 362 ? 1.549 21.809 20.958 1.00 75.38 362 GLU A O 1
ATOM 2858 N N . VAL A 1 363 ? 1.444 21.472 18.742 1.00 81.62 363 VAL A N 1
ATOM 2859 C CA . VAL A 1 363 ? 0.640 20.251 18.803 1.00 81.62 363 VAL A CA 1
ATOM 2860 C C . VAL A 1 363 ? 1.401 19.160 18.070 1.00 81.62 363 VAL A C 1
ATOM 2862 O O . VAL A 1 363 ? 1.428 19.106 16.840 1.00 81.62 363 VAL A O 1
ATOM 2865 N N . GLY A 1 364 ? 2.060 18.304 18.849 1.00 79.94 364 GLY A N 1
ATOM 2866 C CA . GLY A 1 364 ? 2.751 17.125 18.342 1.00 79.94 364 GLY A CA 1
ATOM 2867 C C . GLY A 1 364 ? 1.790 16.013 17.916 1.00 79.94 364 GLY A C 1
ATOM 2868 O O . GLY A 1 364 ? 0.618 15.993 18.285 1.00 79.94 364 GLY A O 1
ATOM 2869 N N . ASP A 1 365 ? 2.320 15.040 17.180 1.00 83.69 365 ASP A N 1
ATOM 2870 C CA . ASP A 1 365 ? 1.550 13.950 16.570 1.00 83.69 365 ASP A CA 1
ATOM 2871 C C . ASP A 1 365 ? 0.724 13.132 17.585 1.00 83.69 365 ASP A C 1
ATOM 2873 O O . ASP A 1 365 ? -0.457 12.897 17.357 1.00 83.69 365 ASP A O 1
ATOM 2877 N N . ARG A 1 366 ? 1.273 12.820 18.771 1.00 89.06 366 ARG A N 1
ATOM 2878 C CA . ARG A 1 366 ? 0.517 12.184 19.873 1.00 89.06 366 ARG A CA 1
ATOM 2879 C C . ARG A 1 366 ? -0.762 12.949 20.215 1.00 89.06 366 ARG A C 1
ATOM 2881 O O . ARG A 1 366 ? -1.830 12.358 20.303 1.00 89.06 366 ARG A O 1
ATOM 2888 N N . ARG A 1 367 ? -0.643 14.264 20.432 1.00 87.88 367 ARG A N 1
ATOM 2889 C CA . ARG A 1 367 ? -1.768 15.104 20.858 1.00 87.88 367 ARG A CA 1
ATOM 2890 C C . ARG A 1 367 ? -2.783 15.267 19.732 1.00 87.88 367 ARG A C 1
ATOM 2892 O O . ARG A 1 367 ? -3.974 15.237 20.009 1.00 87.88 367 ARG A O 1
ATOM 2899 N N . ALA A 1 368 ? -2.318 15.379 18.489 1.00 89.12 368 ALA A N 1
ATOM 2900 C CA . ALA A 1 368 ? -3.180 15.385 17.313 1.00 89.12 368 ALA A CA 1
ATOM 2901 C C . ALA A 1 368 ? -4.005 14.089 17.204 1.00 89.12 368 ALA A C 1
ATOM 2903 O O . ALA A 1 368 ? -5.211 14.160 16.990 1.00 89.12 368 ALA A O 1
ATOM 2904 N N . ILE A 1 369 ? -3.379 12.922 17.413 1.00 92.75 369 ILE A N 1
ATOM 2905 C CA . ILE A 1 369 ? -4.072 11.624 17.443 1.00 92.75 369 ILE A CA 1
ATOM 2906 C C . ILE A 1 369 ? -5.114 11.586 18.567 1.00 92.75 369 ILE A C 1
ATOM 2908 O O . ILE A 1 369 ? -6.255 11.211 18.305 1.00 92.75 369 ILE A O 1
ATOM 2912 N N . THR A 1 370 ? -4.751 12.002 19.789 1.00 92.56 370 THR A N 1
ATOM 2913 C CA . THR A 1 370 ? -5.692 12.049 20.922 1.00 92.56 370 THR A CA 1
ATOM 2914 C C . THR A 1 370 ? -6.909 12.912 20.607 1.00 92.56 370 THR A C 1
ATOM 2916 O O . THR A 1 370 ? -8.024 12.432 20.771 1.00 92.56 370 THR A O 1
ATOM 2919 N N . ILE A 1 371 ? -6.707 14.153 20.146 1.00 92.44 371 ILE A N 1
ATOM 2920 C CA . ILE A 1 371 ? -7.806 15.087 19.854 1.00 92.44 371 ILE A CA 1
ATOM 2921 C C . ILE A 1 371 ? -8.737 14.483 18.802 1.00 92.44 371 ILE A C 1
ATOM 2923 O O . ILE A 1 371 ? -9.936 14.394 19.031 1.00 92.44 371 ILE A O 1
ATOM 2927 N N . ASN A 1 372 ? -8.180 13.983 17.694 1.00 93.25 372 ASN A N 1
ATOM 2928 C CA . ASN A 1 372 ? -8.987 13.382 16.635 1.00 93.25 372 ASN A CA 1
ATOM 2929 C C . ASN A 1 372 ? -9.810 12.198 17.163 1.00 93.25 372 ASN A C 1
ATOM 2931 O O . ASN A 1 372 ? -11.007 12.121 16.923 1.00 93.25 372 ASN A O 1
ATOM 2935 N N . LEU A 1 373 ? -9.193 11.283 17.917 1.00 91.69 373 LEU A N 1
ATOM 2936 C CA . LEU A 1 373 ? -9.904 10.128 18.466 1.00 91.69 373 LEU A CA 1
ATOM 2937 C C . LEU A 1 373 ? -10.993 10.520 19.462 1.00 91.69 373 LEU A C 1
ATOM 2939 O O . LEU A 1 373 ? -12.091 9.977 19.374 1.00 91.69 373 LEU A O 1
ATOM 2943 N N . GLN A 1 374 ? -10.706 11.443 20.381 1.00 90.94 374 GLN A N 1
ATOM 2944 C CA . GLN A 1 374 ? -11.687 11.928 21.351 1.00 90.94 374 GLN A CA 1
ATOM 2945 C C . GLN A 1 374 ? -12.884 12.562 20.639 1.00 90.94 374 GLN A C 1
ATOM 2947 O O . GLN A 1 374 ? -14.015 12.178 20.923 1.00 90.94 374 GLN A O 1
ATOM 2952 N N . ASP A 1 375 ? -12.639 13.441 19.664 1.00 89.44 375 ASP A N 1
ATOM 2953 C CA . ASP A 1 375 ? -13.697 14.109 18.905 1.00 89.44 375 ASP A CA 1
ATOM 2954 C C . ASP A 1 375 ? -14.577 13.096 18.157 1.00 89.44 375 ASP A C 1
ATOM 2956 O O . ASP A 1 375 ? -15.804 13.158 18.235 1.00 89.44 375 ASP A O 1
ATOM 2960 N N . ARG A 1 376 ? -13.969 12.125 17.458 1.00 87.81 376 ARG A N 1
ATOM 2961 C CA . ARG A 1 376 ? -14.717 11.132 16.665 1.00 87.81 376 ARG A CA 1
ATOM 2962 C C . ARG A 1 376 ? -15.465 10.124 17.526 1.00 87.81 376 ARG A C 1
ATOM 2964 O O . ARG A 1 376 ? -16.626 9.832 17.257 1.00 87.81 376 ARG A O 1
ATOM 2971 N N . LEU A 1 377 ? -14.822 9.591 18.562 1.00 86.12 377 LEU A N 1
ATOM 2972 C CA . LEU A 1 377 ? -15.449 8.600 19.434 1.00 86.12 377 LEU A CA 1
ATOM 2973 C C . LEU A 1 377 ? -16.544 9.224 20.308 1.00 86.12 377 LEU A C 1
ATOM 2975 O O . LEU A 1 377 ? -17.566 8.582 20.535 1.00 86.12 377 LEU A O 1
ATOM 2979 N N . ALA A 1 378 ? -16.378 10.472 20.759 1.00 83.69 378 ALA A N 1
ATOM 2980 C CA . ALA A 1 378 ? -17.431 11.184 21.480 1.00 83.69 378 ALA A CA 1
ATOM 2981 C C . ALA A 1 378 ? -18.665 11.414 20.594 1.00 83.69 378 ALA A C 1
ATOM 2983 O O . ALA A 1 378 ? -19.784 11.188 21.049 1.00 83.69 378 ALA A O 1
ATOM 2984 N N . GLN A 1 379 ? -18.470 11.795 19.325 1.00 83.00 379 GLN A N 1
ATOM 2985 C CA . GLN A 1 379 ? -19.565 11.994 18.368 1.00 83.00 379 GLN A CA 1
ATOM 2986 C C . GLN A 1 379 ? -20.342 10.707 18.064 1.00 83.00 379 GLN A C 1
ATOM 2988 O O . GLN A 1 379 ? -21.567 10.751 17.970 1.00 83.00 379 GLN A O 1
ATOM 2993 N N . ASP A 1 380 ? -19.650 9.577 17.902 1.00 81.81 380 ASP A N 1
ATOM 2994 C CA . ASP A 1 380 ? -20.280 8.323 17.468 1.00 81.81 380 ASP A CA 1
ATOM 2995 C C . ASP A 1 380 ? -20.801 7.452 18.616 1.00 81.81 380 ASP A C 1
ATOM 2997 O O . ASP A 1 380 ? -21.746 6.689 18.416 1.00 81.81 380 ASP A O 1
ATOM 3001 N N . PHE A 1 381 ? -20.206 7.553 19.807 1.00 83.44 381 PHE A N 1
ATOM 3002 C CA . PHE A 1 381 ? -20.488 6.641 20.920 1.00 83.44 381 PHE A CA 1
ATOM 3003 C C . PHE A 1 381 ? -20.866 7.328 22.233 1.00 83.44 381 PHE A C 1
ATOM 3005 O O . PHE A 1 381 ? -21.134 6.632 23.210 1.00 83.44 381 PHE A O 1
ATOM 3012 N N . ASN A 1 382 ? -20.901 8.665 22.277 1.00 82.44 382 ASN A N 1
ATOM 3013 C CA . ASN A 1 382 ? -21.252 9.441 23.470 1.00 82.44 382 ASN A CA 1
ATOM 3014 C C . ASN A 1 382 ? -20.461 9.007 24.725 1.00 82.44 382 ASN A C 1
ATOM 3016 O O . ASN A 1 382 ? -21.028 8.749 25.789 1.00 82.44 382 ASN A O 1
ATOM 3020 N N . LEU A 1 383 ? -19.140 8.859 24.574 1.00 82.19 383 LEU A N 1
ATOM 3021 C CA . LEU A 1 383 ? -18.260 8.395 25.648 1.00 82.19 383 LEU A CA 1
ATOM 3022 C C . LEU A 1 383 ? -18.258 9.362 26.843 1.00 82.19 383 LEU A C 1
ATOM 3024 O O . LEU A 1 383 ? -18.218 10.581 26.675 1.00 82.19 383 LEU A O 1
ATOM 3028 N N . SER A 1 384 ? -18.233 8.808 28.060 1.00 84.00 384 SER A N 1
ATOM 3029 C CA . SER A 1 384 ? -18.084 9.592 29.292 1.00 84.00 384 SER A CA 1
ATOM 3030 C C . SER A 1 384 ? -16.717 10.284 29.368 1.00 84.00 384 SER A C 1
ATOM 3032 O O . SER A 1 384 ? -15.744 9.844 28.751 1.00 84.00 384 SER A O 1
ATOM 3034 N N . LYS A 1 385 ? -16.612 11.339 30.186 1.00 85.19 385 LYS A N 1
ATOM 3035 C CA . LYS A 1 385 ? -15.335 12.023 30.448 1.00 85.19 385 LYS A CA 1
ATOM 3036 C C . LYS A 1 385 ? -14.247 11.049 30.920 1.00 85.19 385 LYS A C 1
ATOM 3038 O O . LYS A 1 385 ? -13.138 11.088 30.397 1.00 85.19 385 LYS A O 1
ATOM 3043 N N . ASP A 1 386 ? -14.597 10.120 31.807 1.00 84.94 386 ASP A N 1
ATOM 3044 C CA . ASP A 1 386 ? -13.669 9.104 32.317 1.00 84.94 386 ASP A CA 1
ATOM 3045 C C . ASP A 1 386 ? -13.113 8.208 31.197 1.00 84.94 386 ASP A C 1
ATOM 3047 O O . ASP A 1 386 ? -11.921 7.902 31.178 1.00 84.94 386 ASP A O 1
ATOM 3051 N N . ASN A 1 387 ? -13.943 7.838 30.213 1.00 85.00 387 ASN A N 1
ATOM 3052 C CA . ASN A 1 387 ? -13.494 7.091 29.033 1.00 85.00 387 ASN A CA 1
ATOM 3053 C C . ASN A 1 387 ? -12.529 7.909 28.164 1.00 85.00 387 ASN A C 1
ATOM 3055 O O . ASN A 1 387 ? -11.544 7.373 27.655 1.00 85.00 387 ASN A O 1
ATOM 3059 N N . LEU A 1 388 ? -12.789 9.208 27.994 1.00 86.19 388 LEU A N 1
ATOM 3060 C CA . LEU A 1 388 ? -11.933 10.099 27.207 1.00 86.19 388 LEU A CA 1
ATOM 3061 C C . LEU A 1 388 ? -10.574 10.343 27.884 1.00 86.19 388 LEU A C 1
ATOM 3063 O O . LEU A 1 388 ? -9.551 10.389 27.193 1.00 86.19 388 LEU A O 1
ATOM 3067 N N . ASP A 1 389 ? -10.542 10.449 29.213 1.00 86.75 389 ASP A N 1
ATOM 3068 C CA . ASP A 1 389 ? -9.308 10.576 30.000 1.00 86.75 389 ASP A CA 1
ATOM 3069 C C . ASP A 1 389 ? -8.501 9.261 29.995 1.00 86.75 389 ASP A C 1
ATOM 3071 O O . ASP A 1 389 ? -7.267 9.260 29.859 1.00 86.75 389 ASP A O 1
ATOM 3075 N N . ALA A 1 390 ? -9.195 8.119 30.058 1.00 87.00 390 ALA A N 1
ATOM 3076 C CA . ALA A 1 390 ? -8.589 6.800 29.905 1.00 87.00 390 ALA A CA 1
ATOM 3077 C C . ALA A 1 390 ? -7.983 6.604 28.502 1.00 87.00 390 ALA A C 1
ATOM 3079 O O . ALA A 1 390 ? -6.865 6.092 28.380 1.00 87.00 390 ALA A O 1
ATOM 3080 N N . LEU A 1 391 ? -8.660 7.087 27.454 1.00 88.81 391 LEU A N 1
ATOM 3081 C CA . LEU A 1 391 ? -8.171 7.097 26.074 1.00 88.81 391 LEU A CA 1
ATOM 3082 C C . LEU A 1 391 ? -6.890 7.936 25.909 1.00 88.81 391 LEU A C 1
ATOM 3084 O O . LEU A 1 391 ? -5.931 7.453 25.303 1.00 88.81 391 LEU A O 1
ATOM 3088 N N . ASP A 1 392 ? -6.817 9.160 26.453 1.00 89.44 392 ASP A N 1
ATOM 3089 C CA . ASP A 1 392 ? -5.573 9.956 26.381 1.00 89.44 392 ASP A CA 1
ATOM 3090 C C . ASP A 1 392 ? -4.421 9.245 27.098 1.00 89.44 392 ASP A C 1
ATOM 3092 O O . ASP A 1 392 ? -3.301 9.167 26.581 1.00 89.44 392 ASP A O 1
ATOM 3096 N N . SER A 1 393 ? -4.709 8.655 28.259 1.00 87.38 393 SER A N 1
ATOM 3097 C CA . SER A 1 393 ? -3.734 7.871 29.016 1.00 87.38 393 SER A CA 1
ATOM 3098 C C . SER A 1 393 ? -3.233 6.659 28.220 1.00 87.38 393 SER A C 1
ATOM 3100 O O . SER A 1 393 ? -2.030 6.383 28.208 1.00 87.38 393 SER A O 1
ATOM 3102 N N . TRP A 1 394 ? -4.132 5.974 27.511 1.00 87.56 394 TRP A N 1
ATOM 3103 C CA . TRP A 1 394 ? -3.824 4.843 26.633 1.00 87.56 394 TRP A CA 1
ATOM 3104 C C . TRP A 1 394 ? -2.918 5.242 25.463 1.00 87.56 394 TRP A C 1
ATOM 3106 O O . TRP A 1 394 ? -1.844 4.663 25.281 1.00 87.56 394 TRP A O 1
ATOM 3116 N N . ILE A 1 395 ? -3.265 6.308 24.736 1.00 88.19 395 ILE A N 1
ATOM 3117 C CA . ILE A 1 395 ? -2.443 6.829 23.631 1.00 88.19 395 ILE A CA 1
ATOM 3118 C C . ILE A 1 395 ? -1.071 7.276 24.144 1.00 88.19 395 ILE A C 1
ATOM 3120 O O . ILE A 1 395 ? -0.047 7.019 23.505 1.00 88.19 395 ILE A O 1
ATOM 3124 N N . LYS A 1 396 ? -1.020 7.935 25.310 1.00 85.94 396 LYS A N 1
ATOM 3125 C CA . LYS A 1 396 ? 0.231 8.387 25.929 1.00 85.94 396 LYS A CA 1
ATOM 3126 C C . LYS A 1 396 ? 1.184 7.232 26.209 1.00 85.94 396 LYS A C 1
ATOM 3128 O O . LYS A 1 396 ? 2.364 7.352 25.874 1.00 85.94 396 LYS A O 1
ATOM 3133 N N . ARG A 1 397 ? 0.689 6.129 26.778 1.00 80.50 397 ARG A N 1
ATOM 3134 C CA . ARG A 1 397 ? 1.491 4.921 27.029 1.00 80.50 397 ARG A CA 1
ATOM 3135 C C . ARG A 1 397 ? 2.042 4.349 25.727 1.00 80.50 397 ARG A C 1
ATOM 3137 O O . ARG A 1 397 ? 3.259 4.230 25.587 1.00 80.50 397 ARG A O 1
ATOM 3144 N N . LEU A 1 398 ? 1.167 4.102 24.751 1.00 79.94 398 LEU A N 1
ATOM 3145 C CA . LEU A 1 398 ? 1.556 3.523 23.467 1.00 79.94 398 LEU A CA 1
ATOM 3146 C C . LEU A 1 398 ? 2.624 4.357 22.747 1.00 79.94 398 LEU A C 1
ATOM 3148 O O . LEU A 1 398 ? 3.629 3.838 22.258 1.00 79.94 398 LEU A O 1
ATOM 3152 N N . TYR A 1 399 ? 2.422 5.671 22.701 1.00 77.50 399 TYR A N 1
ATOM 3153 C CA . TYR A 1 399 ? 3.291 6.573 21.960 1.00 77.50 399 TYR A CA 1
ATOM 3154 C C . TYR A 1 399 ? 4.658 6.759 22.638 1.00 77.50 399 TYR A C 1
ATOM 3156 O O . TYR A 1 399 ? 5.687 6.732 21.960 1.00 77.50 399 TYR A O 1
ATOM 3164 N N . ASN A 1 400 ? 4.686 6.920 23.966 1.00 72.38 400 ASN A N 1
ATOM 3165 C CA . ASN A 1 400 ? 5.930 7.150 24.705 1.00 72.38 400 ASN A CA 1
ATOM 3166 C C . ASN A 1 400 ? 6.814 5.900 24.757 1.00 72.38 400 ASN A C 1
ATOM 3168 O O . ASN A 1 400 ? 8.035 6.021 24.676 1.00 72.38 400 ASN A O 1
ATOM 3172 N N . VAL A 1 401 ? 6.211 4.714 24.865 1.00 65.81 401 VAL A N 1
ATOM 3173 C CA . VAL A 1 401 ? 6.962 3.462 24.979 1.00 65.81 401 VAL A CA 1
ATOM 3174 C C . VAL A 1 401 ? 7.409 2.967 23.602 1.00 65.81 401 VAL A C 1
ATOM 3176 O O . VAL A 1 401 ? 8.601 2.772 23.389 1.00 65.81 401 VAL A O 1
ATOM 3179 N N . HIS A 1 402 ? 6.509 2.839 22.621 1.00 61.34 402 HIS A N 1
ATOM 3180 C CA . HIS A 1 402 ? 6.833 2.116 21.383 1.00 61.34 402 HIS A CA 1
ATOM 3181 C C . HIS A 1 402 ? 7.516 2.960 20.315 1.00 61.34 402 HIS A C 1
ATOM 3183 O O . HIS A 1 402 ? 8.469 2.493 19.694 1.00 61.34 402 HIS A O 1
ATOM 3189 N N . ARG A 1 403 ? 7.076 4.204 20.089 1.00 54.28 403 ARG A N 1
ATOM 3190 C CA . ARG A 1 403 ? 7.692 5.042 19.049 1.00 54.28 403 ARG A CA 1
ATOM 3191 C C . ARG A 1 403 ? 9.114 5.432 19.435 1.00 54.28 403 ARG A C 1
ATOM 3193 O O . ARG A 1 403 ? 10.000 5.375 18.592 1.00 54.28 403 ARG A O 1
ATOM 3200 N N . SER A 1 404 ? 9.331 5.783 20.702 1.00 51.00 404 SER A N 1
ATOM 3201 C CA . SER A 1 404 ? 10.659 6.118 21.220 1.00 51.00 404 SER A CA 1
ATOM 3202 C C . SER A 1 404 ? 11.591 4.904 21.162 1.00 51.00 404 SER A C 1
ATOM 3204 O O . SER A 1 404 ? 12.645 4.968 20.534 1.00 51.00 404 SER A O 1
ATOM 3206 N N . GLN A 1 405 ? 11.170 3.751 21.699 1.00 49.56 405 GLN A N 1
ATOM 3207 C CA . GLN A 1 405 ? 11.995 2.540 21.683 1.00 49.56 405 GLN A CA 1
ATOM 3208 C C . GLN A 1 405 ? 12.275 2.036 20.269 1.00 49.56 405 GLN A C 1
ATOM 3210 O O . GLN A 1 405 ? 13.413 1.666 19.998 1.00 49.56 405 GLN A O 1
ATOM 3215 N N . PHE A 1 406 ? 11.297 2.048 19.357 1.00 52.53 406 PHE A N 1
ATOM 3216 C CA . PHE A 1 406 ? 11.500 1.618 17.972 1.00 52.53 406 PHE A CA 1
ATOM 3217 C C . PHE A 1 406 ? 12.410 2.576 17.196 1.00 52.53 406 PHE A C 1
ATOM 3219 O O . PHE A 1 406 ? 13.319 2.118 16.516 1.00 52.53 406 PHE A O 1
ATOM 3226 N N . VAL A 1 407 ? 12.231 3.898 17.319 1.00 49.22 407 VAL A N 1
ATOM 3227 C CA . VAL A 1 407 ? 13.115 4.877 16.660 1.00 49.22 407 VAL A CA 1
ATOM 3228 C C . VAL A 1 407 ? 14.536 4.778 17.207 1.00 49.22 407 VAL A C 1
ATOM 3230 O O . VAL A 1 407 ? 15.475 4.757 16.419 1.00 49.22 407 VAL A O 1
ATOM 3233 N N . HIS A 1 408 ? 14.711 4.640 18.523 1.00 42.81 408 HIS A N 1
ATOM 3234 C CA . HIS A 1 408 ? 16.036 4.472 19.114 1.00 42.81 408 HIS A CA 1
ATOM 3235 C C . HIS A 1 408 ? 16.671 3.132 18.733 1.00 42.81 408 HIS A C 1
ATOM 3237 O O . HIS A 1 408 ? 17.833 3.113 18.344 1.00 42.81 408 HIS A O 1
ATOM 3243 N N . SER A 1 409 ? 15.933 2.019 18.754 1.00 41.78 409 SER A N 1
ATOM 3244 C CA . SER A 1 409 ? 16.472 0.714 18.339 1.00 41.78 409 SER A CA 1
ATOM 3245 C C . SER A 1 409 ? 16.732 0.627 16.832 1.00 41.78 409 SER A C 1
ATOM 3247 O O . SER A 1 409 ? 17.731 0.037 16.434 1.00 41.78 409 SER A O 1
ATOM 3249 N N . ALA A 1 410 ? 15.927 1.276 15.988 1.00 42.72 410 ALA A N 1
ATOM 3250 C CA . ALA A 1 410 ? 16.197 1.414 14.558 1.00 42.72 410 ALA A CA 1
ATOM 3251 C C . ALA A 1 410 ? 17.401 2.328 14.284 1.00 42.72 410 ALA A C 1
ATOM 3253 O O . ALA A 1 410 ? 18.211 2.007 13.423 1.00 42.72 410 ALA A O 1
ATOM 3254 N N . GLN A 1 411 ? 17.566 3.428 15.029 1.00 37.12 411 GLN A N 1
ATOM 3255 C CA . GLN A 1 411 ? 18.755 4.286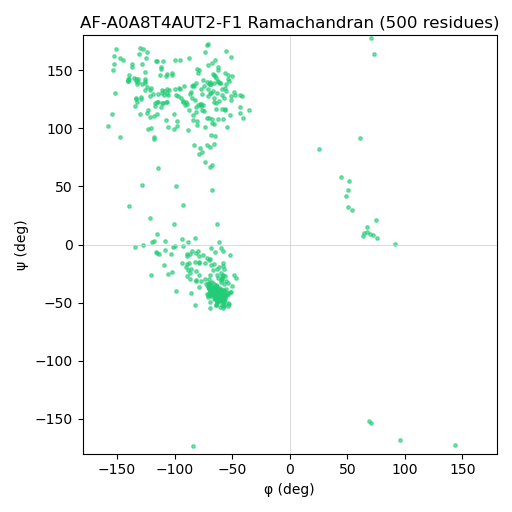 14.957 1.00 37.12 411 GLN A CA 1
ATOM 3256 C C . GLN A 1 411 ? 20.016 3.564 15.439 1.00 37.12 411 GLN A C 1
ATOM 3258 O O . GLN A 1 411 ? 21.064 3.733 14.824 1.00 37.12 411 GLN A O 1
ATOM 3263 N N . HIS A 1 412 ? 19.927 2.756 16.499 1.00 35.66 412 HIS A N 1
ATOM 3264 C CA . HIS A 1 412 ? 21.030 1.920 16.975 1.00 35.66 412 HIS A CA 1
ATOM 3265 C C . HIS A 1 412 ? 21.411 0.873 15.929 1.00 35.66 412 HIS A C 1
ATOM 3267 O O . HIS A 1 412 ? 22.553 0.880 15.487 1.00 35.66 412 HIS A O 1
ATOM 3273 N N . ARG A 1 413 ? 20.444 0.098 15.418 1.00 37.41 413 ARG A N 1
ATOM 3274 C CA . ARG A 1 413 ? 20.678 -0.872 14.335 1.00 37.41 413 ARG A CA 1
ATOM 3275 C C . ARG A 1 413 ? 21.242 -0.197 13.084 1.00 37.41 413 ARG A C 1
ATOM 3277 O O . ARG A 1 413 ? 22.211 -0.673 12.516 1.00 37.41 413 ARG A O 1
ATOM 3284 N N . PHE A 1 414 ? 20.689 0.941 12.662 1.00 34.72 414 PHE A N 1
ATOM 3285 C CA . PHE A 1 414 ? 21.193 1.677 11.501 1.00 34.72 414 PHE A CA 1
ATOM 3286 C C . PHE A 1 414 ? 22.622 2.184 11.716 1.00 34.72 414 PHE A C 1
ATOM 3288 O O . PHE A 1 414 ? 23.429 2.054 10.808 1.00 34.72 414 PHE A O 1
ATOM 3295 N N . ARG A 1 415 ? 22.968 2.715 12.899 1.00 35.19 415 ARG A N 1
ATOM 3296 C CA . ARG A 1 415 ? 24.344 3.136 13.230 1.00 35.19 415 ARG A CA 1
ATOM 3297 C C . ARG A 1 415 ? 25.309 1.951 13.301 1.00 35.19 415 ARG A C 1
ATOM 3299 O O . ARG A 1 415 ? 26.413 2.070 12.790 1.00 35.19 415 ARG A O 1
ATOM 3306 N N . GLU A 1 416 ? 24.881 0.824 13.860 1.00 33.84 416 GLU A N 1
ATOM 3307 C CA . GLU A 1 416 ? 25.646 -0.430 13.913 1.00 33.84 416 GLU A CA 1
ATOM 3308 C C . GLU A 1 416 ? 25.904 -1.001 12.505 1.00 33.84 416 GLU A C 1
ATOM 3310 O O . GLU A 1 416 ? 26.997 -1.488 12.235 1.00 33.84 416 GLU A O 1
ATOM 3315 N N . PHE A 1 417 ? 24.953 -0.867 11.569 1.00 36.47 417 PHE A N 1
ATOM 3316 C CA . PHE A 1 417 ? 25.146 -1.251 10.163 1.00 36.47 417 PHE A CA 1
ATOM 3317 C C . PHE A 1 417 ? 25.951 -0.214 9.347 1.00 36.47 417 PHE A C 1
ATOM 3319 O O . PHE A 1 417 ? 26.764 -0.602 8.507 1.00 36.47 417 PHE A O 1
ATOM 3326 N N . ASN A 1 418 ? 25.785 1.091 9.600 1.00 31.44 418 ASN A N 1
ATOM 3327 C CA . ASN A 1 418 ? 26.497 2.168 8.886 1.00 31.44 418 ASN A CA 1
ATOM 3328 C C . ASN A 1 418 ? 27.939 2.405 9.359 1.00 31.44 418 ASN A C 1
ATOM 3330 O O . ASN A 1 418 ? 28.673 3.141 8.704 1.00 31.44 418 ASN A O 1
ATOM 3334 N N . GLN A 1 419 ? 28.377 1.800 10.464 1.00 38.62 419 GLN A N 1
ATOM 3335 C CA . GLN A 1 419 ? 29.780 1.875 10.895 1.00 38.62 419 GLN A CA 1
ATOM 3336 C C . GLN A 1 419 ? 30.748 1.121 9.962 1.00 38.62 419 GLN A C 1
ATOM 3338 O O . GLN A 1 419 ? 31.956 1.218 10.134 1.00 38.62 419 GLN A O 1
ATOM 3343 N N . SER A 1 420 ? 30.243 0.438 8.930 1.00 38.12 420 SER A N 1
ATOM 3344 C CA . SER A 1 420 ? 31.044 -0.308 7.951 1.00 38.12 420 SER A CA 1
ATOM 3345 C C . SER A 1 420 ? 31.518 0.503 6.730 1.00 38.12 420 SER A C 1
ATOM 3347 O O . SER A 1 420 ? 32.169 -0.058 5.853 1.00 38.12 420 SER A O 1
ATOM 3349 N N . THR A 1 421 ? 31.229 1.810 6.645 1.00 38.50 421 THR A N 1
ATOM 3350 C CA . THR A 1 421 ? 31.595 2.644 5.474 1.00 38.50 421 THR A CA 1
ATOM 3351 C C . THR A 1 421 ? 32.605 3.765 5.757 1.00 38.50 421 THR A C 1
ATOM 3353 O O . THR A 1 421 ? 32.824 4.614 4.896 1.00 38.50 421 THR A O 1
ATOM 3356 N N . GLY A 1 422 ? 33.212 3.799 6.947 1.00 33.00 422 GLY A N 1
ATOM 3357 C CA . GLY A 1 422 ? 34.314 4.713 7.276 1.00 33.00 422 GLY A CA 1
ATOM 3358 C C . GLY A 1 422 ? 35.671 4.037 7.071 1.00 33.00 422 GLY A C 1
ATOM 3359 O O . GLY A 1 422 ? 35.854 2.905 7.496 1.00 33.00 422 GLY A O 1
ATOM 3360 N N . ASN A 1 423 ? 36.604 4.730 6.422 1.00 35.94 423 ASN A N 1
ATOM 3361 C CA . ASN A 1 423 ? 37.908 4.253 5.936 1.00 35.94 423 ASN A CA 1
ATOM 3362 C C . ASN A 1 423 ? 38.938 3.772 6.987 1.00 35.94 423 ASN A C 1
ATOM 3364 O O . ASN A 1 423 ? 40.108 3.636 6.638 1.00 35.94 423 ASN A O 1
ATOM 3368 N N . ASP A 1 424 ? 38.554 3.454 8.221 1.00 35.94 424 ASP A N 1
ATOM 3369 C CA . ASP A 1 424 ? 39.499 2.935 9.212 1.00 35.94 424 ASP A CA 1
ATOM 3370 C C . ASP A 1 424 ? 39.384 1.414 9.335 1.00 35.94 424 ASP A C 1
ATOM 3372 O O . ASP A 1 424 ? 38.514 0.855 10.004 1.00 35.94 424 ASP A O 1
ATOM 3376 N N . GLN A 1 425 ? 40.313 0.728 8.666 1.00 40.03 425 GLN A N 1
ATOM 3377 C CA . GLN A 1 425 ? 40.630 -0.662 8.955 1.00 40.03 425 GLN A CA 1
ATOM 3378 C C . GLN A 1 425 ? 41.174 -0.768 10.382 1.00 40.03 425 GLN A C 1
ATOM 3380 O O . GLN A 1 425 ? 42.324 -0.432 10.620 1.00 40.03 425 GLN A O 1
ATOM 3385 N N . THR A 1 426 ? 40.395 -1.321 11.306 1.00 32.00 426 THR A N 1
ATOM 3386 C CA . THR A 1 426 ? 40.899 -2.317 12.265 1.00 32.00 426 THR A CA 1
ATOM 3387 C C . THR A 1 426 ? 39.744 -3.199 12.740 1.00 32.00 426 THR A C 1
ATOM 3389 O O . THR A 1 426 ? 38.814 -2.752 13.398 1.00 32.00 426 THR A O 1
ATOM 3392 N N . SER A 1 427 ? 39.801 -4.473 12.343 1.00 37.16 427 SER A N 1
ATOM 3393 C CA . SER A 1 427 ? 39.350 -5.641 13.114 1.00 37.16 427 SER A CA 1
ATOM 3394 C C . SER A 1 427 ? 38.265 -5.407 14.177 1.00 37.16 427 SER A C 1
ATOM 3396 O O . SER A 1 427 ? 38.537 -5.362 15.375 1.00 37.16 427 SER A O 1
ATOM 3398 N N . GLY A 1 428 ? 37.017 -5.374 13.732 1.00 30.39 428 GLY A N 1
ATOM 3399 C CA . GLY A 1 428 ? 35.856 -5.576 14.580 1.00 30.39 428 GLY A CA 1
ATOM 3400 C C . GLY A 1 428 ? 34.708 -6.014 13.693 1.00 30.39 428 GLY A C 1
ATOM 3401 O O . GLY A 1 428 ? 34.104 -5.188 13.017 1.00 30.39 428 GLY A O 1
ATOM 3402 N N . GLY A 1 429 ? 34.395 -7.314 13.673 1.00 33.91 429 GLY A N 1
ATOM 3403 C CA . GLY A 1 429 ? 33.044 -7.729 13.284 1.00 33.91 429 GLY A CA 1
ATOM 3404 C C . GLY A 1 429 ? 32.015 -6.937 14.107 1.00 33.91 429 GLY A C 1
ATOM 3405 O O . GLY A 1 429 ? 32.399 -6.370 15.132 1.00 33.91 429 GLY A O 1
ATOM 3406 N N . PRO A 1 430 ? 30.740 -6.866 13.681 1.00 31.81 430 PRO A N 1
ATOM 3407 C CA . PRO A 1 430 ? 29.717 -6.102 14.396 1.00 31.81 430 PRO A CA 1
ATOM 3408 C C . PRO A 1 430 ? 29.849 -6.348 15.904 1.00 31.81 430 PRO A C 1
ATOM 3410 O O . PRO A 1 430 ? 29.686 -7.478 16.362 1.00 31.81 430 PRO A O 1
ATOM 3413 N N . THR A 1 431 ? 30.219 -5.312 16.670 1.00 33.59 431 THR A N 1
ATOM 3414 C CA . THR A 1 431 ? 30.551 -5.422 18.107 1.00 33.59 431 THR A CA 1
ATOM 3415 C C . THR A 1 431 ? 29.347 -5.829 18.953 1.00 33.59 431 THR A C 1
ATOM 3417 O O . THR A 1 431 ? 29.479 -6.147 20.131 1.00 33.59 431 THR A O 1
ATOM 3420 N N . ALA A 1 432 ? 28.175 -5.897 18.331 1.00 31.44 432 ALA A N 1
ATOM 3421 C CA . ALA A 1 432 ? 27.087 -6.738 18.759 1.00 31.44 432 ALA A CA 1
ATOM 3422 C C . ALA A 1 432 ? 26.527 -7.448 17.520 1.00 31.44 432 ALA A C 1
ATOM 3424 O O . ALA A 1 432 ? 25.987 -6.805 16.619 1.00 31.44 432 ALA A O 1
ATOM 3425 N N . ALA A 1 433 ? 26.574 -8.785 17.492 1.00 30.19 433 ALA A N 1
ATOM 3426 C CA . ALA A 1 433 ? 25.468 -9.501 16.864 1.00 30.19 433 ALA A CA 1
ATOM 3427 C C . ALA A 1 433 ? 24.189 -8.895 17.464 1.00 30.19 433 ALA A C 1
ATOM 3429 O O . ALA A 1 433 ? 24.182 -8.713 18.686 1.00 30.19 433 ALA A O 1
ATOM 3430 N N . PRO A 1 434 ? 23.170 -8.513 16.667 1.00 33.22 434 PRO A N 1
ATOM 3431 C CA . PRO A 1 434 ? 21.945 -7.941 17.204 1.00 33.22 434 PRO A CA 1
ATOM 3432 C C . PRO A 1 434 ? 21.421 -8.934 18.225 1.00 33.22 434 PRO A C 1
ATOM 3434 O O . PRO A 1 434 ? 20.920 -9.998 17.873 1.00 33.22 434 PRO A O 1
ATOM 3437 N N . SER A 1 435 ? 21.653 -8.641 19.498 1.00 33.22 435 SER A N 1
ATOM 3438 C CA . SER A 1 435 ? 21.294 -9.577 20.525 1.00 33.22 435 SER A CA 1
ATOM 3439 C C . SER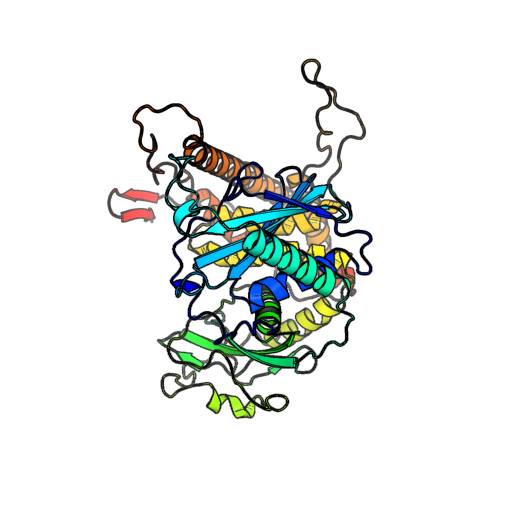 A 1 435 ? 19.788 -9.453 20.623 1.00 33.22 435 SER A C 1
ATOM 3441 O O . SER A 1 435 ? 19.239 -8.392 20.944 1.00 33.22 435 SER A O 1
ATOM 3443 N N . ASP A 1 436 ? 19.102 -10.562 20.381 1.00 35.72 436 ASP A N 1
ATOM 3444 C CA . ASP A 1 436 ? 17.704 -10.717 20.767 1.00 35.72 436 ASP A CA 1
ATOM 3445 C C . ASP A 1 436 ? 17.503 -10.369 22.264 1.00 35.72 436 ASP A C 1
ATOM 3447 O O . ASP A 1 436 ? 16.391 -10.190 22.731 1.00 35.72 436 ASP A O 1
ATOM 3451 N N . SER A 1 437 ? 18.565 -10.171 23.053 1.00 32.78 437 SER A N 1
ATOM 3452 C CA . SER A 1 437 ? 18.505 -9.796 24.465 1.00 32.78 437 SER A CA 1
ATOM 3453 C C . SER A 1 437 ? 18.065 -8.359 24.781 1.00 32.78 437 SER A C 1
ATOM 3455 O O . SER A 1 437 ? 17.738 -8.098 25.936 1.00 32.78 437 SER A O 1
ATOM 3457 N N . ARG A 1 438 ? 17.970 -7.427 23.816 1.00 35.28 438 ARG A N 1
ATOM 3458 C CA . ARG A 1 438 ? 17.183 -6.183 24.014 1.00 35.28 438 ARG A CA 1
ATOM 3459 C C . ARG A 1 438 ? 15.743 -6.335 23.508 1.00 35.28 438 ARG A C 1
ATOM 3461 O O . ARG A 1 438 ? 15.136 -5.381 23.026 1.00 35.28 438 ARG A O 1
ATOM 3468 N N . ILE A 1 439 ? 15.169 -7.534 23.629 1.00 41.53 439 ILE A N 1
ATOM 3469 C CA . ILE A 1 439 ? 13.715 -7.699 23.663 1.00 41.53 439 ILE A CA 1
ATOM 3470 C C . ILE A 1 439 ? 13.184 -6.843 24.816 1.00 41.53 439 ILE A C 1
ATOM 3472 O O . ILE A 1 439 ? 13.652 -6.914 25.950 1.00 41.53 439 ILE A O 1
ATOM 3476 N N . VAL A 1 440 ? 12.233 -5.978 24.476 1.00 44.66 440 VAL A N 1
ATOM 3477 C CA . VAL A 1 440 ? 11.535 -5.063 25.376 1.00 44.66 440 VAL A CA 1
ATOM 3478 C C . VAL A 1 440 ? 11.164 -5.799 26.667 1.00 44.66 440 VAL A C 1
ATOM 3480 O O . VAL A 1 440 ? 10.388 -6.749 26.623 1.00 44.66 440 VAL A O 1
ATOM 3483 N N . SER A 1 441 ? 11.678 -5.350 27.816 1.00 39.53 441 SER A N 1
ATOM 3484 C CA . SER A 1 441 ? 11.508 -5.994 29.134 1.00 39.53 441 SER A CA 1
ATOM 3485 C C . SER A 1 441 ? 10.054 -6.099 29.629 1.00 39.53 441 SER A C 1
ATOM 3487 O O . SER A 1 441 ? 9.812 -6.548 30.744 1.00 39.53 441 SER A O 1
ATOM 3489 N N . LYS A 1 442 ? 9.077 -5.660 28.828 1.00 49.41 442 LYS A N 1
ATOM 3490 C CA . LYS A 1 442 ? 7.676 -5.451 29.208 1.00 49.41 442 LYS A CA 1
ATOM 3491 C C . LYS A 1 442 ? 6.681 -5.906 28.140 1.00 49.41 442 LYS A C 1
ATOM 3493 O O . LYS A 1 442 ? 5.627 -5.298 28.015 1.00 49.41 442 LYS A O 1
ATOM 3498 N N . LEU A 1 443 ? 6.975 -6.967 27.374 1.00 48.62 443 LEU A N 1
ATOM 3499 C CA . LEU A 1 443 ? 6.083 -7.471 26.306 1.00 48.62 443 LEU A CA 1
ATOM 3500 C C . LEU A 1 443 ? 4.605 -7.638 26.756 1.00 48.62 443 LEU A C 1
ATOM 3502 O O . LEU A 1 443 ? 3.684 -7.529 25.945 1.00 48.62 443 LEU A O 1
ATOM 3506 N N . ASN A 1 444 ? 4.407 -7.858 28.058 1.00 49.38 444 ASN A N 1
ATOM 3507 C CA . ASN A 1 444 ? 3.150 -8.194 28.722 1.00 49.38 444 ASN A CA 1
ATOM 3508 C C . ASN A 1 444 ? 2.258 -6.979 29.014 1.00 49.38 444 ASN A C 1
ATOM 3510 O O . ASN A 1 444 ? 1.041 -7.105 28.938 1.00 49.38 444 ASN A O 1
ATOM 3514 N N . GLU A 1 445 ? 2.831 -5.794 29.276 1.00 54.12 445 GLU A N 1
ATOM 3515 C CA . GLU A 1 445 ? 2.047 -4.550 29.427 1.00 54.12 445 GLU A CA 1
ATOM 3516 C C . GLU A 1 445 ? 1.316 -4.193 28.120 1.00 54.12 445 GLU A C 1
ATOM 3518 O O . GLU A 1 445 ? 0.327 -3.466 28.122 1.00 54.12 445 GLU A O 1
ATOM 3523 N N . PHE A 1 446 ? 1.787 -4.730 26.993 1.00 62.81 446 PHE A N 1
ATOM 3524 C CA . PHE A 1 446 ? 1.339 -4.329 25.668 1.00 62.81 446 PHE A CA 1
ATOM 3525 C C . PHE A 1 446 ? 0.213 -5.183 25.108 1.00 62.81 446 PHE A C 1
ATOM 3527 O O . PHE A 1 446 ? -0.381 -4.771 24.124 1.00 62.81 446 PHE A O 1
ATOM 3534 N N . LEU A 1 447 ? -0.080 -6.369 25.649 1.00 66.38 447 LEU A N 1
ATOM 3535 C CA . LEU A 1 447 ? -1.015 -7.293 24.998 1.00 66.38 447 LEU A CA 1
ATOM 3536 C C . LEU A 1 447 ? -2.458 -6.767 25.035 1.00 66.38 447 LEU A C 1
ATOM 3538 O O . LEU A 1 447 ? -3.126 -6.774 24.001 1.00 66.38 447 LEU A O 1
ATOM 3542 N N . SER A 1 448 ? -2.897 -6.236 26.177 1.00 68.62 448 SER A N 1
ATOM 3543 C CA . SER A 1 448 ? -4.213 -5.601 26.329 1.00 68.62 448 SER A CA 1
ATOM 3544 C C . SER A 1 448 ? -4.326 -4.295 25.533 1.00 68.62 448 SER A C 1
ATOM 3546 O O . SER A 1 448 ? -5.330 -4.059 24.861 1.00 68.62 448 SER A O 1
ATOM 3548 N N . ASP A 1 449 ? -3.276 -3.467 25.538 1.00 73.25 449 ASP A N 1
ATOM 3549 C CA . ASP A 1 449 ? -3.239 -2.221 24.763 1.00 73.25 449 ASP A CA 1
ATOM 3550 C C . ASP A 1 449 ? -3.218 -2.491 23.255 1.00 73.25 449 ASP A C 1
ATOM 3552 O O . ASP A 1 449 ? -3.887 -1.812 22.473 1.00 73.25 449 ASP A O 1
ATOM 3556 N N . PHE A 1 450 ? -2.488 -3.525 22.845 1.00 80.12 450 PHE A N 1
ATOM 3557 C CA . PHE A 1 450 ? -2.380 -3.962 21.464 1.00 80.12 450 PHE A CA 1
ATOM 3558 C C . PHE A 1 450 ? -3.707 -4.474 20.913 1.00 80.12 450 PHE A C 1
ATOM 3560 O O . PHE A 1 450 ? -4.043 -4.157 19.777 1.00 80.12 450 PHE A O 1
ATOM 3567 N N . GLN A 1 451 ? -4.487 -5.221 21.700 1.00 84.00 451 GLN A N 1
ATOM 3568 C CA . GLN A 1 451 ? -5.775 -5.768 21.256 1.00 84.00 451 GLN A CA 1
ATOM 3569 C C . GLN A 1 451 ? -6.767 -4.682 20.809 1.00 84.00 451 GLN A C 1
ATOM 3571 O O . GLN A 1 451 ? -7.590 -4.925 19.927 1.00 84.00 451 GLN A O 1
ATOM 3576 N N . LYS A 1 452 ? -6.662 -3.469 21.365 1.00 87.12 452 LYS A N 1
ATOM 3577 C CA . LYS A 1 452 ? -7.550 -2.337 21.048 1.00 87.12 452 LYS A CA 1
ATOM 3578 C C . LYS A 1 452 ? -7.126 -1.612 19.762 1.00 87.12 452 LYS A C 1
ATOM 3580 O O . LYS A 1 452 ? -7.980 -1.116 19.026 1.00 87.12 452 LYS A O 1
ATOM 3585 N N . LEU A 1 453 ? -5.829 -1.596 19.438 1.00 89.06 453 LEU A N 1
ATOM 3586 C CA . LEU A 1 453 ? -5.262 -0.818 18.326 1.00 89.06 453 LEU A CA 1
ATOM 3587 C C . LEU A 1 453 ? -5.845 -1.127 16.935 1.00 89.06 453 LEU A C 1
ATOM 3589 O O . LEU A 1 453 ? -6.195 -0.166 16.242 1.00 89.06 453 LEU A O 1
ATOM 3593 N N . PRO A 1 454 ? -5.984 -2.399 16.503 1.00 90.88 454 PRO A N 1
ATOM 3594 C CA . PRO A 1 454 ? -6.576 -2.716 15.207 1.00 90.88 454 PRO A CA 1
ATOM 3595 C C . PRO A 1 454 ? -7.977 -2.119 15.049 1.00 90.88 454 PRO A C 1
ATOM 3597 O O . PRO A 1 454 ? -8.271 -1.510 14.022 1.00 90.88 454 PRO A O 1
ATOM 3600 N N . ASN A 1 455 ? -8.810 -2.222 16.088 1.00 89.62 455 ASN A N 1
ATOM 3601 C CA . ASN A 1 455 ? -10.188 -1.733 16.069 1.00 89.62 455 ASN A CA 1
ATOM 3602 C C . ASN A 1 455 ? -10.253 -0.202 16.070 1.00 89.62 455 ASN A C 1
ATOM 3604 O O . ASN A 1 455 ? -10.988 0.368 15.268 1.00 89.62 455 ASN A O 1
ATOM 3608 N N . VAL A 1 456 ? -9.439 0.471 16.892 1.00 91.50 456 VAL A N 1
ATOM 3609 C CA . VAL A 1 456 ? -9.372 1.945 16.936 1.00 91.50 456 VAL A CA 1
ATOM 3610 C C . VAL A 1 456 ? -8.872 2.525 15.609 1.00 91.50 456 VAL A C 1
ATOM 3612 O O . VAL A 1 456 ? -9.459 3.461 15.065 1.00 91.50 456 VAL A O 1
ATOM 3615 N N . SER A 1 457 ? -7.804 1.953 15.048 1.00 93.62 457 SER A N 1
ATOM 3616 C CA . SER A 1 457 ? -7.257 2.393 13.762 1.00 93.62 457 SER A CA 1
ATOM 3617 C C . SER A 1 457 ? -8.242 2.135 12.615 1.00 93.62 457 SER A C 1
ATOM 3619 O O . SER A 1 457 ? -8.426 3.001 11.757 1.00 93.62 457 SER A O 1
ATOM 3621 N N . ARG A 1 458 ? -8.925 0.982 12.625 1.00 92.81 458 ARG A N 1
ATOM 3622 C CA . ARG A 1 458 ? -10.000 0.655 11.679 1.00 92.81 458 ARG A CA 1
ATOM 3623 C C . ARG A 1 458 ? -11.169 1.633 11.784 1.00 92.81 458 ARG A C 1
ATOM 3625 O O . ARG A 1 458 ? -11.640 2.090 10.748 1.00 92.81 458 ARG A O 1
ATOM 3632 N N . PHE A 1 459 ? -11.613 1.967 12.996 1.00 91.88 459 PHE A N 1
ATOM 3633 C CA . PHE A 1 459 ? -12.680 2.942 13.235 1.00 91.88 459 PHE A CA 1
ATOM 3634 C C . PHE A 1 459 ? -12.368 4.279 12.552 1.00 91.88 459 PHE A C 1
ATOM 3636 O O . PHE A 1 459 ? -13.157 4.730 11.726 1.00 91.88 459 PHE A O 1
ATOM 3643 N N . LEU A 1 460 ? -11.183 4.852 12.793 1.00 92.44 460 LEU A N 1
ATOM 3644 C CA . LEU A 1 460 ? -10.793 6.124 12.173 1.00 92.44 460 LEU A CA 1
ATOM 3645 C C . LEU A 1 460 ? -10.735 6.063 10.643 1.00 92.44 460 LEU A C 1
ATOM 3647 O O . LEU A 1 460 ? -11.090 7.036 9.978 1.00 92.44 460 LEU A O 1
ATOM 3651 N N . LEU A 1 461 ? -10.278 4.941 10.077 1.00 93.81 461 LEU A N 1
ATOM 3652 C CA . LEU A 1 461 ? -10.250 4.736 8.627 1.00 93.81 461 LEU A CA 1
ATOM 3653 C C . LEU A 1 461 ? -11.661 4.652 8.036 1.00 93.81 461 LEU A C 1
ATOM 3655 O O . LEU A 1 461 ? -11.912 5.236 6.985 1.00 93.81 461 LEU A O 1
ATOM 3659 N N . LEU A 1 462 ? -12.580 3.944 8.696 1.00 92.19 462 LEU A N 1
ATOM 3660 C CA . LEU A 1 462 ? -13.973 3.847 8.259 1.00 92.19 462 LEU A CA 1
ATOM 3661 C C . LEU A 1 462 ? -14.711 5.184 8.399 1.00 92.19 462 LEU A C 1
ATOM 3663 O O . LEU A 1 462 ? -15.468 5.553 7.503 1.00 92.19 462 LEU A O 1
ATOM 3667 N N . ASP A 1 463 ? -14.429 5.946 9.456 1.00 90.75 463 ASP A N 1
ATOM 3668 C CA . ASP A 1 463 ? -15.008 7.273 9.682 1.00 90.75 463 ASP A CA 1
ATOM 3669 C C . ASP A 1 463 ? -14.621 8.285 8.586 1.00 90.75 463 ASP A C 1
ATOM 3671 O O . ASP A 1 463 ? -15.404 9.172 8.251 1.00 90.75 463 ASP A O 1
ATOM 3675 N N . GLN A 1 464 ? -13.481 8.106 7.899 1.00 91.06 464 GLN A N 1
ATOM 3676 C CA . GLN A 1 464 ? -13.150 8.944 6.733 1.00 91.06 464 GLN A CA 1
ATOM 3677 C C . GLN A 1 464 ? -14.223 8.881 5.641 1.00 91.06 464 GLN A C 1
ATOM 3679 O O . GLN A 1 464 ? -14.493 9.883 4.983 1.00 91.06 464 GLN A O 1
ATOM 3684 N N . PHE A 1 465 ? -14.873 7.734 5.452 1.00 89.19 465 PHE A N 1
ATOM 3685 C CA . PHE A 1 465 ? -15.957 7.624 4.480 1.00 89.19 465 PHE A CA 1
ATOM 3686 C C . PHE A 1 465 ? -17.213 8.372 4.937 1.00 89.19 465 PHE A C 1
ATOM 3688 O O . PHE A 1 465 ? -17.897 8.963 4.104 1.00 89.19 465 PHE A O 1
ATOM 3695 N N . LYS A 1 466 ? -17.483 8.420 6.247 1.00 87.44 466 LYS A N 1
ATOM 3696 C CA . LYS A 1 466 ? -18.561 9.239 6.813 1.00 87.44 466 LYS A CA 1
ATOM 3697 C C . LYS A 1 466 ? -18.278 10.726 6.609 1.00 87.44 466 LYS A C 1
ATOM 3699 O O . LYS A 1 466 ? -19.151 11.445 6.141 1.00 87.44 466 LYS A O 1
ATOM 3704 N N . ILE A 1 467 ? -17.053 11.173 6.885 1.00 86.31 467 ILE A N 1
ATOM 3705 C CA . ILE A 1 467 ? -16.634 12.571 6.699 1.00 86.31 467 ILE A CA 1
ATOM 3706 C C . ILE A 1 467 ? -16.764 12.999 5.233 1.00 86.31 467 ILE A C 1
ATOM 3708 O O . ILE A 1 467 ? -17.250 14.090 4.952 1.00 86.31 467 ILE A O 1
ATOM 3712 N N . HIS A 1 468 ? -16.326 12.152 4.301 1.00 88.06 468 HIS A N 1
ATOM 3713 C CA . HIS A 1 468 ? -16.264 12.516 2.886 1.00 88.06 468 HIS A CA 1
ATOM 3714 C C . HIS A 1 468 ? -17.564 12.280 2.114 1.00 88.06 468 HIS A C 1
ATOM 3716 O O . HIS A 1 468 ? -17.826 13.001 1.156 1.00 88.06 468 HIS A O 1
ATOM 3722 N N . PHE A 1 469 ? -18.375 11.296 2.507 1.00 88.94 469 PHE A N 1
ATOM 3723 C CA . PHE A 1 469 ? -19.591 10.918 1.778 1.00 88.94 469 PHE A CA 1
ATOM 3724 C C . PHE A 1 469 ? -20.880 11.064 2.603 1.00 88.94 469 PHE A C 1
ATOM 3726 O O . PHE A 1 469 ? -21.948 10.722 2.108 1.00 88.94 469 PHE A O 1
ATOM 3733 N N . GLY A 1 470 ? -20.807 11.540 3.853 1.00 81.88 470 GLY A N 1
ATOM 3734 C CA . GLY A 1 470 ? -21.960 11.694 4.758 1.00 81.88 470 GLY A CA 1
ATOM 3735 C C . GLY A 1 470 ? -22.556 10.371 5.251 1.00 81.88 470 GLY A C 1
ATOM 3736 O O . GLY A 1 470 ? -23.628 10.336 5.848 1.00 81.88 470 GLY A O 1
ATOM 3737 N N . GLU A 1 471 ? -21.879 9.262 4.979 1.00 76.44 471 GLU A N 1
ATOM 3738 C CA . GLU A 1 471 ? -22.465 7.932 4.977 1.00 76.44 471 GLU A CA 1
ATOM 3739 C C . GLU A 1 471 ? -21.786 7.074 6.056 1.00 76.44 471 GLU A C 1
ATOM 3741 O O . GLU A 1 471 ? -20.618 6.710 5.920 1.00 76.44 471 GLU A O 1
ATOM 3746 N N . SER A 1 472 ? -22.503 6.727 7.131 1.00 77.62 472 SER A N 1
ATOM 3747 C CA . SER A 1 472 ? -21.927 5.908 8.209 1.00 77.62 472 SER A CA 1
ATOM 3748 C C . SER A 1 472 ? -21.594 4.494 7.718 1.00 77.62 472 SER A C 1
ATOM 3750 O O . SER A 1 472 ? -22.343 3.883 6.936 1.00 77.62 472 SER A O 1
ATOM 3752 N N . ILE A 1 473 ? -20.447 3.975 8.155 1.00 79.38 473 ILE A N 1
ATOM 3753 C CA . ILE A 1 473 ? -20.006 2.611 7.879 1.00 79.38 473 ILE A CA 1
ATOM 3754 C C . ILE A 1 473 ? -19.957 1.839 9.200 1.00 79.38 473 ILE A C 1
ATOM 3756 O O . ILE A 1 473 ? -19.322 2.320 10.135 1.00 79.38 473 ILE A O 1
ATOM 3760 N N . PRO A 1 474 ? -20.563 0.637 9.285 1.00 73.25 474 PRO A N 1
ATOM 3761 C CA . PRO A 1 474 ? -20.535 -0.163 10.503 1.00 73.25 474 PRO A CA 1
ATOM 3762 C C . PRO A 1 474 ? -19.101 -0.439 10.972 1.00 73.25 474 PRO A C 1
ATOM 3764 O O . PRO A 1 474 ? -18.318 -1.109 10.289 1.00 73.25 474 PRO A O 1
ATOM 3767 N N . HIS A 1 475 ? -18.761 0.067 12.153 1.00 71.31 475 HIS A N 1
ATOM 3768 C CA . HIS A 1 475 ? -17.422 -0.014 12.741 1.00 71.31 475 HIS A CA 1
ATOM 3769 C C . HIS A 1 475 ? -17.362 -0.844 14.035 1.00 71.31 475 HIS A C 1
ATOM 3771 O O . HIS A 1 475 ? -16.261 -1.222 14.427 1.00 71.31 475 HIS A O 1
ATOM 3777 N N . GLY A 1 476 ? -18.506 -1.276 14.579 1.00 70.62 476 GLY A N 1
ATOM 3778 C CA . GLY A 1 476 ? -18.609 -2.129 15.772 1.00 70.62 476 GLY A CA 1
ATOM 3779 C C . GLY A 1 476 ? -18.844 -1.319 17.051 1.00 70.62 476 GLY A C 1
ATOM 3780 O O . GLY A 1 476 ? -19.156 -0.135 16.983 1.00 70.62 476 GLY A O 1
ATOM 3781 N N . ASN A 1 477 ? -18.712 -1.959 18.214 1.00 73.88 477 ASN A N 1
ATOM 3782 C CA . ASN A 1 477 ? -18.768 -1.266 19.506 1.00 73.88 477 ASN A CA 1
ATOM 3783 C C . ASN A 1 477 ? -17.428 -0.567 19.801 1.00 73.88 477 ASN A C 1
ATOM 3785 O O . ASN A 1 477 ? -16.381 -1.071 19.372 1.00 73.88 477 ASN A O 1
ATOM 3789 N N . PRO A 1 478 ? -17.431 0.557 20.541 1.00 73.06 478 PRO A N 1
ATOM 3790 C CA . PRO A 1 478 ? -16.194 1.212 20.937 1.00 73.06 478 PRO A CA 1
ATOM 3791 C C . PRO A 1 478 ? -15.407 0.291 21.884 1.00 73.06 478 PRO A C 1
ATOM 3793 O O . PRO A 1 478 ? -16.014 -0.420 22.689 1.00 73.06 478 PRO A O 1
ATOM 3796 N N . PRO A 1 479 ? -14.065 0.284 21.820 1.00 75.62 479 PRO A N 1
ATOM 3797 C CA . PRO A 1 479 ? -13.259 -0.389 22.829 1.00 75.62 479 PRO A CA 1
ATOM 3798 C C . PRO A 1 479 ? -13.486 0.244 24.203 1.00 75.62 479 PRO A C 1
ATOM 3800 O O . PRO A 1 479 ? -13.538 1.468 24.313 1.00 75.62 479 PRO A O 1
ATOM 3803 N N . ASP A 1 480 ? -13.558 -0.577 25.248 1.00 77.81 480 ASP A N 1
ATOM 3804 C CA . ASP A 1 480 ? -13.538 -0.080 26.621 1.00 77.81 480 ASP A CA 1
ATOM 3805 C C . ASP A 1 480 ? -12.099 0.307 27.001 1.00 77.81 480 ASP A C 1
ATOM 3807 O O . ASP A 1 480 ? -11.190 -0.530 27.029 1.00 77.81 480 ASP A O 1
ATOM 3811 N N . PHE A 1 481 ? -11.866 1.593 27.265 1.00 81.50 481 PHE A N 1
ATOM 3812 C CA . PHE A 1 481 ? -10.555 2.104 27.679 1.00 81.50 481 PHE A CA 1
ATOM 3813 C C . PHE A 1 481 ? -10.364 2.088 29.204 1.00 81.50 481 PHE A C 1
ATOM 3815 O O . PHE A 1 481 ? -9.250 2.329 29.668 1.00 81.50 481 PHE A O 1
ATOM 3822 N N . THR A 1 482 ? -11.417 1.794 29.975 1.00 73.38 482 THR A N 1
ATOM 3823 C CA . THR A 1 482 ? -11.426 1.804 31.448 1.00 73.38 482 THR A CA 1
ATOM 3824 C C . THR A 1 482 ? -11.023 0.471 32.081 1.00 73.38 482 THR A C 1
ATOM 3826 O O . THR A 1 482 ? -10.656 0.448 33.258 1.00 73.38 482 THR A O 1
ATOM 3829 N N . GLU A 1 483 ? -11.032 -0.627 31.314 1.00 67.50 483 GLU A N 1
ATOM 3830 C CA . GLU A 1 483 ? -10.570 -1.941 31.775 1.00 67.50 483 GLU A CA 1
ATOM 3831 C C . GLU A 1 483 ? -9.175 -1.863 32.413 1.00 67.50 483 GLU A C 1
ATOM 3833 O O . GLU A 1 483 ? -8.200 -1.413 31.800 1.00 67.50 483 GLU A O 1
ATOM 3838 N N . ARG A 1 484 ? -9.072 -2.343 33.660 1.00 56.50 484 ARG A N 1
ATOM 3839 C CA . ARG A 1 484 ? -7.797 -2.437 34.376 1.00 56.50 484 ARG A CA 1
ATOM 3840 C C . ARG A 1 484 ? -6.900 -3.489 33.725 1.00 56.50 484 ARG A C 1
ATOM 3842 O O . ARG A 1 484 ? -7.337 -4.584 33.389 1.00 56.50 484 ARG A O 1
ATOM 3849 N N . TYR A 1 485 ? -5.623 -3.150 33.609 1.00 58.53 485 TYR A N 1
ATOM 3850 C CA . TYR A 1 485 ? -4.583 -4.022 33.079 1.00 58.53 485 TYR A CA 1
ATOM 3851 C C . TYR A 1 485 ? -4.453 -5.324 33.865 1.00 58.53 485 TYR A C 1
ATOM 3853 O O . TYR A 1 485 ? -4.244 -5.306 35.077 1.00 58.53 485 TYR A O 1
ATOM 3861 N N . THR A 1 486 ? -4.469 -6.445 33.153 1.00 53.00 486 THR A N 1
ATOM 3862 C CA . THR A 1 486 ? -3.934 -7.714 33.640 1.00 53.00 486 THR A CA 1
ATOM 3863 C C . THR A 1 486 ? -2.431 -7.736 33.372 1.00 53.00 486 THR A C 1
ATOM 3865 O O . THR A 1 486 ? -1.988 -7.768 32.225 1.00 53.00 486 THR A O 1
ATOM 3868 N N . GLN A 1 487 ? -1.625 -7.683 34.436 1.00 51.06 487 GLN A N 1
ATOM 3869 C CA . GLN A 1 487 ? -0.206 -8.014 34.329 1.00 51.06 487 GLN A CA 1
ATOM 3870 C C . GLN A 1 487 ? -0.099 -9.520 34.089 1.00 51.06 487 GLN A C 1
ATOM 3872 O O . GLN A 1 487 ? -0.382 -10.313 34.981 1.00 51.06 487 GLN A O 1
ATOM 3877 N N . GLU A 1 488 ? 0.284 -9.924 32.882 1.00 46.34 488 GLU A N 1
ATOM 3878 C CA . GLU A 1 488 ? 0.650 -11.314 32.623 1.00 46.34 488 GLU A CA 1
ATOM 3879 C C . GLU A 1 488 ? 2.129 -11.508 33.004 1.00 46.34 488 GLU A C 1
ATOM 3881 O O . GLU A 1 488 ? 3.000 -10.753 32.561 1.00 46.34 488 GLU A O 1
ATOM 3886 N N . ALA A 1 489 ? 2.432 -12.485 33.860 1.00 48.66 489 ALA A N 1
ATOM 3887 C CA . ALA A 1 489 ? 3.803 -12.821 34.235 1.00 48.66 489 ALA A CA 1
ATOM 3888 C C . ALA A 1 489 ? 4.403 -13.783 33.201 1.00 48.66 489 ALA A C 1
ATOM 3890 O O . ALA A 1 489 ? 3.747 -14.723 32.759 1.00 48.66 489 ALA A O 1
ATOM 3891 N N . PHE A 1 490 ? 5.650 -13.548 32.792 1.00 45.81 490 PHE A N 1
ATOM 3892 C CA . PHE A 1 490 ? 6.373 -14.439 31.885 1.00 45.81 490 PHE A CA 1
ATOM 3893 C C . PHE A 1 490 ? 7.774 -14.691 32.436 1.00 45.81 490 PHE A C 1
ATOM 3895 O O . PHE A 1 490 ? 8.434 -13.764 32.904 1.00 45.81 490 PHE A O 1
ATOM 3902 N N . ILE A 1 491 ? 8.230 -15.938 32.352 1.00 41.03 491 ILE A N 1
ATOM 3903 C CA . ILE A 1 491 ? 9.587 -16.353 32.713 1.00 41.03 491 ILE A CA 1
ATOM 3904 C C . ILE A 1 491 ? 10.354 -16.607 31.416 1.00 41.03 491 ILE A C 1
ATOM 3906 O O . ILE A 1 491 ? 9.876 -17.309 30.523 1.00 41.03 491 ILE A O 1
ATOM 3910 N N . GLY A 1 492 ? 11.534 -16.003 31.287 1.00 34.38 492 GLY A N 1
ATOM 3911 C CA . GLY A 1 492 ? 12.439 -16.269 30.174 1.00 34.38 492 GLY A CA 1
ATOM 3912 C C . GLY A 1 492 ? 13.167 -17.594 30.380 1.00 34.38 492 GLY A C 1
ATOM 3913 O O . GLY A 1 492 ? 13.891 -17.746 31.362 1.00 34.38 492 GLY A O 1
ATOM 3914 N N . PHE A 1 493 ? 13.006 -18.531 29.447 1.00 39.03 493 PHE A N 1
ATOM 3915 C CA . PHE A 1 493 ? 13.763 -19.780 29.405 1.00 39.03 493 PHE A CA 1
ATOM 3916 C C . PHE A 1 493 ? 14.827 -19.712 28.297 1.00 39.03 493 PHE A C 1
ATOM 3918 O O . PHE A 1 493 ? 14.492 -19.345 27.166 1.00 39.03 493 PHE A O 1
ATOM 3925 N N . PRO A 1 494 ? 16.090 -20.099 28.566 1.00 34.72 494 PRO A N 1
ATOM 3926 C CA . PRO A 1 494 ? 17.191 -20.010 27.598 1.00 34.72 494 PRO A CA 1
ATOM 3927 C C . PRO A 1 494 ? 16.945 -20.730 26.265 1.00 34.72 494 PRO A C 1
ATOM 3929 O O . PRO A 1 494 ? 17.514 -20.350 25.248 1.00 34.72 494 PRO A O 1
ATOM 3932 N N . THR A 1 495 ? 16.106 -21.767 26.259 1.00 36.28 495 THR A N 1
ATOM 3933 C CA . THR A 1 495 ? 15.848 -22.622 25.089 1.00 36.28 495 THR A CA 1
ATOM 3934 C C . THR A 1 495 ? 14.460 -22.432 24.480 1.00 36.28 495 THR A C 1
ATOM 3936 O O . THR A 1 495 ? 14.233 -22.842 23.346 1.00 36.28 495 THR A O 1
ATOM 3939 N N . SER A 1 496 ? 13.525 -21.827 25.216 1.00 36.72 496 SER A N 1
ATOM 3940 C CA . SER A 1 496 ? 12.099 -21.748 24.848 1.00 36.72 496 SER A CA 1
ATOM 3941 C C . SER A 1 496 ? 11.617 -20.314 24.614 1.00 36.72 496 SER A C 1
ATOM 3943 O O . SER A 1 496 ? 10.475 -20.104 24.211 1.00 36.72 496 SER A O 1
ATOM 3945 N N . GLY A 1 497 ? 12.465 -19.318 24.884 1.00 41.91 497 GLY A N 1
ATOM 3946 C CA . GLY A 1 497 ? 12.052 -17.921 24.920 1.00 41.91 497 GLY A CA 1
ATOM 3947 C C . GLY A 1 497 ? 11.164 -17.619 26.132 1.00 41.91 497 GLY A C 1
ATOM 3948 O O . GLY A 1 497 ? 11.256 -18.262 27.178 1.00 41.91 497 GLY A O 1
ATOM 3949 N N . TRP A 1 498 ? 10.315 -16.600 26.017 1.00 41.28 498 TRP A N 1
ATOM 3950 C CA . TRP A 1 498 ? 9.423 -16.168 27.094 1.00 41.28 498 TRP A CA 1
ATOM 3951 C C . TRP A 1 498 ? 8.215 -17.105 27.217 1.00 41.28 498 TRP A C 1
ATOM 3953 O O . TRP A 1 498 ? 7.414 -17.207 26.291 1.00 41.28 498 TRP A O 1
ATOM 3963 N N . THR A 1 499 ? 8.056 -17.757 28.369 1.00 41.88 499 THR A N 1
ATOM 3964 C CA . THR A 1 499 ? 6.916 -18.637 28.675 1.00 41.88 499 THR A CA 1
ATOM 3965 C C . THR A 1 499 ? 5.971 -17.954 29.659 1.00 41.88 499 THR A C 1
ATOM 3967 O O . THR A 1 499 ? 6.420 -17.383 30.653 1.00 41.88 499 THR A O 1
ATOM 3970 N N . ARG A 1 500 ? 4.664 -18.002 29.379 1.00 44.16 500 ARG A N 1
ATOM 3971 C CA . ARG A 1 500 ? 3.611 -17.432 30.232 1.00 44.16 500 ARG A CA 1
ATOM 3972 C C . ARG A 1 500 ? 3.503 -18.222 31.536 1.00 44.16 500 ARG A C 1
ATOM 3974 O O . ARG A 1 500 ? 3.393 -19.444 31.498 1.00 44.16 500 ARG A O 1
ATOM 3981 N N . VAL A 1 501 ? 3.497 -17.525 32.666 1.00 50.59 501 VAL A N 1
ATOM 3982 C CA . VAL A 1 501 ? 3.142 -18.091 33.972 1.00 50.59 501 VAL A CA 1
ATOM 3983 C C . VAL A 1 501 ? 1.639 -17.897 34.148 1.00 50.59 501 VAL A C 1
ATOM 3985 O O . VAL A 1 501 ? 1.150 -16.774 33.995 1.00 50.59 501 VAL A O 1
ATOM 3988 N N . TYR A 1 502 ? 0.915 -18.995 34.364 1.00 50.69 502 TYR A N 1
ATOM 3989 C CA . TYR A 1 502 ? -0.522 -18.980 34.645 1.00 50.69 502 TYR A CA 1
ATOM 3990 C C . TYR A 1 502 ? -0.800 -18.634 36.101 1.00 50.69 502 TYR A C 1
ATOM 3992 O O . TYR A 1 502 ? -0.034 -19.120 36.965 1.00 50.69 502 TYR A O 1
#

Radius of gyration: 27.21 Å; Cα contacts (8 Å, |Δi|>4): 677; chains: 1; bounding box: 68×62×78 Å

pLDDT: mean 72.03, std 19.45, range [22.53, 95.31]